Protein AF-V5FE54-F1 (afdb_monomer_lite)

pLDDT: mean 75.06, std 22.22, range [22.7, 98.56]

Radius of gyration: 33.21 Å; chains: 1; bounding box: 85×78×91 Å

InterPro domains:
  IPR001301 Geminivirus AL1 replication-associated protein, CLV type [PR00228] (11-27)
  IPR001301 Geminivirus AL1 replication-associated protein, CLV type [PR00228] (181-203)
  IPR001301 Geminivirus AL1 replication-associated protein, CLV type [PR00228] (258-276)
  IPR027417 P-loop containing nucleoside triphosphate hydrolase [SSF52540] (175-217)

Secondary structure (DSSP, 8-state):
-TGGGT-TT-EEEEEEEEETTTEEEEEEEEE-SS-----HHHHHHHH--TT------------GGGSS--HHHHHHHHHHHHHT-SEEEE-----S-HHHHHHHHHHHH-SSHHHHHHHHHHH-HHHHHHTHHHHHHHHHHHGGGS---------TT--GGGB---HHHHHHHIIIIISPPSS---EEEEE--T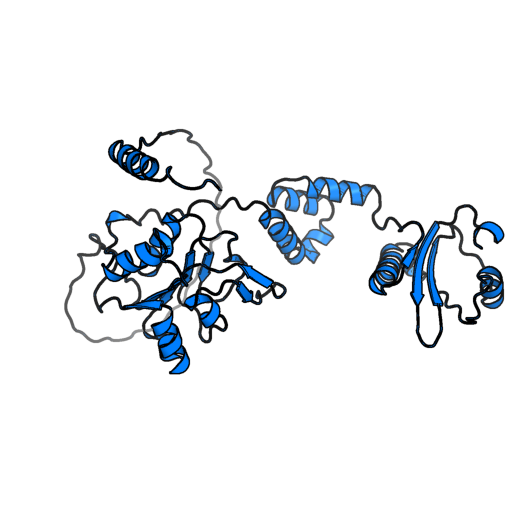TSSHHHHHHHHHHTTS-EEEEESS--TTS--TT-SEEEEESPPSS-TTHHHHHTT-SEEEEEETTEEEEEEE--S-EEEEE-TTT-GGGS-HHHHHHHHTTEEEEEPPTT--SB--GGG-S---------------------------------------PPPHHHHHHHHHHHHTT-S----

Organism: Byssochlamys spectabilis (strain No. 5 / NBRC 109023) (NCBI:txid1356009)

Foldseek 3Di:
DCVVVVLPPKFKKWFWAQDPPQGIDIQMDIDSVDDDPDDPVRVQVVPDDPPDPHSDDDDDDDDPVCVVPVLVVLVVSLVVRVVRPGHMDTDRDDSDDPVRVVLVVVLLPDLDPVVNLVSCCVPPVPCCVVCVVVSSVVSVVSNLVDPPDDQDDQPPVDDVVQFPQDPLNVVLLCCAQVPPDPDAHFAAEEEADPPQCLQVVQSVSQSVRPDEFEEEQEDAPVSDDPPRQEYEYELHDPPDPCVLCQRRLPQWDFDDHPPDDTDIDGGNHHYYYYHYPVSPQLPVDVVSVVSNVVRYDYHYQPPPHHSGDDPVPPDDPDDDDDDDDDDDDDDDDDDDDDDDDDDDDDDDDDDDDDDDDPVVVVVVVVVVVVPPPDDDD

Sequence (377 aa):
MLHRNGFVNATYYGCREHHEVTGIHYHVLANLRHQPNWSFSTARERFHLEGNDCDSLDIVTPRKYQWTNPGPFIANHVRSCESKGGIVFGKRPDLLDEEERRKWGEIRSLPTPAEKYAKLKEYWPDVYYKHFNDIQSAIDYEHQGGDFYEPLELPRFCDPQRFRVPDLIVEWRIDNLSAPRPGRRMSLLIVGDTRTGKSLLAQYIASQYGVFSEFYTEWDMGGYRRGHRCAVFHDMKRPFEYYKGVFGCQRYITAHGRDRQTQRLGWDVPSIWVCNYEDDPRYWSDAARRYIEGNAVVYEVPRSSSLYSDENYRGVTGSEEGAGPAVSSACSEPSGLRDLDDCMSVSSDLGGSMELDPDYDEKVREMNRSREIMVRH

Structure (mmCIF, N/CA/C/O backbone):
data_AF-V5FE54-F1
#
_entry.id   AF-V5FE54-F1
#
loop_
_atom_site.group_PDB
_atom_site.id
_atom_site.type_symbol
_atom_site.label_atom_id
_atom_site.label_alt_id
_atom_site.label_comp_id
_atom_site.label_asym_id
_atom_site.label_entity_id
_atom_site.label_seq_id
_atom_site.pdbx_PDB_ins_code
_atom_site.Cartn_x
_atom_site.Cartn_y
_atom_site.Cartn_z
_atom_site.occupancy
_atom_site.B_iso_or_equiv
_atom_site.auth_seq_id
_atom_site.auth_comp_id
_atom_site.auth_asym_id
_atom_site.auth_atom_id
_atom_site.pdbx_PDB_model_num
ATOM 1 N N . MET A 1 1 ? 31.033 5.818 -44.571 1.00 78.69 1 MET A N 1
ATOM 2 C CA . MET A 1 1 ? 32.153 4.904 -44.248 1.00 78.69 1 MET A CA 1
ATOM 3 C C . MET A 1 1 ? 31.854 3.448 -44.637 1.00 78.69 1 MET A C 1
ATOM 5 O O . MET A 1 1 ? 32.514 2.978 -45.550 1.00 78.69 1 MET A O 1
ATOM 9 N N . LEU A 1 2 ? 30.845 2.762 -44.072 1.00 81.38 2 LEU A N 1
ATOM 10 C CA . LEU A 1 2 ? 30.580 1.330 -44.353 1.00 81.38 2 LEU A CA 1
ATOM 11 C C . LEU A 1 2 ? 30.404 1.002 -45.851 1.00 81.38 2 LEU A C 1
ATOM 13 O O . LEU A 1 2 ? 31.040 0.080 -46.354 1.00 81.38 2 LEU A O 1
ATOM 17 N N . HIS A 1 3 ? 29.644 1.823 -46.585 1.00 82.44 3 HIS A N 1
ATOM 18 C CA . HIS A 1 3 ? 29.499 1.701 -48.043 1.00 82.44 3 HIS A CA 1
ATOM 19 C C . HIS A 1 3 ? 30.832 1.802 -48.803 1.00 82.44 3 HIS A C 1
ATOM 21 O O . HIS A 1 3 ? 31.080 1.003 -49.701 1.00 82.44 3 HIS A O 1
ATOM 27 N N . ARG A 1 4 ? 31.718 2.738 -48.419 1.00 83.06 4 ARG A N 1
ATOM 28 C CA . ARG A 1 4 ? 33.042 2.919 -49.056 1.00 83.06 4 ARG A CA 1
ATOM 29 C C . ARG A 1 4 ? 33.932 1.683 -48.895 1.00 83.06 4 ARG A C 1
ATOM 31 O O . ARG A 1 4 ? 34.816 1.452 -49.707 1.00 83.06 4 ARG A O 1
ATOM 38 N N . ASN A 1 5 ? 33.676 0.887 -47.859 1.00 81.88 5 ASN A N 1
ATOM 39 C CA . ASN A 1 5 ? 34.418 -0.330 -47.547 1.00 81.88 5 ASN A CA 1
ATOM 40 C C . ASN A 1 5 ? 33.750 -1.610 -48.070 1.00 81.88 5 ASN A C 1
ATOM 42 O O . ASN A 1 5 ? 34.146 -2.699 -47.671 1.00 81.88 5 ASN A O 1
ATOM 46 N N . GLY A 1 6 ? 32.749 -1.497 -48.950 1.00 82.19 6 GLY A N 1
ATOM 47 C CA . GLY A 1 6 ? 32.085 -2.650 -49.566 1.00 82.19 6 GLY A CA 1
ATOM 48 C C . GLY A 1 6 ? 31.018 -3.319 -48.693 1.00 82.19 6 GLY A C 1
ATOM 49 O O . GLY A 1 6 ? 30.437 -4.319 -49.103 1.00 82.19 6 GLY A O 1
ATOM 50 N N . PHE A 1 7 ? 30.692 -2.761 -47.523 1.00 84.75 7 PHE A N 1
ATOM 51 C CA . PHE A 1 7 ? 29.651 -3.289 -46.636 1.00 84.75 7 PHE A CA 1
ATOM 52 C C . PHE A 1 7 ? 28.275 -2.688 -46.939 1.00 84.75 7 PHE A C 1
ATOM 54 O O . PHE A 1 7 ? 27.632 -2.088 -46.080 1.00 84.75 7 PHE A O 1
ATOM 61 N N . VAL A 1 8 ? 27.821 -2.845 -48.181 1.00 82.25 8 VAL A N 1
ATOM 62 C CA . VAL A 1 8 ? 26.544 -2.298 -48.682 1.00 82.25 8 VAL A CA 1
ATOM 63 C C . VAL A 1 8 ? 25.308 -2.817 -47.939 1.00 82.25 8 VAL A C 1
ATOM 65 O O . VAL A 1 8 ? 24.319 -2.103 -47.847 1.00 82.25 8 VAL A O 1
ATOM 68 N N . ASN A 1 9 ? 25.377 -4.022 -47.366 1.00 82.50 9 ASN A N 1
ATOM 69 C CA . ASN A 1 9 ? 24.268 -4.657 -46.639 1.00 82.50 9 ASN A CA 1
ATOM 70 C C . ASN A 1 9 ? 24.471 -4.677 -45.115 1.00 82.50 9 ASN A C 1
ATOM 72 O O . ASN A 1 9 ? 23.786 -5.427 -44.409 1.00 82.50 9 ASN A O 1
ATOM 76 N N . ALA A 1 10 ? 25.449 -3.925 -44.601 1.00 85.31 10 ALA A N 1
ATOM 77 C CA . ALA A 1 10 ? 25.682 -3.868 -43.167 1.00 85.31 10 ALA A CA 1
ATOM 78 C C . ALA A 1 10 ? 24.591 -3.063 -42.465 1.00 85.31 10 ALA A C 1
ATOM 80 O O . ALA A 1 10 ? 24.182 -1.996 -42.920 1.00 85.31 10 ALA A O 1
ATOM 81 N N . THR A 1 11 ? 24.165 -3.558 -41.308 1.00 88.44 11 THR A N 1
ATOM 82 C CA . THR A 1 11 ? 23.301 -2.810 -40.394 1.00 88.44 11 THR A CA 1
ATOM 83 C C . THR A 1 11 ? 24.126 -2.316 -39.222 1.00 88.44 11 THR A C 1
ATOM 85 O O . THR A 1 11 ? 25.065 -2.988 -38.792 1.00 88.44 11 THR A O 1
ATOM 88 N N . TYR A 1 12 ? 23.767 -1.161 -38.677 1.00 91.25 12 TYR A N 1
ATOM 89 C CA . TYR A 1 12 ? 24.445 -0.606 -37.517 1.00 91.25 12 TYR A CA 1
ATOM 90 C C . TYR A 1 12 ? 23.460 0.052 -36.560 1.00 91.25 12 TYR A C 1
ATOM 92 O O . TYR A 1 12 ? 22.419 0.563 -36.978 1.00 91.25 12 TYR A O 1
ATOM 100 N N . TYR A 1 13 ? 23.831 0.053 -35.288 1.00 91.12 13 TYR A N 1
ATOM 101 C CA . TYR A 1 13 ? 23.166 0.773 -34.213 1.00 91.12 13 TYR A CA 1
ATOM 102 C C . TYR A 1 13 ? 24.231 1.362 -33.304 1.00 91.12 13 TYR A C 1
ATOM 104 O O . TYR A 1 13 ? 25.225 0.696 -33.025 1.00 91.12 13 TYR A O 1
ATOM 112 N N . GLY A 1 14 ? 24.052 2.591 -32.849 1.00 91.81 14 GLY A N 1
ATOM 113 C CA . GLY A 1 14 ? 25.058 3.233 -32.023 1.00 91.81 14 GLY A CA 1
ATOM 114 C C . GLY A 1 14 ? 24.567 4.480 -31.321 1.00 91.81 14 GLY A C 1
ATOM 115 O O . GLY A 1 14 ? 23.413 4.876 -31.473 1.00 91.81 14 GLY A O 1
ATOM 116 N N . CYS A 1 15 ? 25.460 5.109 -30.565 1.00 90.38 15 CYS A N 1
ATOM 117 C CA . CYS A 1 15 ? 25.225 6.409 -29.959 1.00 90.38 15 CYS A CA 1
ATOM 118 C C . CYS A 1 15 ? 26.432 7.337 -30.105 1.00 90.38 15 CYS A C 1
ATOM 120 O O . CYS A 1 15 ? 27.581 6.903 -30.229 1.00 90.38 15 CYS A O 1
ATOM 122 N N . ARG A 1 16 ? 26.135 8.638 -30.118 1.00 88.81 16 ARG A N 1
ATOM 123 C CA . ARG A 1 16 ? 27.105 9.730 -30.064 1.00 88.81 16 ARG A CA 1
ATOM 124 C C . ARG A 1 16 ? 27.152 10.255 -28.631 1.00 88.81 16 ARG A C 1
ATOM 126 O O . ARG A 1 16 ? 26.196 10.887 -28.185 1.00 88.81 16 ARG A O 1
ATOM 133 N N . GLU A 1 17 ? 28.249 9.991 -27.934 1.00 86.50 17 GLU A N 1
ATOM 134 C CA . GLU A 1 17 ? 28.510 10.415 -26.555 1.00 86.50 17 GLU A CA 1
ATOM 135 C C . GLU A 1 17 ? 29.468 11.615 -26.566 1.00 86.50 17 GLU A C 1
ATOM 137 O O . GLU A 1 17 ? 30.451 11.621 -27.306 1.00 86.50 17 GLU A O 1
ATOM 142 N N . HIS A 1 18 ? 29.172 12.654 -25.787 1.00 82.69 18 HIS A N 1
ATOM 143 C CA . HIS A 1 18 ? 30.027 13.835 -25.680 1.00 82.69 18 HIS A CA 1
ATOM 144 C C . HIS A 1 18 ? 30.795 13.788 -24.361 1.00 82.69 18 HIS A C 1
ATOM 146 O O . HIS A 1 18 ? 30.190 13.901 -23.297 1.00 82.69 18 HIS A O 1
ATOM 152 N N . HIS A 1 19 ? 32.115 13.639 -24.435 1.00 78.12 19 HIS A N 1
ATOM 153 C CA . HIS A 1 19 ? 33.008 13.711 -23.282 1.00 78.12 19 HIS A CA 1
ATOM 154 C C . HIS A 1 19 ? 33.662 15.090 -23.236 1.00 78.12 19 HIS A C 1
ATOM 156 O O . HIS A 1 19 ? 34.239 15.539 -24.223 1.00 78.12 19 HIS A O 1
ATOM 162 N N . GLU A 1 20 ? 33.610 15.755 -22.083 1.00 79.31 20 GLU A N 1
ATOM 163 C CA . GLU A 1 20 ? 34.147 17.117 -21.914 1.00 79.31 20 GLU A CA 1
ATOM 164 C C . GLU A 1 20 ? 35.658 17.206 -22.180 1.00 79.31 20 GLU A C 1
ATOM 166 O O . GLU A 1 20 ? 36.145 18.234 -22.640 1.00 79.31 20 GLU A O 1
ATOM 171 N N . VAL A 1 21 ? 36.393 16.121 -21.908 1.00 79.00 21 VAL A N 1
ATOM 172 C CA . VAL A 1 21 ? 37.862 16.083 -21.985 1.00 79.00 21 VAL A CA 1
ATOM 173 C C . VAL A 1 21 ? 38.363 15.454 -23.285 1.00 79.00 21 VAL A C 1
ATOM 175 O O . VAL A 1 21 ? 39.344 15.918 -23.856 1.00 79.00 21 VAL A O 1
ATOM 178 N N . THR A 1 22 ? 37.713 14.388 -23.756 1.00 75.31 22 THR A N 1
ATOM 179 C CA . THR A 1 22 ? 38.191 13.578 -24.891 1.00 75.31 22 THR A CA 1
ATOM 180 C C . THR A 1 22 ? 37.396 13.801 -26.177 1.00 75.31 22 THR A C 1
ATOM 182 O O . THR A 1 22 ? 37.718 13.218 -27.211 1.00 75.31 22 THR A O 1
ATOM 185 N N . GLY A 1 23 ? 36.379 14.666 -26.134 1.00 80.00 23 GLY A N 1
ATOM 186 C CA . GLY A 1 23 ? 35.563 15.026 -27.284 1.00 80.00 23 GLY A CA 1
ATOM 187 C C . GLY A 1 23 ? 34.440 14.029 -27.571 1.00 80.00 23 GLY A C 1
ATOM 188 O O . GLY A 1 23 ? 33.886 13.382 -26.683 1.00 80.00 23 GLY A O 1
ATOM 189 N N . ILE A 1 24 ? 34.036 13.944 -28.837 1.00 82.44 24 ILE A N 1
ATOM 190 C CA . ILE A 1 24 ? 32.889 13.131 -29.254 1.00 82.44 24 ILE A CA 1
ATOM 191 C C . ILE A 1 24 ? 33.325 11.682 -29.463 1.00 82.44 24 ILE A C 1
ATOM 193 O O . ILE A 1 24 ? 34.173 11.398 -30.305 1.00 82.44 24 ILE A O 1
ATOM 197 N N . HIS A 1 25 ? 32.685 10.755 -28.756 1.00 84.00 25 HIS A N 1
ATOM 198 C CA . HIS A 1 25 ? 32.871 9.320 -28.933 1.00 84.00 25 HIS A CA 1
ATOM 199 C C . HIS A 1 25 ? 31.667 8.707 -29.652 1.00 84.00 25 HIS A C 1
ATOM 201 O O . HIS A 1 25 ? 30.510 9.012 -29.355 1.00 84.00 25 HIS A O 1
ATOM 207 N N . TYR A 1 26 ? 31.943 7.801 -30.588 1.00 85.75 26 TYR A N 1
ATOM 208 C CA . TYR A 1 26 ? 30.921 7.010 -31.264 1.00 85.75 26 TYR A CA 1
ATOM 209 C C . TYR A 1 26 ? 31.005 5.563 -30.792 1.00 85.75 26 TYR A C 1
ATOM 211 O O . TYR A 1 26 ? 31.993 4.876 -31.044 1.00 85.75 26 TYR A O 1
ATOM 219 N N . HIS A 1 27 ? 29.947 5.085 -30.145 1.00 87.31 27 HIS A N 1
ATOM 220 C CA . HIS A 1 27 ? 29.782 3.668 -29.839 1.00 87.31 27 HIS A CA 1
ATOM 221 C C . HIS A 1 27 ? 28.910 3.052 -30.921 1.00 87.31 27 HIS A C 1
ATOM 223 O O . HIS A 1 27 ? 27.776 3.485 -31.099 1.00 87.31 27 HIS A O 1
ATOM 229 N N . VAL A 1 28 ? 29.443 2.094 -31.680 1.00 88.06 28 VAL A N 1
ATOM 230 C CA . VAL A 1 28 ? 28.733 1.511 -32.824 1.00 88.06 28 VAL A CA 1
ATOM 231 C C . VAL A 1 28 ? 28.808 -0.006 -32.774 1.00 88.06 28 VAL A C 1
ATOM 233 O O . VAL A 1 28 ? 29.883 -0.598 -32.832 1.00 88.06 28 VAL A O 1
ATOM 236 N N . LEU A 1 29 ? 27.640 -0.636 -32.760 1.00 88.94 29 LEU A N 1
ATOM 237 C CA . LEU A 1 29 ? 27.458 -2.034 -33.090 1.00 88.94 29 LEU A CA 1
ATOM 238 C C . LEU A 1 29 ? 27.223 -2.152 -34.593 1.00 88.94 29 LEU A C 1
ATOM 240 O O . LEU A 1 29 ? 26.224 -1.649 -35.106 1.00 88.94 29 LEU A O 1
ATOM 244 N N . ALA A 1 30 ? 28.117 -2.843 -35.296 1.00 88.50 30 ALA A N 1
ATOM 245 C CA . ALA A 1 30 ? 27.991 -3.095 -36.726 1.00 88.50 30 ALA A CA 1
ATOM 246 C C . ALA A 1 30 ? 27.841 -4.596 -37.004 1.00 88.50 30 ALA A C 1
ATOM 248 O O . ALA A 1 30 ? 28.666 -5.405 -36.584 1.00 88.50 30 ALA A O 1
ATOM 249 N N . ASN A 1 31 ? 26.810 -4.963 -37.762 1.00 86.69 31 ASN A N 1
ATOM 250 C CA . ASN A 1 31 ? 26.673 -6.289 -38.350 1.00 86.69 31 ASN A CA 1
ATOM 251 C C . ASN A 1 31 ? 27.166 -6.235 -39.797 1.00 86.69 31 ASN A C 1
ATOM 253 O O . ASN A 1 31 ? 26.457 -5.771 -40.690 1.00 86.69 31 ASN A O 1
ATOM 257 N N . LEU A 1 32 ? 28.387 -6.718 -40.017 1.00 84.94 32 LEU A N 1
ATOM 258 C CA . LEU A 1 32 ? 29.049 -6.696 -41.322 1.00 84.94 32 LEU A CA 1
ATOM 259 C C . LEU A 1 32 ? 28.689 -7.895 -42.215 1.00 84.94 32 LEU A C 1
ATOM 261 O O . LEU A 1 32 ? 29.189 -7.972 -43.334 1.00 84.94 32 LEU A O 1
ATOM 265 N N . ARG A 1 33 ? 27.841 -8.829 -41.744 1.00 78.94 33 ARG A N 1
ATOM 266 C CA . ARG A 1 33 ? 27.526 -10.151 -42.342 1.00 78.94 33 ARG A CA 1
ATOM 267 C C . ARG A 1 33 ? 28.703 -11.124 -42.425 1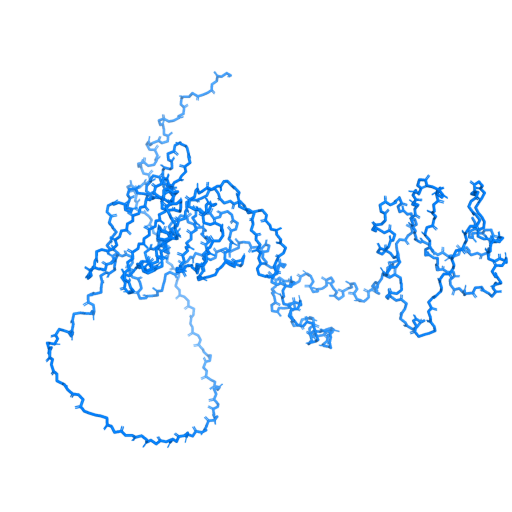.00 78.94 33 ARG A C 1
ATOM 269 O O . ARG A 1 33 ? 28.530 -12.308 -42.159 1.00 78.94 33 ARG A O 1
ATOM 276 N N . HIS A 1 34 ? 29.890 -10.621 -42.729 1.00 77.19 34 HIS A N 1
ATOM 277 C CA . HIS A 1 34 ? 31.142 -11.358 -42.726 1.00 77.19 34 HIS A CA 1
ATOM 278 C C . HIS A 1 34 ? 32.162 -10.586 -41.900 1.00 77.19 34 HIS A C 1
ATOM 280 O O . HIS A 1 34 ? 32.287 -9.369 -42.038 1.00 77.19 34 HIS A O 1
ATOM 286 N N . GLN A 1 35 ? 32.883 -11.288 -41.026 1.00 74.56 35 GLN A N 1
ATOM 287 C CA . GLN A 1 35 ? 33.949 -10.671 -40.252 1.00 74.56 35 GLN A CA 1
ATOM 288 C C . GLN A 1 35 ? 35.152 -10.432 -41.174 1.00 74.56 35 GLN A C 1
ATOM 290 O O . GLN A 1 35 ? 35.711 -11.400 -41.695 1.00 74.56 35 GLN A O 1
ATOM 295 N N . PRO A 1 36 ? 35.560 -9.174 -41.405 1.00 79.12 36 PRO A N 1
ATOM 296 C CA . PRO A 1 36 ? 36.739 -8.909 -42.206 1.00 79.12 36 PRO A CA 1
ATOM 297 C C . PRO A 1 36 ? 37.995 -9.356 -41.452 1.00 79.12 36 PRO A C 1
ATOM 299 O O . PRO A 1 36 ? 38.122 -9.132 -40.248 1.00 79.12 36 PRO A O 1
ATOM 302 N N . ASN A 1 37 ? 38.946 -9.958 -42.166 1.00 81.00 37 ASN A N 1
ATOM 303 C CA . ASN A 1 37 ? 40.261 -10.270 -41.614 1.00 81.00 37 ASN A CA 1
ATOM 304 C C . ASN A 1 37 ? 41.168 -9.037 -41.728 1.00 81.00 37 ASN A C 1
ATOM 306 O O . ASN A 1 37 ? 41.994 -8.934 -42.634 1.00 81.00 37 ASN A O 1
ATOM 310 N N . TRP A 1 38 ? 40.926 -8.048 -40.871 1.00 83.38 38 TRP A N 1
ATOM 311 C CA . TRP A 1 38 ? 41.680 -6.798 -40.844 1.00 83.38 38 TRP A CA 1
ATOM 312 C C . TRP A 1 38 ? 42.635 -6.769 -39.659 1.00 83.38 38 TRP A C 1
ATOM 314 O O . TRP A 1 38 ? 42.268 -7.139 -38.544 1.00 83.38 38 TRP A O 1
ATOM 324 N N . SER A 1 39 ? 43.850 -6.270 -39.888 1.00 84.12 39 SER A N 1
ATOM 325 C CA . SER A 1 39 ? 44.701 -5.825 -38.789 1.00 84.12 39 SER A CA 1
ATOM 326 C C . SER A 1 39 ? 44.072 -4.602 -38.115 1.00 84.12 39 SER A C 1
ATOM 328 O O . SER A 1 39 ? 43.230 -3.910 -38.694 1.00 84.12 39 SER A O 1
ATOM 330 N N . PHE A 1 40 ? 44.521 -4.286 -36.901 1.00 79.81 40 PHE A N 1
ATOM 331 C CA . PHE A 1 40 ? 44.082 -3.078 -36.204 1.00 79.81 40 PHE A CA 1
ATOM 332 C C . PHE A 1 40 ? 44.371 -1.798 -37.010 1.00 79.81 40 PHE A C 1
ATOM 334 O O . PHE A 1 40 ? 43.524 -0.910 -37.080 1.00 79.81 40 PHE A O 1
ATOM 341 N N . SER A 1 41 ? 45.527 -1.723 -37.685 1.00 83.31 41 SER A N 1
ATOM 342 C CA . SER A 1 41 ? 45.884 -0.580 -38.538 1.00 83.31 41 SER A CA 1
ATOM 343 C C . SER A 1 41 ? 44.935 -0.429 -39.727 1.00 83.31 41 SER A C 1
ATOM 345 O O . SER A 1 41 ? 44.444 0.669 -39.981 1.00 83.31 41 SER A O 1
ATOM 347 N N . THR A 1 42 ? 44.604 -1.532 -40.404 1.00 86.25 42 THR A N 1
ATOM 348 C CA . THR A 1 42 ? 43.628 -1.527 -41.497 1.00 86.25 42 THR A CA 1
ATOM 349 C C . THR A 1 42 ? 42.241 -1.158 -40.987 1.00 86.25 42 THR A C 1
ATOM 351 O O . THR A 1 42 ? 41.562 -0.349 -41.607 1.00 86.25 42 THR A O 1
ATOM 354 N N . ALA A 1 43 ? 41.808 -1.691 -39.842 1.00 83.25 43 ALA A N 1
ATOM 355 C CA . ALA A 1 43 ? 40.518 -1.328 -39.269 1.00 83.25 43 ALA A CA 1
ATOM 356 C C . ALA A 1 43 ? 40.445 0.173 -38.942 1.00 83.25 43 ALA A C 1
ATOM 358 O O . ALA A 1 43 ? 39.433 0.802 -39.237 1.00 83.25 43 ALA A O 1
ATOM 359 N N . ARG A 1 44 ? 41.529 0.767 -38.427 1.00 81.44 44 ARG A N 1
ATOM 360 C CA . ARG A 1 44 ? 41.617 2.209 -38.153 1.00 81.44 44 ARG A CA 1
ATOM 361 C C . ARG A 1 44 ? 41.490 3.056 -39.411 1.00 81.44 44 ARG A C 1
ATOM 363 O O . ARG A 1 44 ? 40.686 3.980 -39.428 1.00 81.44 44 ARG A O 1
ATOM 370 N N . GLU A 1 45 ? 42.215 2.713 -40.468 1.00 83.38 45 GLU A N 1
ATOM 371 C CA . GLU A 1 45 ? 42.107 3.398 -41.762 1.00 83.38 45 GLU A CA 1
ATOM 372 C C . GLU A 1 45 ? 40.681 3.300 -42.330 1.00 83.38 45 GLU A C 1
ATOM 374 O O . GLU A 1 45 ? 40.104 4.276 -42.808 1.00 83.38 45 GLU A O 1
ATOM 379 N N . ARG A 1 46 ? 40.072 2.116 -42.222 1.00 83.50 46 ARG A N 1
ATOM 380 C CA . ARG A 1 46 ? 38.749 1.825 -42.783 1.00 83.50 46 ARG A CA 1
ATOM 381 C C . ARG A 1 46 ? 37.615 2.476 -41.994 1.00 83.50 46 ARG A C 1
ATOM 383 O O . ARG A 1 46 ? 36.636 2.901 -42.608 1.00 83.50 46 ARG A O 1
ATOM 390 N N . PHE A 1 47 ? 37.728 2.548 -40.669 1.00 81.19 47 PHE A N 1
ATOM 391 C CA . PHE A 1 47 ? 36.721 3.123 -39.771 1.00 81.19 47 PHE A CA 1
ATOM 392 C C . PHE A 1 47 ? 36.941 4.607 -39.457 1.00 81.19 47 PHE A C 1
ATOM 394 O O . PHE A 1 47 ? 36.124 5.192 -38.746 1.00 81.19 47 PHE A O 1
ATOM 401 N N . HIS A 1 48 ? 37.977 5.234 -40.021 1.00 78.62 48 HIS A N 1
ATOM 402 C CA . HIS A 1 48 ? 38.225 6.659 -39.845 1.00 78.62 48 HIS A CA 1
ATOM 403 C C . HIS A 1 48 ? 37.028 7.505 -40.320 1.00 78.62 48 HIS A C 1
ATOM 405 O O . HIS A 1 48 ? 36.462 7.296 -41.404 1.00 78.62 48 HIS A O 1
ATOM 411 N N . LEU A 1 49 ? 36.632 8.459 -39.477 1.00 71.56 49 LEU A N 1
ATOM 412 C CA . LEU A 1 49 ? 35.587 9.439 -39.752 1.00 71.56 49 LEU A CA 1
ATOM 413 C C . LEU A 1 49 ? 36.261 10.783 -40.028 1.00 71.56 49 LEU A C 1
ATOM 415 O O . LEU A 1 49 ? 37.035 11.262 -39.206 1.00 71.56 49 LEU A O 1
ATOM 419 N N . GLU A 1 50 ? 35.958 11.381 -41.180 1.00 69.75 50 GLU A N 1
ATOM 420 C CA . GLU A 1 50 ? 36.456 12.713 -41.533 1.00 69.75 50 GLU A CA 1
ATOM 421 C C . GLU A 1 50 ? 36.015 13.738 -40.477 1.00 69.75 50 GLU A C 1
ATOM 423 O O . GLU A 1 50 ? 34.836 13.795 -40.121 1.00 69.75 50 GLU A O 1
ATOM 428 N N . GLY A 1 51 ? 36.969 14.523 -39.968 1.00 69.06 51 GLY A N 1
ATOM 429 C CA . GLY A 1 51 ? 36.732 15.519 -38.917 1.00 69.06 51 GLY A CA 1
ATOM 430 C C . GLY A 1 51 ? 36.674 14.961 -37.489 1.00 69.06 51 GLY A C 1
ATOM 431 O O . GLY A 1 51 ? 36.240 15.676 -36.590 1.00 69.06 51 GLY A O 1
ATOM 432 N N . ASN A 1 52 ? 37.067 13.701 -37.267 1.00 66.62 52 ASN A N 1
ATOM 433 C CA . ASN A 1 52 ? 37.255 13.153 -35.925 1.00 66.62 52 ASN A CA 1
ATOM 434 C C . ASN A 1 52 ? 38.745 13.154 -35.550 1.00 66.62 52 ASN A C 1
ATOM 436 O O . ASN A 1 52 ? 39.506 12.333 -36.059 1.00 66.62 52 ASN A O 1
ATOM 440 N N . ASP A 1 53 ? 39.129 14.037 -34.627 1.00 61.34 53 ASP A N 1
ATOM 441 C CA . ASP A 1 53 ? 40.504 14.159 -34.117 1.00 61.34 53 ASP A CA 1
ATOM 442 C C . ASP A 1 53 ? 40.847 13.093 -33.056 1.00 61.34 53 ASP A C 1
ATOM 444 O O . ASP A 1 53 ? 41.966 13.039 -32.545 1.00 61.34 53 ASP A O 1
ATOM 448 N N . CYS A 1 54 ? 39.885 12.237 -32.690 1.00 63.44 54 CYS A N 1
ATOM 449 C CA . CYS A 1 54 ? 40.103 11.174 -31.719 1.00 63.44 54 CYS A CA 1
ATOM 450 C C . CYS A 1 54 ? 40.812 9.972 -32.363 1.00 63.44 54 CYS A C 1
ATOM 452 O O . CYS A 1 54 ? 40.251 9.259 -33.198 1.00 63.44 54 CYS A O 1
ATOM 454 N N . ASP A 1 55 ? 42.033 9.704 -31.903 1.00 64.50 55 ASP A N 1
ATOM 455 C CA . ASP A 1 55 ? 42.888 8.605 -32.367 1.00 64.50 55 ASP A CA 1
ATOM 456 C C . ASP A 1 55 ? 42.532 7.225 -31.786 1.00 64.50 55 ASP A C 1
ATOM 458 O O . ASP A 1 55 ? 43.154 6.214 -32.137 1.00 64.50 55 ASP A O 1
ATOM 462 N N . SER A 1 56 ? 41.544 7.165 -30.888 1.00 68.69 56 SER A N 1
ATOM 463 C CA . SER A 1 56 ? 41.159 5.934 -30.202 1.00 68.69 56 SER A CA 1
ATOM 464 C C . SER A 1 56 ? 40.115 5.142 -30.999 1.00 68.69 56 SER A C 1
ATOM 466 O O . SER A 1 56 ? 39.043 5.639 -31.338 1.00 68.69 56 SER A O 1
ATOM 468 N N . LEU A 1 57 ? 40.438 3.883 -31.301 1.00 77.44 57 LEU A N 1
ATOM 469 C CA . LEU A 1 57 ? 39.517 2.906 -31.875 1.00 77.44 57 LEU A CA 1
ATOM 470 C C . LEU A 1 57 ? 39.572 1.648 -31.014 1.00 77.44 57 LEU A C 1
ATOM 472 O O . LEU A 1 57 ? 40.615 1.006 -30.937 1.00 77.44 57 LEU A O 1
ATOM 476 N N . ASP A 1 58 ? 38.455 1.296 -30.387 1.00 77.12 58 ASP A N 1
ATOM 477 C CA . ASP A 1 58 ? 38.305 0.036 -29.663 1.00 77.12 58 ASP A CA 1
ATOM 478 C C . ASP A 1 58 ? 37.335 -0.875 -30.421 1.00 77.12 58 ASP A C 1
ATOM 480 O O . ASP A 1 58 ? 36.216 -0.477 -30.756 1.00 77.12 58 ASP A O 1
ATOM 484 N N . ILE A 1 59 ? 37.782 -2.092 -30.734 1.00 80.81 59 ILE A N 1
ATOM 485 C CA . ILE A 1 59 ? 37.003 -3.079 -31.483 1.00 80.81 59 ILE A CA 1
ATOM 486 C C . ILE A 1 59 ? 36.806 -4.296 -30.597 1.00 80.81 59 ILE A C 1
ATOM 488 O O . ILE A 1 59 ? 37.701 -5.124 -30.425 1.00 80.81 59 ILE A O 1
ATOM 492 N N . VAL A 1 60 ? 35.579 -4.451 -30.114 1.00 79.19 60 VAL A N 1
ATOM 493 C CA . VAL A 1 60 ? 35.158 -5.646 -29.390 1.00 79.19 60 VAL A CA 1
ATOM 494 C C . VAL A 1 60 ? 34.363 -6.535 -30.337 1.00 79.19 60 VAL A C 1
ATOM 496 O O . VAL A 1 60 ? 33.348 -6.120 -30.895 1.00 79.19 60 VAL A O 1
ATOM 499 N N . THR A 1 61 ? 34.812 -7.776 -30.508 1.00 78.88 61 THR A N 1
ATOM 500 C CA . THR A 1 61 ? 34.081 -8.801 -31.265 1.00 78.88 61 THR A CA 1
ATOM 501 C C . THR A 1 61 ? 33.522 -9.862 -30.315 1.00 78.88 61 THR A C 1
ATOM 503 O O . THR A 1 61 ? 34.116 -10.106 -29.258 1.00 78.88 61 THR A O 1
ATOM 506 N N . PRO A 1 62 ? 32.381 -10.499 -30.646 1.00 74.44 62 PRO A N 1
ATOM 507 C CA . PRO A 1 62 ? 31.863 -11.599 -29.845 1.00 74.44 62 PRO A CA 1
ATOM 508 C C . PRO A 1 62 ? 32.909 -12.711 -29.735 1.00 74.44 62 PRO A C 1
ATOM 510 O O . PRO A 1 62 ? 33.564 -13.067 -30.720 1.00 74.44 62 PRO A O 1
ATOM 513 N N . ARG A 1 63 ? 33.055 -13.297 -28.545 1.00 76.31 63 ARG A N 1
ATOM 514 C CA . ARG A 1 63 ? 33.939 -14.454 -28.349 1.00 76.31 63 ARG A CA 1
ATOM 515 C C . ARG A 1 63 ? 33.391 -15.665 -29.107 1.00 76.31 63 ARG A C 1
ATOM 517 O O . ARG A 1 63 ? 32.190 -15.762 -29.330 1.00 76.31 63 ARG A O 1
ATOM 524 N N . LYS A 1 64 ? 34.250 -16.636 -29.432 1.00 73.12 64 LYS A N 1
ATOM 525 C CA . LYS A 1 64 ? 33.886 -17.816 -30.246 1.00 73.12 64 LYS A CA 1
ATOM 526 C C . LYS A 1 64 ? 32.648 -18.579 -29.735 1.00 73.12 64 LYS A C 1
ATOM 528 O O . LYS A 1 64 ? 31.840 -19.026 -30.536 1.00 73.12 64 LYS A O 1
ATOM 533 N N . TYR A 1 65 ? 32.458 -18.685 -28.417 1.00 70.56 65 TYR A N 1
ATOM 534 C CA . TYR A 1 65 ? 31.277 -19.334 -27.819 1.00 70.56 65 TYR A CA 1
ATOM 535 C C . TYR A 1 65 ? 29.993 -18.485 -27.880 1.00 70.56 65 TYR A C 1
ATOM 537 O O . TYR A 1 65 ? 28.906 -19.001 -27.665 1.00 70.56 65 TYR A O 1
ATOM 545 N N . GLN A 1 66 ? 30.108 -17.185 -28.158 1.00 69.00 66 GLN A N 1
ATOM 546 C CA . GLN A 1 66 ? 28.986 -16.260 -28.345 1.00 69.00 66 GLN A CA 1
ATOM 547 C C . GLN A 1 66 ? 28.558 -16.178 -29.815 1.00 69.00 66 GLN A C 1
ATOM 549 O O . GLN A 1 66 ? 27.592 -15.495 -30.126 1.00 69.00 66 GLN A O 1
ATOM 554 N N . TRP A 1 67 ? 29.257 -16.847 -30.737 1.00 70.81 67 TRP A N 1
ATOM 555 C CA . TRP A 1 67 ? 28.890 -16.840 -32.158 1.00 70.81 67 TRP A CA 1
ATOM 556 C C . TRP A 1 67 ? 27.593 -17.606 -32.423 1.00 70.81 67 TRP A C 1
ATOM 558 O O . TRP A 1 67 ? 26.846 -17.241 -33.323 1.00 70.81 67 TRP A O 1
ATOM 568 N N . THR A 1 68 ? 27.305 -18.632 -31.620 1.00 65.44 68 THR A N 1
ATOM 569 C CA . THR A 1 68 ? 26.063 -19.418 -31.692 1.00 65.44 68 THR A CA 1
ATOM 570 C C . THR A 1 68 ? 24.885 -18.734 -31.003 1.00 65.44 68 THR A C 1
ATOM 572 O O . THR A 1 68 ? 23.741 -19.031 -31.325 1.00 65.44 68 THR A O 1
ATOM 575 N N . ASN A 1 69 ? 25.149 -17.805 -30.080 1.00 74.19 69 ASN A N 1
ATOM 576 C CA . ASN A 1 69 ? 24.135 -16.968 -29.446 1.00 74.19 69 ASN A CA 1
ATOM 577 C C . ASN A 1 69 ? 24.702 -15.560 -29.180 1.00 74.19 69 ASN A C 1
ATOM 579 O O . ASN A 1 69 ? 25.179 -15.277 -28.074 1.00 74.19 69 ASN A O 1
ATOM 583 N N . PRO A 1 70 ? 24.679 -14.664 -30.184 1.00 76.06 70 PRO A N 1
ATOM 584 C CA . PRO A 1 70 ? 25.190 -13.304 -30.037 1.00 76.06 70 PRO A CA 1
ATOM 585 C C . PRO A 1 70 ? 24.220 -12.388 -29.276 1.00 76.06 70 PRO A C 1
ATOM 587 O O . PRO A 1 70 ? 24.589 -11.256 -28.958 1.00 76.06 70 PRO A O 1
ATOM 590 N N . GLY A 1 71 ? 23.006 -12.855 -28.955 1.00 79.75 71 GLY A N 1
ATOM 591 C CA . GLY A 1 71 ? 21.950 -12.077 -28.303 1.00 79.75 71 GLY A CA 1
ATOM 592 C C . GLY A 1 71 ? 22.425 -11.316 -27.060 1.00 79.75 71 GLY A C 1
ATOM 593 O O . GLY A 1 71 ? 22.269 -10.096 -27.017 1.00 79.75 71 GLY A O 1
ATOM 594 N N . PRO A 1 72 ? 23.100 -11.960 -26.087 1.00 79.25 72 PRO A N 1
ATOM 595 C CA . PRO A 1 72 ? 23.635 -11.274 -24.911 1.00 79.25 72 PRO A CA 1
ATOM 596 C C . PRO A 1 72 ? 24.654 -10.171 -25.236 1.00 79.25 72 PRO A C 1
ATOM 598 O O . PRO A 1 72 ? 24.650 -9.124 -24.588 1.00 79.25 72 PRO A O 1
ATOM 601 N N . PHE A 1 73 ? 25.510 -10.376 -26.243 1.00 82.25 73 PHE A N 1
ATOM 602 C CA . PHE A 1 73 ? 26.499 -9.383 -26.677 1.00 82.25 73 PHE A CA 1
ATOM 603 C C . PHE A 1 73 ? 25.814 -8.154 -27.289 1.00 82.25 73 PHE A C 1
ATOM 605 O O . PHE A 1 73 ? 26.095 -7.021 -26.895 1.00 82.25 73 PHE A O 1
ATOM 612 N N . ILE A 1 74 ? 24.861 -8.388 -28.196 1.00 85.56 74 ILE A N 1
ATOM 613 C CA . ILE A 1 74 ? 24.066 -7.341 -28.848 1.00 85.56 74 ILE A CA 1
ATOM 614 C C . ILE A 1 74 ? 23.248 -6.580 -27.794 1.00 85.56 74 ILE A C 1
ATOM 616 O O . ILE A 1 74 ? 23.291 -5.352 -27.751 1.00 85.56 74 ILE A O 1
ATOM 620 N N . ALA A 1 75 ? 22.565 -7.292 -26.892 1.00 82.38 75 ALA A N 1
ATOM 621 C CA . ALA A 1 75 ? 21.714 -6.702 -25.860 1.00 82.38 75 ALA A CA 1
ATOM 622 C C . ALA A 1 75 ? 22.499 -5.845 -24.862 1.00 82.38 75 ALA A C 1
ATOM 624 O O . ALA A 1 75 ? 21.986 -4.835 -24.380 1.00 82.38 75 ALA A O 1
ATOM 625 N N . ASN A 1 76 ? 23.732 -6.238 -24.532 1.00 83.19 76 ASN A N 1
ATOM 626 C CA . ASN A 1 76 ? 24.600 -5.445 -23.669 1.00 83.19 76 ASN A CA 1
ATOM 627 C C . ASN A 1 76 ? 25.048 -4.149 -24.363 1.00 83.19 76 ASN A C 1
ATOM 629 O O . ASN A 1 76 ? 25.008 -3.077 -23.764 1.00 83.19 76 ASN A O 1
ATOM 633 N N . HIS A 1 77 ? 25.413 -4.224 -25.648 1.00 85.25 77 HIS A N 1
ATOM 634 C CA . HIS A 1 77 ? 25.821 -3.037 -26.400 1.00 85.25 77 HIS A CA 1
ATOM 635 C C . HIS A 1 77 ? 24.661 -2.056 -26.616 1.00 85.25 77 HIS A C 1
ATOM 637 O O . HIS A 1 77 ? 24.838 -0.854 -26.432 1.00 85.25 77 HIS A O 1
ATOM 643 N N . VAL A 1 78 ? 23.468 -2.563 -26.950 1.00 85.50 78 VAL A N 1
ATOM 644 C CA . VAL A 1 78 ? 22.247 -1.750 -27.086 1.00 85.50 78 VAL A CA 1
ATOM 645 C C . VAL A 1 78 ? 21.943 -1.017 -25.780 1.00 85.50 78 VAL A C 1
ATOM 647 O O . VAL A 1 78 ? 21.776 0.199 -25.802 1.00 85.50 78 VAL A O 1
ATOM 650 N N . ARG A 1 79 ? 21.969 -1.725 -24.638 1.00 85.81 79 ARG A N 1
ATOM 651 C CA . ARG A 1 79 ? 21.778 -1.112 -23.313 1.00 85.81 79 ARG A CA 1
ATOM 652 C C . ARG A 1 79 ? 22.810 -0.027 -23.020 1.00 85.81 79 ARG A C 1
ATOM 654 O O . ARG A 1 79 ? 22.424 1.043 -22.575 1.00 85.81 79 ARG A O 1
ATOM 661 N N . SER A 1 80 ? 24.087 -0.278 -23.308 1.00 84.19 80 SER A N 1
ATOM 662 C CA . SER A 1 80 ? 25.159 0.711 -23.127 1.00 84.19 80 SER A CA 1
ATOM 663 C C . SER A 1 80 ? 24.924 1.974 -23.964 1.00 84.19 80 SER A C 1
ATOM 665 O O . SER A 1 80 ? 25.049 3.087 -23.457 1.00 84.19 80 SER A O 1
ATOM 667 N N . CYS A 1 81 ? 24.510 1.819 -25.228 1.00 85.62 81 CYS A N 1
ATOM 668 C CA . CYS A 1 81 ? 24.190 2.956 -26.093 1.00 85.62 81 CYS A CA 1
ATOM 669 C C . CYS A 1 81 ? 23.016 3.785 -25.553 1.00 85.62 81 CYS A C 1
ATOM 671 O O . CYS A 1 81 ? 23.062 5.011 -25.610 1.00 85.62 81 CYS A O 1
ATOM 673 N N . GLU A 1 82 ? 21.990 3.116 -25.021 1.00 84.31 82 GLU A N 1
ATOM 674 C CA . GLU A 1 82 ? 20.772 3.739 -24.490 1.00 84.31 82 GLU A CA 1
ATOM 675 C C . GLU A 1 82 ? 20.989 4.373 -23.101 1.00 84.31 82 GLU A C 1
ATOM 677 O O . GLU A 1 82 ? 20.385 5.399 -22.796 1.00 84.31 82 GLU A O 1
ATOM 682 N N . SER A 1 83 ? 21.877 3.822 -22.265 1.00 81.56 83 SER A N 1
ATOM 683 C CA . SER A 1 83 ? 22.132 4.329 -20.907 1.00 81.56 83 SER A CA 1
ATOM 684 C C . SER A 1 83 ? 23.063 5.541 -20.852 1.00 81.56 83 SER A C 1
ATOM 686 O O . SER A 1 83 ? 23.048 6.278 -19.872 1.00 81.56 83 SER A O 1
ATOM 688 N N . LYS A 1 84 ? 23.897 5.747 -21.876 1.00 77.12 84 LYS A N 1
ATOM 689 C CA . LYS A 1 84 ? 24.949 6.781 -21.893 1.00 77.12 84 LYS A CA 1
ATOM 690 C C . LYS A 1 84 ? 24.454 8.202 -22.207 1.00 77.12 84 LYS A C 1
ATOM 692 O O . LYS A 1 84 ? 25.264 9.105 -22.373 1.00 77.12 84 LYS A O 1
ATOM 697 N N . GLY A 1 85 ? 23.140 8.418 -22.325 1.00 62.47 85 GLY A N 1
ATOM 698 C CA . GLY A 1 85 ? 22.547 9.751 -22.532 1.00 62.47 85 GLY A CA 1
ATOM 699 C C . GLY A 1 85 ? 22.911 10.436 -23.860 1.00 62.47 85 GLY A C 1
ATOM 700 O O . GLY A 1 85 ? 22.586 11.605 -24.057 1.00 62.47 85 GLY A O 1
ATOM 701 N N . GLY A 1 86 ? 23.585 9.726 -24.768 1.00 73.31 86 GLY A N 1
ATOM 702 C CA . GLY A 1 86 ? 23.966 10.213 -26.089 1.00 73.31 86 GLY A CA 1
ATOM 703 C C . GLY A 1 86 ? 22.830 10.133 -27.111 1.00 73.31 86 GLY A C 1
ATOM 704 O O . GLY A 1 86 ? 21.835 9.433 -26.923 1.00 73.31 86 GLY A O 1
ATOM 705 N N . ILE A 1 87 ? 22.999 10.817 -28.244 1.00 82.88 87 ILE A N 1
ATOM 706 C CA . ILE A 1 87 ? 22.054 10.721 -29.366 1.00 82.88 87 ILE A CA 1
ATOM 707 C C . ILE A 1 87 ? 22.251 9.359 -30.038 1.00 82.88 87 ILE A C 1
ATOM 709 O O . ILE A 1 87 ? 23.318 9.097 -30.601 1.00 82.88 87 ILE A O 1
ATOM 713 N N . VAL A 1 88 ? 21.238 8.494 -29.972 1.00 89.44 88 VAL A N 1
ATOM 714 C CA . VAL A 1 88 ? 21.237 7.184 -30.644 1.00 89.44 88 VAL A CA 1
ATOM 715 C C . VAL A 1 88 ? 20.984 7.322 -32.148 1.00 89.44 88 VAL A C 1
ATOM 717 O O . VAL A 1 88 ? 20.266 8.219 -32.591 1.00 89.44 88 VAL A O 1
ATOM 720 N N . PHE A 1 89 ? 21.571 6.434 -32.951 1.00 89.88 89 PHE A N 1
ATOM 721 C CA . PHE A 1 89 ? 21.421 6.418 -34.406 1.00 89.88 89 PHE A CA 1
ATOM 722 C C . PHE A 1 89 ? 21.512 5.000 -34.993 1.00 89.88 89 PHE A C 1
ATOM 724 O O . PHE A 1 89 ? 22.060 4.078 -34.388 1.00 89.88 89 PHE A O 1
ATOM 731 N N . GLY A 1 90 ? 21.013 4.838 -36.222 1.00 89.06 90 GLY A N 1
ATOM 732 C CA . GLY A 1 90 ? 20.983 3.553 -36.927 1.00 89.06 90 GLY A CA 1
ATOM 733 C C . GLY A 1 90 ? 19.736 2.716 -36.619 1.00 89.06 90 GLY A C 1
ATOM 734 O O . GLY A 1 90 ? 18.801 3.180 -35.970 1.00 89.06 90 GLY A O 1
ATOM 735 N N . LYS A 1 91 ? 19.705 1.474 -37.117 1.00 87.06 91 LYS A N 1
ATOM 736 C CA . LYS A 1 91 ? 18.588 0.542 -36.910 1.00 87.06 91 LYS A CA 1
ATOM 737 C C . LYS A 1 91 ? 18.890 -0.341 -35.705 1.00 87.06 91 LYS A C 1
ATOM 739 O O . LYS A 1 91 ? 19.815 -1.151 -35.760 1.00 87.06 91 LYS A O 1
ATOM 744 N N . ARG A 1 92 ? 18.091 -0.204 -34.644 1.00 85.31 92 ARG A N 1
ATOM 745 C CA . ARG A 1 92 ? 18.177 -1.056 -33.451 1.00 85.31 92 ARG A CA 1
ATOM 746 C C . ARG A 1 92 ? 18.099 -2.535 -33.866 1.00 85.31 92 ARG A C 1
ATOM 748 O O . ARG A 1 92 ? 17.209 -2.873 -34.645 1.00 85.31 92 ARG A O 1
ATOM 755 N N . PRO A 1 93 ? 19.018 -3.403 -33.407 1.00 81.38 93 PRO A N 1
ATOM 756 C CA . PRO A 1 93 ? 18.980 -4.818 -33.745 1.00 81.38 93 PRO A CA 1
ATOM 757 C C . PRO A 1 93 ? 17.750 -5.464 -33.111 1.00 81.38 93 PRO A C 1
ATOM 759 O O . PRO A 1 93 ? 17.489 -5.256 -31.923 1.00 81.38 93 PRO A O 1
ATOM 762 N N . ASP A 1 94 ? 17.030 -6.268 -33.885 1.00 68.62 94 ASP A N 1
ATOM 763 C CA . ASP A 1 94 ? 15.964 -7.108 -33.354 1.00 68.62 94 ASP A CA 1
ATOM 764 C C . ASP A 1 94 ? 16.618 -8.234 -32.539 1.00 68.62 94 ASP A C 1
ATOM 766 O O . ASP A 1 94 ? 17.331 -9.083 -33.068 1.00 68.62 94 ASP A O 1
ATOM 770 N N . LEU A 1 95 ? 16.475 -8.147 -31.215 1.00 64.94 95 LEU A N 1
ATOM 771 C CA . LEU A 1 95 ? 17.090 -9.064 -30.246 1.00 64.94 95 LEU A CA 1
ATOM 772 C C . LEU A 1 95 ? 16.287 -10.345 -30.025 1.00 64.94 95 LEU A C 1
ATOM 774 O O . LEU A 1 95 ? 16.808 -11.279 -29.427 1.00 64.94 95 LEU A O 1
ATOM 778 N N . LEU A 1 96 ? 15.033 -10.341 -30.467 1.00 58.75 96 LEU A N 1
ATOM 779 C CA . LEU A 1 96 ? 14.130 -11.478 -30.437 1.00 58.75 96 LEU A CA 1
ATOM 780 C C . LEU A 1 96 ? 13.959 -11.937 -31.876 1.00 58.75 96 LEU A C 1
ATOM 782 O O . LEU A 1 96 ? 13.741 -11.098 -32.759 1.00 58.75 96 LEU A O 1
ATOM 786 N N . ASP A 1 97 ? 14.047 -13.239 -32.114 1.00 66.12 97 ASP A N 1
ATOM 787 C CA . ASP A 1 97 ? 13.622 -13.756 -33.407 1.00 66.12 97 ASP A CA 1
ATOM 788 C C . ASP A 1 97 ? 12.101 -13.527 -33.598 1.00 66.12 97 ASP A C 1
ATOM 790 O O . ASP A 1 97 ? 11.352 -13.209 -32.662 1.00 66.12 97 ASP A O 1
ATOM 794 N N . GLU A 1 98 ? 11.625 -13.594 -34.845 1.00 69.69 98 GLU A N 1
ATOM 795 C CA . GLU A 1 98 ? 10.209 -13.345 -35.151 1.00 69.69 98 GLU A CA 1
ATOM 796 C C . GLU A 1 98 ? 9.274 -14.317 -34.417 1.00 69.69 98 GLU A C 1
ATOM 798 O O . GLU A 1 98 ? 8.139 -13.950 -34.094 1.00 69.69 98 GLU A O 1
ATOM 803 N N . GLU A 1 99 ? 9.756 -15.523 -34.112 1.00 72.56 99 GLU A N 1
ATOM 804 C CA . GLU A 1 99 ? 9.014 -16.566 -33.418 1.00 72.56 99 GLU A CA 1
ATOM 805 C C . GLU A 1 99 ? 8.865 -16.245 -31.924 1.00 72.56 99 GLU A C 1
ATOM 807 O O . GLU A 1 99 ? 7.759 -16.312 -31.392 1.00 72.56 99 GLU A O 1
ATOM 812 N N . GLU A 1 100 ? 9.932 -15.814 -31.255 1.00 69.88 100 GLU A N 1
ATOM 813 C CA . GLU A 1 100 ? 9.937 -15.333 -29.876 1.00 69.88 100 GLU A CA 1
ATOM 814 C C . GLU A 1 100 ? 9.045 -14.105 -29.724 1.00 69.88 100 GLU A C 1
ATOM 816 O O . GLU A 1 100 ? 8.248 -14.026 -28.787 1.00 69.88 100 GLU A O 1
ATOM 821 N N . ARG A 1 101 ? 9.111 -13.162 -30.671 1.00 70.69 101 ARG A N 1
ATOM 822 C CA . ARG A 1 101 ? 8.226 -11.990 -30.674 1.00 70.69 101 ARG A CA 1
ATOM 823 C C . ARG A 1 101 ? 6.759 -12.399 -30.808 1.00 70.69 101 ARG A C 1
ATOM 825 O O . ARG A 1 101 ? 5.912 -11.839 -30.112 1.00 70.69 101 ARG A O 1
ATOM 832 N N . ARG A 1 102 ? 6.456 -13.375 -31.672 1.00 84.94 102 ARG A N 1
ATOM 833 C CA . ARG A 1 102 ? 5.104 -13.930 -31.827 1.00 84.94 102 ARG A CA 1
ATOM 834 C C . ARG A 1 102 ? 4.635 -14.602 -30.535 1.00 84.94 102 ARG A C 1
ATOM 836 O O . ARG A 1 102 ? 3.539 -14.300 -30.077 1.00 84.94 102 ARG A O 1
ATOM 843 N N . LYS A 1 103 ? 5.472 -15.449 -29.925 1.00 86.69 103 LYS A N 1
ATOM 844 C CA . LYS A 1 103 ? 5.187 -16.148 -28.659 1.00 86.69 103 LYS A CA 1
ATOM 845 C C . LYS A 1 103 ? 4.899 -15.167 -27.520 1.00 86.69 103 LYS A C 1
ATOM 847 O O . LYS A 1 103 ? 3.898 -15.309 -26.823 1.00 86.69 103 LYS A O 1
ATOM 852 N N . TRP A 1 104 ? 5.719 -14.124 -27.371 1.00 80.81 104 TRP A N 1
ATOM 853 C CA . TRP A 1 104 ? 5.480 -13.066 -26.384 1.00 80.81 104 TRP A CA 1
ATOM 854 C C . TRP A 1 104 ? 4.226 -12.241 -26.680 1.00 80.81 104 TRP A C 1
ATOM 856 O O . TRP A 1 104 ? 3.523 -11.857 -25.748 1.00 80.81 104 TRP A O 1
ATOM 866 N N . GLY A 1 105 ? 3.936 -11.970 -27.955 1.00 81.62 105 GLY A N 1
ATOM 867 C CA . GLY A 1 105 ? 2.696 -11.313 -28.370 1.00 81.62 105 GLY A CA 1
ATOM 868 C C . GLY A 1 105 ? 1.456 -12.121 -27.986 1.00 81.62 105 GLY A C 1
ATOM 869 O O . GLY A 1 105 ? 0.520 -11.558 -27.425 1.00 81.62 105 GLY A O 1
ATOM 870 N N . GLU A 1 106 ? 1.489 -13.438 -28.214 1.00 89.38 106 GLU A N 1
ATOM 871 C CA . GLU A 1 106 ? 0.418 -14.365 -27.835 1.00 89.38 106 GLU A CA 1
ATOM 872 C C . GLU A 1 106 ? 0.206 -14.360 -26.317 1.00 89.38 106 GLU A C 1
ATOM 874 O O . GLU A 1 106 ? -0.904 -14.094 -25.869 1.00 89.38 106 GLU A O 1
ATOM 879 N N . ILE A 1 107 ? 1.270 -14.513 -25.520 1.00 87.06 107 ILE A N 1
ATOM 880 C CA . ILE A 1 107 ? 1.177 -14.475 -24.049 1.00 87.06 107 ILE A CA 1
ATOM 881 C C . ILE A 1 107 ? 0.594 -13.149 -23.551 1.00 87.06 107 ILE A C 1
ATOM 883 O O . ILE A 1 107 ? -0.306 -13.154 -22.717 1.00 87.06 107 ILE A O 1
ATOM 887 N N . ARG A 1 108 ? 1.060 -12.004 -24.065 1.00 81.69 108 ARG A N 1
ATOM 888 C CA . ARG A 1 108 ? 0.552 -10.684 -23.642 1.00 81.69 108 ARG A CA 1
ATOM 889 C C . ARG A 1 108 ? -0.924 -10.479 -23.964 1.00 81.69 108 ARG A C 1
ATOM 891 O O . ARG A 1 108 ? -1.597 -9.758 -23.238 1.00 81.69 108 ARG A O 1
ATOM 898 N N . SER A 1 109 ? -1.413 -11.089 -25.043 1.00 82.56 109 SER A N 1
ATOM 899 C CA . SER A 1 109 ? -2.813 -10.971 -25.460 1.00 82.56 109 SER A CA 1
ATOM 900 C C . SER A 1 109 ? -3.792 -11.777 -24.602 1.00 82.56 109 SER A C 1
ATOM 902 O O . SER A 1 109 ? -4.997 -11.556 -24.702 1.00 82.56 109 SER A O 1
ATOM 904 N N . LEU A 1 110 ? -3.298 -12.694 -23.762 1.00 85.62 110 LEU A N 1
ATOM 905 C CA . LEU A 1 110 ? -4.150 -13.510 -22.901 1.00 85.62 110 LEU A CA 1
ATOM 906 C C . LEU A 1 110 ? -4.707 -12.673 -21.739 1.00 85.62 110 LEU A C 1
ATOM 908 O O . LEU A 1 110 ? -3.972 -11.865 -21.169 1.00 85.62 110 LEU A O 1
ATOM 912 N N . PRO A 1 111 ? -5.983 -12.857 -21.368 1.00 76.25 111 PRO A N 1
ATOM 913 C CA . PRO A 1 111 ? -6.630 -12.035 -20.351 1.00 76.25 111 PRO A CA 1
ATOM 914 C C . PRO A 1 111 ? -6.327 -12.469 -18.914 1.00 76.25 111 PRO A C 1
ATOM 916 O O . PRO A 1 111 ? -6.377 -11.627 -18.020 1.00 76.25 111 PRO A O 1
ATOM 919 N N . THR A 1 112 ? -6.038 -13.752 -18.666 1.00 80.25 112 THR A N 1
ATOM 920 C CA . THR A 1 112 ? -5.889 -14.260 -17.293 1.00 80.25 112 THR A CA 1
ATOM 921 C C . THR A 1 112 ? -4.455 -14.673 -16.943 1.00 80.25 112 THR A C 1
ATOM 923 O O . THR A 1 112 ? -3.723 -15.188 -17.797 1.00 80.25 112 THR A O 1
ATOM 926 N N . PRO A 1 113 ? -4.052 -14.545 -15.660 1.00 79.69 113 PRO A N 1
ATOM 927 C CA . PRO A 1 113 ? -2.783 -15.081 -15.172 1.00 79.69 113 PRO A CA 1
ATOM 928 C C . PRO A 1 113 ? -2.612 -16.576 -15.470 1.00 79.69 113 PRO A C 1
ATOM 930 O O . PRO A 1 113 ? -1.554 -16.997 -15.929 1.00 79.69 113 PRO A O 1
ATOM 933 N N . ALA A 1 114 ? -3.666 -17.375 -15.266 1.00 81.62 114 ALA A N 1
ATOM 934 C CA . ALA A 1 114 ? -3.639 -18.823 -15.469 1.00 81.62 114 ALA A CA 1
ATOM 935 C C . ALA A 1 114 ? -3.304 -19.207 -16.921 1.00 81.62 114 ALA A C 1
ATOM 937 O O . ALA A 1 114 ? -2.453 -20.068 -17.153 1.00 81.62 114 ALA A O 1
ATOM 938 N N . GLU A 1 115 ? -3.915 -18.533 -17.899 1.00 85.31 115 GLU A N 1
ATOM 939 C CA . GLU A 1 115 ? -3.637 -18.760 -19.322 1.00 85.31 115 GLU A CA 1
ATOM 940 C C . GLU A 1 115 ? -2.209 -18.348 -19.693 1.00 85.31 115 GLU A C 1
ATOM 942 O O . GLU A 1 115 ? -1.531 -19.061 -20.438 1.00 85.31 115 GLU A O 1
ATOM 947 N N . LYS A 1 116 ? -1.707 -17.243 -19.124 1.00 89.50 116 LYS A N 1
ATOM 948 C CA . LYS A 1 116 ? -0.317 -16.810 -19.328 1.00 89.50 116 LYS A CA 1
ATOM 949 C C . LYS A 1 116 ? 0.687 -17.795 -18.752 1.00 89.50 116 LYS A C 1
ATOM 951 O O . LYS A 1 116 ? 1.664 -18.113 -19.430 1.00 89.50 116 LYS A O 1
ATOM 956 N N . TYR A 1 117 ? 0.443 -18.323 -17.552 1.00 88.50 117 TYR A N 1
ATOM 957 C CA . TYR A 1 117 ? 1.291 -19.360 -16.963 1.00 88.50 117 TYR A CA 1
ATOM 958 C C . TYR A 1 117 ? 1.301 -20.630 -17.820 1.00 88.50 117 TYR A C 1
ATOM 960 O O . TYR A 1 117 ? 2.373 -21.171 -18.096 1.00 88.50 117 TYR A O 1
ATOM 968 N N . ALA A 1 118 ? 0.135 -21.075 -18.301 1.00 89.31 118 ALA A N 1
ATOM 969 C CA . ALA A 1 118 ? 0.032 -22.245 -19.169 1.00 89.31 118 ALA A CA 1
ATOM 970 C C . ALA A 1 118 ? 0.837 -22.066 -20.468 1.00 89.31 118 ALA A C 1
ATOM 972 O O . ALA A 1 118 ? 1.614 -22.946 -20.839 1.00 89.31 118 ALA A O 1
ATOM 973 N N . LYS A 1 119 ? 0.724 -20.899 -21.114 1.00 92.81 119 LYS A N 1
ATOM 974 C CA . LYS A 1 119 ? 1.434 -20.592 -22.364 1.00 92.81 119 LYS A CA 1
ATOM 975 C C . LYS A 1 119 ? 2.934 -20.369 -22.184 1.00 92.81 119 LYS A C 1
ATOM 977 O O . LYS A 1 119 ? 3.719 -20.807 -23.021 1.00 92.81 119 LYS A O 1
ATOM 982 N N . LEU A 1 120 ? 3.365 -19.765 -21.076 1.00 91.19 120 LEU A N 1
ATOM 983 C CA . LEU A 1 120 ? 4.790 -19.670 -20.738 1.00 91.19 120 LEU A CA 1
ATOM 984 C C . LEU A 1 120 ? 5.406 -21.049 -20.492 1.00 91.19 120 LEU A C 1
ATOM 986 O O . LEU A 1 120 ? 6.513 -21.314 -20.958 1.00 91.19 120 LEU A O 1
ATOM 990 N N . LYS A 1 121 ? 4.677 -21.935 -19.807 1.00 91.56 121 LYS A N 1
ATOM 991 C CA . LYS A 1 121 ? 5.093 -23.322 -19.585 1.00 91.56 121 LYS A CA 1
ATOM 992 C C . LYS A 1 121 ? 5.134 -24.132 -20.887 1.00 91.56 121 LYS A C 1
ATOM 994 O O . LYS A 1 121 ? 6.008 -24.980 -21.029 1.00 91.56 121 LYS A O 1
ATOM 999 N N . GLU A 1 122 ? 4.229 -23.861 -21.829 1.00 91.56 122 GLU A N 1
ATOM 1000 C CA . GLU A 1 122 ? 4.220 -24.464 -23.171 1.00 91.56 122 GLU A CA 1
ATOM 1001 C C . GLU A 1 122 ? 5.443 -24.034 -23.998 1.00 91.56 122 GLU A C 1
ATOM 1003 O O . GLU A 1 122 ? 6.117 -24.875 -24.589 1.00 91.56 122 GLU A O 1
ATOM 1008 N N . TYR A 1 123 ? 5.755 -22.735 -24.037 1.00 90.94 123 TYR A N 1
ATOM 1009 C CA . TYR A 1 123 ? 6.816 -22.206 -24.901 1.00 90.94 123 TYR A CA 1
ATOM 1010 C C . TYR A 1 123 ? 8.220 -22.321 -24.335 1.00 90.94 123 TYR A C 1
ATOM 1012 O O . TYR A 1 123 ? 9.159 -22.556 -25.097 1.00 90.94 123 TYR A O 1
ATOM 1020 N N . TRP A 1 124 ? 8.371 -22.143 -23.026 1.00 89.19 124 TRP A N 1
ATOM 1021 C CA . TRP A 1 124 ? 9.674 -22.113 -22.378 1.00 89.19 124 TRP A CA 1
ATOM 1022 C C . TRP A 1 124 ? 9.624 -22.804 -21.010 1.00 89.19 124 TRP A C 1
ATOM 1024 O O . TRP A 1 124 ? 9.807 -22.139 -19.987 1.00 89.19 124 TRP A O 1
ATOM 1034 N N . PRO A 1 125 ? 9.423 -24.135 -20.957 1.00 88.69 125 PRO A N 1
ATOM 1035 C CA . PRO A 1 125 ? 9.313 -24.868 -19.696 1.00 88.69 125 PRO A CA 1
ATOM 1036 C C . PRO A 1 125 ? 10.548 -24.676 -18.802 1.00 88.69 125 PRO A C 1
ATOM 1038 O O . PRO A 1 125 ? 10.411 -24.397 -17.613 1.00 88.69 125 PRO A O 1
ATOM 1041 N N . ASP A 1 126 ? 11.755 -24.721 -19.371 1.00 77.88 126 ASP A N 1
ATOM 1042 C CA . ASP A 1 126 ? 12.997 -24.559 -18.605 1.00 77.88 126 ASP A CA 1
ATOM 1043 C C . ASP A 1 126 ? 13.137 -23.156 -17.995 1.00 77.88 126 ASP A C 1
ATOM 1045 O O . ASP A 1 126 ? 13.579 -23.006 -16.855 1.00 77.88 126 ASP A O 1
ATOM 1049 N N . VAL A 1 127 ? 12.734 -22.114 -18.733 1.00 79.69 127 VAL A N 1
ATOM 1050 C CA . VAL A 1 127 ? 12.746 -20.724 -18.244 1.00 79.69 127 VAL A CA 1
ATOM 1051 C C . VAL A 1 127 ? 11.667 -20.536 -17.185 1.00 79.69 127 VAL A C 1
ATOM 1053 O O . VAL A 1 127 ? 11.936 -19.932 -16.149 1.00 79.69 127 VAL A O 1
ATOM 1056 N N . TYR A 1 128 ? 10.478 -21.094 -17.426 1.00 84.00 128 TYR A N 1
ATOM 1057 C CA . TYR A 1 128 ? 9.337 -21.031 -16.523 1.00 84.00 128 TYR A CA 1
ATOM 1058 C C . TYR A 1 128 ? 9.690 -21.564 -15.138 1.00 84.00 128 TYR A C 1
ATOM 1060 O O . TYR A 1 128 ? 9.508 -20.864 -14.148 1.00 84.00 128 TYR A O 1
ATOM 1068 N N . TYR A 1 129 ? 10.254 -22.771 -15.058 1.00 83.88 129 TYR A N 1
ATOM 1069 C CA . TYR A 1 129 ? 10.604 -23.368 -13.771 1.00 83.88 129 TYR A CA 1
ATOM 1070 C C . TYR A 1 129 ? 11.811 -22.697 -13.113 1.00 83.88 129 TYR A C 1
ATOM 1072 O O . TYR A 1 129 ? 11.842 -22.552 -11.893 1.00 83.88 129 TYR A O 1
ATOM 1080 N N . LYS A 1 130 ? 12.793 -22.247 -13.901 1.00 74.38 130 LYS A N 1
ATOM 1081 C CA . LYS A 1 130 ? 13.994 -21.587 -13.374 1.00 74.38 130 LYS A CA 1
ATOM 1082 C C . LYS A 1 130 ? 13.720 -20.183 -12.823 1.00 74.38 130 LYS A C 1
ATOM 1084 O O . LYS A 1 130 ? 14.389 -19.771 -11.881 1.00 74.38 130 LYS A O 1
ATOM 1089 N N . HIS A 1 131 ? 12.763 -19.464 -13.404 1.00 76.50 131 HIS A N 1
ATOM 1090 C CA . HIS A 1 131 ? 12.441 -18.070 -13.078 1.00 76.50 131 HIS A CA 1
ATOM 1091 C C . HIS A 1 131 ? 10.991 -17.894 -12.606 1.00 76.50 131 HIS A C 1
ATOM 1093 O O . HIS A 1 131 ? 10.409 -16.825 -12.779 1.00 76.50 131 HIS A O 1
ATOM 1099 N N . PHE A 1 132 ? 10.395 -18.934 -12.013 1.00 77.19 132 PHE A N 1
ATOM 1100 C CA . PHE A 1 132 ? 8.970 -18.952 -11.671 1.00 77.19 132 PHE A CA 1
ATOM 1101 C C . PHE A 1 132 ? 8.544 -17.752 -10.813 1.00 77.19 132 PHE A C 1
ATOM 1103 O O . PHE A 1 132 ? 7.577 -17.083 -11.153 1.00 77.19 132 PHE A O 1
ATOM 1110 N N . ASN A 1 133 ? 9.299 -17.423 -9.761 1.00 61.72 133 ASN A N 1
ATOM 1111 C CA . ASN A 1 133 ? 8.959 -16.319 -8.854 1.00 61.72 133 ASN A CA 1
ATOM 1112 C C . ASN A 1 133 ? 9.008 -14.941 -9.545 1.00 61.72 133 ASN A C 1
ATOM 1114 O O . ASN A 1 133 ? 8.170 -14.077 -9.275 1.00 61.72 133 ASN A O 1
ATOM 1118 N N . ASP A 1 134 ? 9.963 -14.741 -10.459 1.00 62.53 134 ASP A N 1
ATOM 1119 C CA . ASP A 1 134 ? 10.094 -13.501 -11.235 1.00 62.53 134 ASP A CA 1
ATOM 1120 C C . ASP A 1 134 ? 8.933 -13.369 -12.233 1.00 62.53 134 ASP A C 1
ATOM 1122 O O . ASP A 1 134 ? 8.339 -12.300 -12.385 1.00 62.53 134 ASP A O 1
ATOM 1126 N N . ILE A 1 135 ? 8.582 -14.481 -12.889 1.00 81.12 135 ILE A N 1
ATOM 1127 C CA . ILE A 1 135 ? 7.457 -14.583 -13.824 1.00 81.12 135 ILE A CA 1
ATOM 1128 C C . ILE A 1 135 ? 6.132 -14.341 -13.101 1.00 81.12 135 ILE A C 1
ATOM 1130 O O . ILE A 1 135 ? 5.300 -13.585 -13.601 1.00 81.12 135 ILE A O 1
ATOM 1134 N N . GLN A 1 136 ? 5.957 -14.942 -11.923 1.00 77.81 136 GLN A N 1
ATOM 1135 C CA . GLN A 1 136 ? 4.778 -14.767 -11.086 1.00 77.81 136 GLN A CA 1
ATOM 1136 C C . GLN A 1 136 ? 4.601 -13.299 -10.710 1.00 77.81 136 GLN A C 1
ATOM 1138 O O . GLN A 1 136 ? 3.574 -12.700 -11.010 1.00 77.81 136 GLN A O 1
ATOM 1143 N N . SER A 1 137 ? 5.656 -12.680 -10.182 1.00 64.44 137 SER A N 1
ATOM 1144 C CA . SER A 1 137 ? 5.642 -11.264 -9.810 1.00 64.44 137 SER A CA 1
ATOM 1145 C C . SER A 1 137 ? 5.311 -10.346 -10.995 1.00 64.44 137 SER A C 1
ATOM 1147 O O . SER A 1 137 ? 4.581 -9.366 -10.839 1.00 64.44 137 SER A O 1
ATOM 1149 N N . ALA A 1 138 ? 5.830 -10.648 -12.189 1.00 73.38 138 ALA A N 1
ATOM 1150 C CA . ALA A 1 138 ? 5.579 -9.864 -13.396 1.00 73.38 138 ALA A CA 1
ATOM 1151 C C . ALA A 1 138 ? 4.139 -10.010 -13.913 1.00 73.38 138 ALA A C 1
ATOM 1153 O O . ALA A 1 138 ? 3.526 -9.011 -14.294 1.00 73.38 138 ALA A O 1
ATOM 1154 N N . ILE A 1 139 ? 3.590 -11.228 -13.907 1.00 78.94 139 ILE A N 1
ATOM 1155 C CA . ILE A 1 139 ? 2.194 -11.483 -14.284 1.00 78.94 139 ILE A CA 1
ATOM 1156 C C . ILE A 1 139 ? 1.258 -10.834 -13.268 1.00 78.94 139 ILE A C 1
ATOM 1158 O O . ILE A 1 139 ? 0.348 -10.109 -13.666 1.00 78.94 139 ILE A O 1
ATOM 1162 N N . ASP A 1 140 ? 1.511 -11.004 -11.975 1.00 70.69 140 ASP A N 1
ATOM 1163 C CA . ASP A 1 140 ? 0.709 -10.386 -10.922 1.00 70.69 140 ASP A CA 1
ATOM 1164 C C . ASP A 1 140 ? 0.739 -8.855 -11.032 1.00 70.69 140 ASP A C 1
ATOM 1166 O O . ASP A 1 140 ? -0.272 -8.197 -10.805 1.00 70.69 140 ASP A O 1
ATOM 1170 N N . TYR A 1 141 ? 1.870 -8.267 -11.435 1.00 64.75 141 TYR A N 1
ATOM 1171 C CA . TYR A 1 141 ? 1.977 -6.835 -11.724 1.00 64.75 141 TYR A CA 1
ATOM 1172 C C . TYR A 1 141 ? 1.188 -6.407 -12.970 1.00 64.75 141 TYR A C 1
ATOM 1174 O O . TYR A 1 141 ? 0.524 -5.374 -12.955 1.00 64.75 141 TYR A O 1
ATOM 1182 N N . GLU A 1 142 ? 1.230 -7.185 -14.052 1.00 67.88 142 GLU A N 1
ATOM 1183 C CA . GLU A 1 142 ? 0.495 -6.883 -15.286 1.00 67.88 142 GLU A CA 1
ATOM 1184 C C . GLU A 1 142 ? -1.029 -6.915 -15.070 1.00 67.88 142 GLU A C 1
ATOM 1186 O O . GLU A 1 142 ? -1.746 -6.058 -15.584 1.00 67.88 142 GLU A O 1
ATOM 1191 N N . HIS A 1 143 ? -1.523 -7.852 -14.253 1.00 64.56 143 HIS A N 1
ATOM 1192 C CA . HIS A 1 143 ? -2.960 -8.013 -13.976 1.00 64.56 143 HIS A CA 1
ATOM 1193 C C . HIS A 1 143 ? -3.440 -7.178 -12.786 1.00 64.56 143 HIS A C 1
ATOM 1195 O O . HIS A 1 143 ? -4.636 -7.133 -12.523 1.00 64.56 143 HIS A O 1
ATOM 1201 N N . GLN A 1 144 ? -2.551 -6.427 -12.125 1.00 61.69 144 GLN A N 1
ATOM 1202 C CA . GLN A 1 144 ? -2.960 -5.329 -11.240 1.00 61.69 144 GLN A CA 1
ATOM 1203 C C . GLN A 1 144 ? -3.610 -4.169 -12.018 1.00 61.69 144 GLN A C 1
ATOM 1205 O O . GLN A 1 144 ? -4.219 -3.299 -11.409 1.00 61.69 144 GLN A O 1
ATOM 1210 N N . GLY A 1 145 ? -3.484 -4.129 -13.354 1.00 46.38 145 GLY A N 1
ATOM 1211 C CA . GLY A 1 145 ? -3.996 -3.051 -14.211 1.00 46.38 145 GLY A CA 1
ATOM 1212 C C . GLY A 1 145 ? -5.510 -3.037 -14.458 1.00 46.38 145 GLY A C 1
ATOM 1213 O O . GLY A 1 145 ? -5.993 -2.139 -15.147 1.00 46.38 145 GLY A O 1
ATOM 1214 N N . GLY A 1 146 ? -6.259 -3.993 -13.913 1.00 46.44 146 GLY A N 1
ATOM 1215 C CA . GLY A 1 146 ? -7.718 -3.990 -13.908 1.00 46.44 146 GLY A CA 1
ATOM 1216 C C . GLY A 1 146 ? -8.208 -3.992 -12.471 1.00 46.44 146 GLY A C 1
ATOM 1217 O O . GLY A 1 146 ? -8.384 -5.057 -11.896 1.00 46.44 146 GLY A O 1
ATOM 1218 N N . ASP A 1 147 ? -8.407 -2.809 -11.894 1.00 53.00 147 ASP A N 1
ATOM 1219 C CA . ASP A 1 147 ? -8.947 -2.600 -10.545 1.00 53.00 147 ASP A CA 1
ATOM 1220 C C . ASP A 1 147 ? -10.440 -3.025 -10.469 1.00 53.00 147 ASP A C 1
ATOM 1222 O O . ASP A 1 147 ? -11.329 -2.220 -10.194 1.00 53.00 147 ASP A O 1
ATOM 1226 N N . PHE A 1 148 ? -10.743 -4.298 -10.744 1.00 46.84 148 PHE A N 1
ATOM 1227 C CA . PHE A 1 148 ? -11.969 -4.953 -10.295 1.00 46.84 148 PHE A CA 1
ATOM 1228 C C . PHE A 1 148 ? -11.768 -5.294 -8.822 1.00 46.84 148 PHE A C 1
ATOM 1230 O O . PHE A 1 148 ? -11.262 -6.352 -8.458 1.00 46.84 148 PHE A O 1
ATOM 1237 N N . TYR A 1 149 ? -12.109 -4.344 -7.960 1.00 56.84 149 TYR A N 1
ATOM 1238 C CA . TYR A 1 149 ? -12.216 -4.617 -6.539 1.00 56.84 149 TYR A CA 1
ATOM 1239 C C . TYR A 1 149 ? -13.564 -5.280 -6.301 1.00 56.84 149 TYR A C 1
ATOM 1241 O O . TYR A 1 149 ? -14.602 -4.621 -6.382 1.00 56.84 149 TYR A O 1
ATOM 1249 N N . GLU A 1 150 ? -13.549 -6.587 -6.048 1.00 56.72 150 GLU A N 1
ATOM 1250 C CA . GLU A 1 150 ? -14.730 -7.260 -5.521 1.00 56.72 150 GLU A CA 1
ATOM 1251 C C . GLU A 1 150 ? -15.142 -6.552 -4.219 1.00 56.72 150 GLU A C 1
ATOM 1253 O O . GLU A 1 150 ? -14.276 -6.249 -3.385 1.00 56.72 150 GLU A O 1
ATOM 1258 N N . PRO A 1 151 ? -16.433 -6.208 -4.050 1.00 63.19 151 PRO A N 1
ATOM 1259 C CA . PRO A 1 151 ? -16.932 -5.711 -2.778 1.00 63.19 151 PRO A CA 1
ATOM 1260 C C . PRO A 1 151 ? -16.518 -6.675 -1.670 1.00 63.19 151 PRO A C 1
ATOM 1262 O O . PRO A 1 151 ? -16.625 -7.887 -1.844 1.00 63.19 151 PRO A O 1
ATOM 1265 N N . LEU A 1 152 ? -16.042 -6.152 -0.538 1.00 68.25 152 LEU A N 1
ATOM 1266 C CA . LEU A 1 152 ? -15.728 -7.002 0.605 1.00 68.25 152 LEU A CA 1
ATOM 1267 C C . LEU A 1 152 ? -16.981 -7.792 0.992 1.00 68.25 152 LEU A C 1
ATOM 1269 O O . LEU A 1 152 ? -17.944 -7.223 1.511 1.00 68.25 152 LEU A O 1
ATOM 1273 N N . GLU A 1 153 ? -16.937 -9.104 0.796 1.00 67.31 153 GLU A N 1
ATOM 1274 C CA . GLU A 1 153 ? -17.889 -10.006 1.419 1.00 67.31 153 GLU A CA 1
ATOM 1275 C C . GLU A 1 153 ? -17.474 -10.188 2.876 1.00 67.31 153 GLU A C 1
ATOM 1277 O O . GLU A 1 153 ? -16.434 -10.778 3.186 1.00 67.31 153 GLU A O 1
ATOM 1282 N N . LEU A 1 154 ? -18.281 -9.656 3.796 1.00 72.06 154 LEU A N 1
ATOM 1283 C CA . LEU A 1 154 ? -18.117 -9.995 5.203 1.00 72.06 154 LEU A CA 1
ATOM 1284 C C . LEU A 1 154 ? -18.243 -11.518 5.372 1.00 72.06 154 LEU A C 1
ATOM 1286 O O . LEU A 1 154 ? -19.041 -12.149 4.670 1.00 72.06 154 LEU A O 1
ATOM 1290 N N . PRO A 1 155 ? -17.499 -12.132 6.313 1.00 75.88 155 PRO A N 1
ATOM 1291 C CA . PRO A 1 155 ? -17.632 -13.559 6.572 1.00 75.88 155 PRO A CA 1
ATOM 1292 C C . PRO A 1 155 ? -19.098 -13.931 6.808 1.00 75.88 155 PRO A C 1
ATOM 1294 O O . PRO A 1 155 ? -19.797 -13.211 7.510 1.00 75.88 155 PRO A O 1
ATOM 1297 N N . ARG A 1 156 ? -19.564 -15.072 6.286 1.00 74.25 156 ARG A N 1
ATOM 1298 C CA . ARG A 1 156 ? -20.992 -15.471 6.336 1.00 74.25 156 ARG A CA 1
ATOM 1299 C C . ARG A 1 156 ? -21.613 -15.498 7.740 1.00 74.25 156 ARG A C 1
ATOM 1301 O O . ARG A 1 156 ? -22.827 -15.435 7.873 1.00 74.25 156 ARG A O 1
ATOM 1308 N N . PHE A 1 157 ? -20.795 -15.633 8.782 1.00 75.19 157 PHE A N 1
ATOM 1309 C CA . PHE A 1 157 ? -21.232 -15.602 10.183 1.00 75.19 157 PHE A CA 1
ATOM 1310 C C . PHE A 1 157 ? -21.399 -14.177 10.745 1.00 75.19 157 PHE A C 1
ATOM 1312 O O . PHE A 1 157 ? -21.848 -14.009 11.881 1.00 75.19 157 PHE A O 1
ATOM 1319 N N . CYS A 1 158 ? -20.989 -13.159 9.989 1.00 79.31 158 CYS A N 1
ATOM 1320 C CA . CYS A 1 158 ? -21.067 -11.760 10.358 1.00 79.31 158 CYS A CA 1
ATOM 1321 C C . CYS A 1 158 ? -22.408 -11.181 9.900 1.00 79.31 158 CYS A C 1
ATOM 1323 O O . CYS A 1 158 ? -22.672 -11.042 8.710 1.00 79.31 158 CYS A O 1
ATOM 1325 N N . ASP A 1 159 ? -23.244 -10.838 10.869 1.00 85.44 159 ASP A N 1
ATOM 1326 C CA . ASP A 1 159 ? -24.501 -10.131 10.694 1.00 85.44 159 ASP A CA 1
ATOM 1327 C C . ASP A 1 159 ? -24.275 -8.657 11.069 1.00 85.44 159 ASP A C 1
ATOM 1329 O O . ASP A 1 159 ? -24.054 -8.352 12.249 1.00 85.44 159 ASP A O 1
ATOM 1333 N N . PRO A 1 160 ? -24.320 -7.725 10.098 1.00 85.50 160 PRO A N 1
ATOM 1334 C CA . PRO A 1 160 ? -24.108 -6.305 10.351 1.00 85.50 160 PRO A CA 1
ATOM 1335 C C . PRO A 1 160 ? -25.030 -5.698 11.414 1.00 85.50 160 PRO A C 1
ATOM 1337 O O . PRO A 1 160 ? -24.653 -4.718 12.059 1.00 85.50 160 PRO A O 1
ATOM 1340 N N . GLN A 1 161 ? -26.218 -6.273 11.636 1.00 87.31 161 GLN A N 1
ATOM 1341 C CA . GLN A 1 161 ? -27.168 -5.785 12.641 1.00 87.31 161 GLN A CA 1
ATOM 1342 C C . GLN A 1 161 ? -26.704 -6.063 14.079 1.00 87.31 161 GLN A C 1
ATOM 1344 O O . GLN A 1 161 ? -27.193 -5.441 15.020 1.00 87.31 161 GLN A O 1
ATOM 1349 N N . ARG A 1 162 ? -25.729 -6.961 14.263 1.00 90.06 162 ARG A N 1
ATOM 1350 C CA . ARG A 1 162 ? -25.161 -7.319 15.573 1.00 90.06 162 ARG A CA 1
ATOM 1351 C C . ARG A 1 162 ? -24.022 -6.408 16.015 1.00 90.06 162 ARG A C 1
ATOM 1353 O O . ARG A 1 162 ? -23.527 -6.551 17.139 1.00 90.06 162 ARG A O 1
ATOM 1360 N N . PHE A 1 163 ? -23.582 -5.481 15.163 1.00 92.88 163 PHE A N 1
ATOM 1361 C CA . PHE A 1 163 ? -22.580 -4.504 15.562 1.00 92.88 163 PHE A CA 1
ATOM 1362 C C . PHE A 1 163 ? -23.164 -3.495 16.548 1.00 92.88 163 PHE A C 1
ATOM 1364 O O . PHE A 1 163 ? -24.122 -2.778 16.265 1.00 92.88 163 PHE A O 1
ATOM 1371 N N . ARG A 1 164 ? -22.514 -3.383 17.703 1.00 92.81 164 ARG A N 1
ATOM 1372 C CA . ARG A 1 164 ? -22.743 -2.314 18.673 1.00 92.81 164 ARG A CA 1
ATOM 1373 C C . ARG A 1 164 ? -21.775 -1.191 18.355 1.00 92.81 164 ARG A C 1
ATOM 1375 O O . ARG A 1 164 ? -20.649 -1.190 18.845 1.00 92.81 164 ARG A O 1
ATOM 1382 N N . VAL A 1 165 ? -22.200 -0.275 17.489 1.00 93.31 165 VAL A N 1
ATOM 1383 C CA . VAL A 1 165 ? -21.370 0.853 17.054 1.00 93.31 165 VAL A CA 1
ATOM 1384 C C . VAL A 1 165 ? -21.510 1.998 18.065 1.00 93.31 165 VAL A C 1
ATOM 1386 O O . VAL A 1 165 ? -22.601 2.549 18.182 1.00 93.31 165 VAL A O 1
ATOM 1389 N N . PRO A 1 166 ? -20.449 2.366 18.803 1.00 95.88 166 PRO A N 1
ATOM 1390 C CA . PRO A 1 166 ? -20.481 3.479 19.748 1.00 95.88 166 PRO A CA 1
ATOM 1391 C C . PRO A 1 166 ? -20.719 4.815 19.039 1.00 95.88 166 PRO A C 1
ATOM 1393 O O . PRO A 1 166 ? -20.180 5.028 17.950 1.00 95.88 166 PRO A O 1
ATOM 1396 N N . ASP A 1 167 ? -21.419 5.742 19.697 1.00 96.19 167 ASP A N 1
ATOM 1397 C CA . ASP A 1 167 ? -21.742 7.070 19.147 1.00 96.19 167 ASP A CA 1
ATOM 1398 C C . ASP A 1 167 ? -20.499 7.811 18.641 1.00 96.19 167 ASP A C 1
ATOM 1400 O O . ASP A 1 167 ? -20.505 8.349 17.539 1.00 96.19 167 ASP A O 1
ATOM 1404 N N . LEU A 1 168 ? -19.381 7.725 19.370 1.00 96.69 168 LEU A N 1
ATOM 1405 C CA . LEU A 1 168 ? -18.110 8.333 18.964 1.00 96.69 168 LEU A CA 1
ATOM 1406 C C . LEU A 1 168 ? -17.608 7.823 17.596 1.00 96.69 168 LEU A C 1
ATOM 1408 O O . LEU A 1 168 ? -17.059 8.585 16.801 1.00 96.69 168 LEU A O 1
ATOM 1412 N N . ILE A 1 169 ? -17.803 6.533 17.301 1.00 97.12 169 ILE A N 1
ATOM 1413 C CA . ILE A 1 169 ? -17.443 5.940 16.004 1.00 97.12 169 ILE A CA 1
ATOM 1414 C C . ILE A 1 169 ? -18.444 6.376 14.925 1.00 97.12 169 ILE A C 1
ATOM 1416 O O . ILE A 1 169 ? -18.044 6.627 13.786 1.00 97.12 169 ILE A O 1
ATOM 1420 N N . VAL A 1 170 ? -19.731 6.503 15.269 1.00 94.31 170 VAL A N 1
ATOM 1421 C CA . VAL A 1 170 ? -20.769 7.017 14.360 1.00 94.31 170 VAL A CA 1
ATOM 1422 C C . VAL A 1 170 ? -20.472 8.462 13.956 1.00 94.31 170 VAL A C 1
ATOM 1424 O O . VAL A 1 170 ? -20.491 8.772 12.763 1.00 94.31 170 VAL A O 1
ATOM 1427 N N . GLU A 1 171 ? -20.149 9.323 14.919 1.00 94.81 171 GLU A N 1
ATOM 1428 C CA . GLU A 1 171 ? -19.771 10.721 14.696 1.00 94.81 171 GLU A CA 1
ATOM 1429 C C . GLU A 1 171 ? -18.526 10.822 13.816 1.00 94.81 171 GLU A C 1
ATOM 1431 O O . GLU A 1 171 ? -18.551 11.487 12.778 1.00 94.81 171 GLU A O 1
ATOM 1436 N N . TRP A 1 172 ? -17.463 10.083 14.161 1.00 96.44 172 TRP A N 1
ATOM 1437 C CA . TRP A 1 172 ? -16.246 10.044 13.352 1.00 96.44 172 TRP A CA 1
ATOM 1438 C C . TRP A 1 172 ? -16.533 9.627 11.904 1.00 96.44 172 TRP A C 1
ATOM 1440 O O . TRP A 1 172 ? -16.026 10.252 10.967 1.00 96.44 172 TRP A O 1
ATOM 1450 N N . ARG A 1 173 ? -17.362 8.594 11.712 1.00 94.94 173 ARG A N 1
ATOM 1451 C CA . ARG A 1 173 ? -17.746 8.090 10.388 1.00 94.94 173 ARG A CA 1
ATOM 1452 C C . ARG A 1 173 ? -18.446 9.176 9.572 1.00 94.94 173 ARG A C 1
ATOM 1454 O O . ARG A 1 173 ? -18.121 9.366 8.399 1.00 94.94 173 ARG A O 1
ATOM 1461 N N . ILE A 1 174 ? -19.383 9.901 10.178 1.00 90.12 174 ILE A N 1
ATOM 1462 C CA . ILE A 1 174 ? -20.090 11.001 9.513 1.00 90.12 174 ILE A CA 1
ATOM 1463 C C . ILE A 1 174 ? -19.098 12.098 9.113 1.00 90.12 174 ILE A C 1
ATOM 1465 O O . ILE A 1 174 ? -19.054 12.476 7.942 1.00 90.12 174 ILE A O 1
ATOM 1469 N N . ASP A 1 175 ? -18.260 12.540 10.049 1.00 92.12 175 ASP A N 1
ATOM 1470 C CA . ASP A 1 175 ? -17.353 13.677 9.872 1.00 92.12 175 ASP A CA 1
ATOM 1471 C C . ASP A 1 175 ? -16.170 13.419 8.926 1.00 92.12 175 ASP A C 1
ATOM 1473 O O . ASP A 1 175 ? -15.534 14.380 8.487 1.00 92.12 175 ASP A O 1
ATOM 1477 N N . ASN A 1 176 ? -15.837 12.157 8.622 1.00 93.94 176 ASN A N 1
ATOM 1478 C CA . ASN A 1 176 ? -14.633 11.806 7.852 1.00 93.94 176 ASN A CA 1
ATOM 1479 C C . ASN A 1 176 ? -14.895 10.973 6.589 1.00 93.94 176 ASN A C 1
ATOM 1481 O O . ASN A 1 176 ? -14.087 11.033 5.654 1.00 93.94 176 ASN A O 1
ATOM 1485 N N . LEU A 1 177 ? -15.997 10.217 6.539 1.00 90.00 177 LEU A N 1
ATOM 1486 C CA . LEU A 1 177 ? -16.335 9.341 5.412 1.00 90.00 177 LEU A CA 1
ATOM 1487 C C . LEU A 1 177 ? -17.585 9.818 4.661 1.00 90.00 177 LEU A C 1
ATOM 1489 O O . LEU A 1 177 ? -17.513 9.993 3.446 1.00 90.00 177 LEU A O 1
ATOM 1493 N N . SER A 1 178 ? -18.701 10.078 5.356 1.00 85.75 178 SER A N 1
ATOM 1494 C CA . SER A 1 178 ? -19.970 10.459 4.703 1.00 85.75 178 SER A CA 1
ATOM 1495 C C . SER A 1 178 ? -20.028 11.927 4.278 1.00 85.75 178 SER A C 1
ATOM 1497 O O . SER A 1 178 ? -20.395 12.238 3.148 1.00 85.75 178 SER A O 1
ATOM 1499 N N . ALA A 1 179 ? -19.704 12.837 5.195 1.00 83.00 179 ALA A N 1
ATOM 1500 C CA . ALA A 1 179 ? -19.846 14.278 5.024 1.00 83.00 179 ALA A CA 1
ATOM 1501 C C . ALA A 1 179 ? -18.580 14.982 5.539 1.00 83.00 179 ALA A C 1
ATOM 1503 O O . ALA A 1 179 ? -18.629 15.690 6.548 1.00 83.00 179 ALA A O 1
ATOM 1504 N N . PRO A 1 180 ? -17.426 14.765 4.878 1.00 83.75 180 PRO A N 1
ATOM 1505 C CA . PRO A 1 180 ? -16.149 15.250 5.369 1.00 83.75 180 PRO A CA 1
ATOM 1506 C C . PRO A 1 180 ? -16.156 16.769 5.532 1.00 83.75 180 PRO A C 1
ATOM 1508 O O . PRO A 1 180 ? -16.437 17.506 4.581 1.00 83.75 180 PRO A O 1
ATOM 1511 N N . ARG A 1 181 ? -15.825 17.236 6.740 1.00 77.06 181 ARG A N 1
ATOM 1512 C CA . ARG A 1 181 ? -15.716 18.673 7.019 1.00 77.06 181 ARG A CA 1
ATOM 1513 C C . ARG A 1 181 ? -14.597 19.304 6.176 1.00 77.06 181 ARG A C 1
ATOM 1515 O O . ARG A 1 181 ? -13.612 18.629 5.864 1.00 77.06 181 ARG A O 1
ATOM 1522 N N . PRO A 1 182 ? -14.695 20.603 5.835 1.00 76.19 182 PRO A N 1
ATOM 1523 C CA . PRO A 1 182 ? -13.592 21.323 5.212 1.00 76.19 182 PRO A CA 1
ATOM 1524 C C . PRO A 1 182 ? -12.342 21.256 6.097 1.00 76.19 182 PRO A C 1
ATOM 1526 O O . PRO A 1 182 ? -12.399 21.585 7.281 1.00 76.19 182 PRO A O 1
ATOM 1529 N N . GLY A 1 183 ? -11.213 20.850 5.520 1.00 81.50 183 GLY A N 1
ATOM 1530 C CA . GLY A 1 183 ? -9.953 20.691 6.239 1.00 81.50 183 GLY A CA 1
ATOM 1531 C C . GLY A 1 183 ? -9.410 19.270 6.166 1.00 81.50 183 GLY A C 1
ATOM 1532 O O . GLY A 1 183 ? -9.799 18.467 5.318 1.00 81.50 183 GLY A O 1
ATOM 1533 N N . ARG A 1 184 ? -8.441 18.985 7.036 1.00 85.12 184 ARG A N 1
ATOM 1534 C CA . ARG A 1 184 ? -7.772 17.687 7.086 1.00 85.12 184 ARG A CA 1
ATOM 1535 C C . ARG A 1 184 ? -8.606 16.713 7.913 1.00 85.12 184 ARG A C 1
ATOM 1537 O O . ARG A 1 184 ? -9.001 17.042 9.028 1.00 85.12 184 ARG A O 1
ATOM 1544 N N . ARG A 1 185 ? -8.860 15.531 7.355 1.00 93.12 185 ARG A N 1
ATOM 1545 C CA . ARG A 1 185 ? -9.618 14.460 8.015 1.00 93.12 185 ARG A CA 1
ATOM 1546 C C . ARG A 1 185 ? -8.825 13.861 9.174 1.00 93.12 185 ARG A C 1
ATOM 1548 O O . ARG A 1 185 ? -7.596 13.939 9.198 1.00 93.12 185 ARG A O 1
ATOM 1555 N N . MET A 1 186 ? -9.538 13.232 10.096 1.00 95.88 186 MET A N 1
ATOM 1556 C CA . MET A 1 186 ? -8.975 12.490 11.217 1.00 95.88 186 MET A CA 1
ATOM 1557 C C . MET A 1 186 ? -9.109 10.988 10.992 1.00 95.88 186 MET A C 1
ATOM 1559 O O . MET A 1 186 ? -10.114 10.504 10.471 1.00 95.88 186 MET A O 1
ATOM 1563 N N . SER A 1 187 ? -8.107 10.239 11.434 1.00 97.88 187 SER A N 1
ATOM 1564 C CA . SER A 1 187 ? -8.174 8.777 11.495 1.00 97.88 187 SER A CA 1
ATOM 1565 C C . SER A 1 187 ? -8.943 8.303 12.739 1.00 97.88 187 SER A C 1
ATOM 1567 O O . SER A 1 187 ? -9.309 9.104 13.596 1.00 97.88 187 SER A O 1
ATOM 1569 N N . LEU A 1 188 ? -9.211 7.006 12.839 1.00 98.56 188 LEU A N 1
ATOM 1570 C CA . LEU A 1 188 ? -9.824 6.357 13.995 1.00 98.56 188 LEU A CA 1
ATOM 1571 C C . LEU A 1 188 ? -8.851 5.321 14.550 1.00 98.56 188 LEU A C 1
ATOM 1573 O O . LEU A 1 188 ? -8.320 4.511 13.798 1.00 98.56 188 LEU A O 1
ATOM 1577 N N . LEU A 1 189 ? -8.628 5.335 15.859 1.00 98.38 189 LEU A N 1
ATOM 1578 C CA . LEU A 1 189 ? -7.898 4.301 16.584 1.00 98.38 189 LEU A CA 1
ATOM 1579 C C . LEU A 1 189 ? -8.878 3.571 17.506 1.00 98.38 189 LEU A C 1
ATOM 1581 O O . LEU A 1 189 ? -9.455 4.190 18.396 1.00 98.38 189 LEU A O 1
ATOM 1585 N N . ILE A 1 190 ? -9.058 2.268 17.301 1.00 98.25 190 ILE A N 1
ATOM 1586 C CA . ILE A 1 190 ? -9.881 1.399 18.147 1.00 98.25 190 ILE A CA 1
ATOM 1587 C C . ILE A 1 190 ? -8.951 0.477 18.932 1.00 98.25 190 ILE A C 1
ATOM 1589 O O . ILE A 1 190 ? -8.297 -0.394 18.355 1.00 98.25 190 ILE A O 1
ATOM 1593 N N . VAL A 1 191 ? -8.920 0.646 20.250 1.00 97.38 191 VAL A N 1
ATOM 1594 C CA . VAL A 1 191 ? -8.082 -0.150 21.154 1.00 97.38 191 VAL A CA 1
ATOM 1595 C C . VAL A 1 191 ? -8.968 -1.047 22.004 1.00 97.38 191 VAL A C 1
ATOM 1597 O O . VAL A 1 191 ? -9.943 -0.578 22.584 1.00 97.38 191 VAL A O 1
ATOM 1600 N N . GLY A 1 192 ? -8.652 -2.332 22.104 1.00 95.88 192 GLY A N 1
ATOM 1601 C CA . GLY A 1 192 ? -9.393 -3.232 22.986 1.00 95.88 192 GLY A CA 1
ATOM 1602 C C . GLY A 1 192 ? -8.883 -4.661 22.949 1.00 95.88 192 GLY A C 1
ATOM 1603 O O . GLY A 1 192 ? -8.136 -5.033 22.045 1.00 95.88 192 GLY A O 1
ATOM 1604 N N . ASP A 1 193 ? -9.335 -5.478 23.896 1.00 94.00 193 ASP A N 1
ATOM 1605 C CA . ASP A 1 193 ? -8.922 -6.878 24.010 1.00 94.00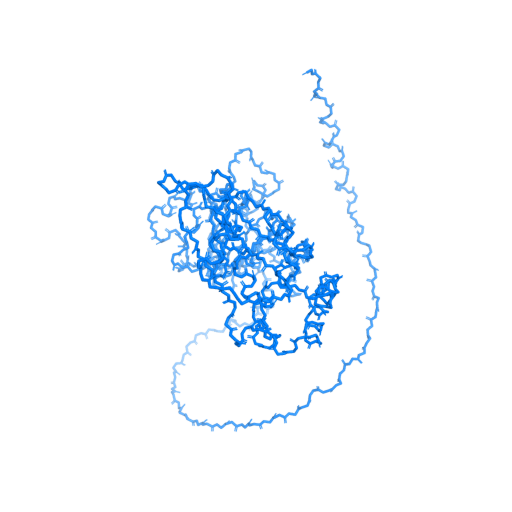 193 ASP A CA 1
ATOM 1606 C C . ASP A 1 193 ? -9.208 -7.690 22.730 1.00 94.00 193 ASP A C 1
ATOM 1608 O O . ASP A 1 193 ? -9.955 -7.291 21.820 1.00 94.00 193 ASP A O 1
ATOM 1612 N N . THR A 1 194 ? -8.603 -8.873 22.646 1.00 91.19 194 THR A N 1
ATOM 1613 C CA . THR A 1 194 ? -8.910 -9.835 21.584 1.00 91.19 194 THR A CA 1
ATOM 1614 C C . THR A 1 194 ? -10.386 -10.251 21.615 1.00 91.19 194 THR A C 1
ATOM 1616 O O . THR A 1 194 ? -11.034 -10.225 22.659 1.00 91.19 194 THR A O 1
ATOM 1619 N N . ARG A 1 195 ? -10.931 -10.649 20.457 1.00 88.56 195 ARG A N 1
ATOM 1620 C CA . ARG A 1 195 ? -12.322 -11.129 20.293 1.00 88.56 195 ARG A CA 1
ATOM 1621 C C . ARG A 1 195 ? -13.426 -10.144 20.706 1.00 88.56 195 ARG A C 1
ATOM 1623 O O . ARG A 1 195 ? -14.548 -10.546 20.972 1.00 88.56 195 ARG A O 1
ATOM 1630 N N . THR A 1 196 ? -13.143 -8.847 20.679 1.00 92.81 196 THR A N 1
ATOM 1631 C CA . THR A 1 196 ? -14.134 -7.789 20.941 1.00 92.81 196 THR A CA 1
ATOM 1632 C C . THR A 1 196 ? -14.859 -7.299 19.681 1.00 92.81 196 THR A C 1
ATOM 1634 O O . THR A 1 196 ? -15.638 -6.357 19.752 1.00 92.81 196 THR A O 1
ATOM 1637 N N . GLY A 1 197 ? -14.597 -7.885 18.505 1.00 91.69 197 GLY A N 1
ATOM 1638 C CA . GLY A 1 197 ? -15.230 -7.493 17.236 1.00 91.69 197 GLY A CA 1
ATOM 1639 C C . GLY A 1 197 ? -14.602 -6.285 16.520 1.00 91.69 197 GLY A C 1
ATOM 1640 O O . GLY A 1 197 ? -15.094 -5.905 15.461 1.00 91.69 197 GLY A O 1
ATOM 1641 N N . LYS A 1 198 ? -13.504 -5.706 17.039 1.00 94.88 198 LYS A N 1
ATOM 1642 C CA . LYS A 1 198 ? -12.834 -4.504 16.479 1.00 94.88 198 LYS A CA 1
ATOM 1643 C C . LYS A 1 198 ? -12.531 -4.615 14.985 1.00 94.88 198 LYS A C 1
ATOM 1645 O O . LYS A 1 198 ? -12.869 -3.719 14.220 1.00 94.88 198 LYS A O 1
ATOM 1650 N N . SER A 1 199 ? -11.881 -5.711 14.587 1.00 94.00 199 SER A N 1
ATOM 1651 C CA . SER A 1 199 ? -11.410 -5.916 13.214 1.00 94.00 199 SER A CA 1
ATOM 1652 C C . SER A 1 199 ? -12.573 -6.007 12.233 1.00 94.00 199 SER A C 1
ATOM 1654 O O . SER A 1 199 ? -12.576 -5.298 11.232 1.00 94.00 199 SER A O 1
ATOM 1656 N N . LEU A 1 200 ? -13.596 -6.796 12.578 1.00 92.31 200 LEU A N 1
ATOM 1657 C CA . LEU A 1 200 ? -14.808 -6.934 11.770 1.00 92.31 200 LEU A CA 1
ATOM 1658 C C . LEU A 1 200 ? -15.575 -5.614 11.674 1.00 92.31 200 LEU A C 1
ATOM 1660 O O . LEU A 1 200 ? -16.053 -5.268 10.599 1.00 92.31 200 LEU A O 1
ATOM 1664 N N . LEU A 1 201 ? -15.660 -4.846 12.767 1.00 94.62 201 LEU A N 1
ATOM 1665 C CA . LEU A 1 201 ? -16.311 -3.538 12.736 1.00 94.62 201 LEU A CA 1
ATOM 1666 C C . LEU A 1 201 ? -15.567 -2.566 11.810 1.00 94.62 201 LEU A C 1
ATOM 1668 O O . LEU A 1 201 ? -16.203 -1.865 11.027 1.00 94.62 201 LEU A O 1
ATOM 1672 N N . ALA A 1 202 ? -14.234 -2.521 11.878 1.00 95.88 202 ALA A N 1
ATOM 1673 C CA . ALA A 1 202 ? -13.425 -1.653 11.025 1.00 95.88 202 ALA A CA 1
ATOM 1674 C C . ALA A 1 202 ? -13.592 -1.992 9.536 1.00 95.88 202 ALA A C 1
ATOM 1676 O O . ALA A 1 202 ? -13.835 -1.096 8.726 1.00 95.88 202 ALA A O 1
ATOM 1677 N N . GLN A 1 203 ? -13.534 -3.282 9.199 1.00 92.69 203 GLN A N 1
ATOM 1678 C CA . GLN A 1 203 ? -13.786 -3.798 7.852 1.00 92.69 203 GLN A CA 1
ATOM 1679 C C . GLN A 1 203 ? -15.194 -3.456 7.363 1.00 92.69 203 GLN A C 1
ATOM 1681 O O . GLN A 1 203 ? -15.358 -2.906 6.272 1.00 92.69 203 GLN A O 1
ATOM 1686 N N . TYR A 1 204 ? -16.209 -3.715 8.193 1.00 91.62 204 TYR A N 1
ATOM 1687 C CA . TYR A 1 204 ? -17.592 -3.380 7.880 1.00 91.62 204 TYR A CA 1
ATOM 1688 C C . TYR A 1 204 ? -17.736 -1.889 7.581 1.00 91.62 204 TYR A C 1
ATOM 1690 O O . TYR A 1 204 ? -18.202 -1.544 6.501 1.00 91.62 204 TYR A O 1
ATOM 1698 N N . ILE A 1 205 ? -17.264 -1.005 8.467 1.00 92.19 205 ILE A N 1
ATOM 1699 C CA . ILE A 1 205 ? -17.340 0.448 8.260 1.00 92.19 205 ILE A CA 1
ATOM 1700 C C . ILE A 1 205 ? -16.660 0.852 6.950 1.00 92.19 205 ILE A C 1
ATOM 1702 O O . ILE A 1 205 ? -17.263 1.589 6.173 1.00 92.19 205 ILE A O 1
ATOM 1706 N N . ALA A 1 206 ? -15.437 0.383 6.690 1.00 92.31 206 ALA A N 1
ATOM 1707 C CA . ALA A 1 206 ? -14.687 0.756 5.494 1.00 92.31 206 ALA A CA 1
ATOM 1708 C C . ALA A 1 206 ? -15.380 0.291 4.200 1.00 92.31 206 ALA A C 1
ATOM 1710 O O . ALA A 1 206 ? -15.474 1.068 3.247 1.00 92.31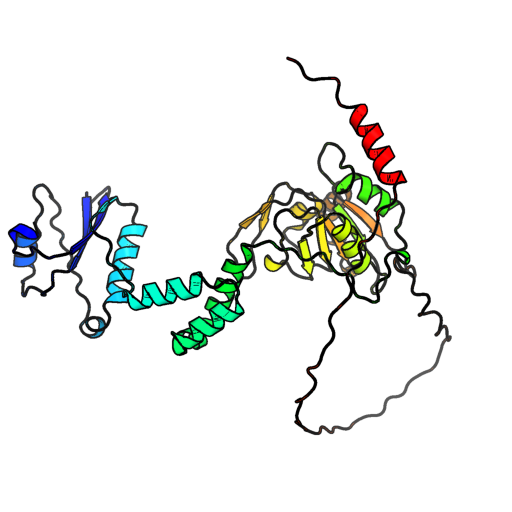 206 ALA A O 1
ATOM 1711 N N . SER A 1 207 ? -15.935 -0.927 4.195 1.00 87.12 207 SER A N 1
ATOM 1712 C CA . SER A 1 207 ? -16.623 -1.514 3.035 1.00 87.12 207 SER A CA 1
ATOM 1713 C C . SER A 1 207 ? -17.844 -0.713 2.563 1.00 87.12 207 SER A C 1
ATOM 1715 O O . SER A 1 207 ? -18.150 -0.706 1.373 1.00 87.12 207 SER A O 1
ATOM 1717 N N . GLN A 1 208 ? -18.513 0.023 3.461 1.00 85.69 208 GLN A N 1
ATOM 1718 C CA . GLN A 1 208 ? -19.705 0.815 3.120 1.00 85.69 208 GLN A CA 1
ATOM 1719 C C . GLN A 1 208 ? -19.400 2.022 2.219 1.00 85.69 208 GLN A C 1
ATOM 1721 O O . GLN A 1 208 ? -20.316 2.617 1.656 1.00 85.69 208 GLN A O 1
ATOM 1726 N N . TYR A 1 209 ? -18.127 2.403 2.081 1.00 84.62 209 TYR A N 1
ATOM 1727 C CA . TYR A 1 209 ? -17.700 3.579 1.316 1.00 84.62 209 TYR A CA 1
ATOM 1728 C C . TYR A 1 209 ? -16.929 3.207 0.043 1.00 84.62 209 TYR A C 1
ATOM 1730 O O . TYR A 1 209 ? -16.267 4.057 -0.555 1.00 84.62 209 TYR A O 1
ATOM 1738 N N . GLY A 1 210 ? -17.041 1.951 -0.393 1.00 80.56 210 GLY A N 1
ATOM 1739 C CA . GLY A 1 210 ? -16.421 1.432 -1.607 1.00 80.56 210 GLY A CA 1
ATOM 1740 C C . GLY A 1 210 ? -15.061 0.796 -1.341 1.00 80.56 210 GLY A C 1
ATOM 1741 O O . GLY A 1 210 ? -14.868 0.084 -0.359 1.00 80.56 210 GLY A O 1
ATOM 1742 N N . VAL A 1 211 ? -14.113 1.035 -2.246 1.00 85.44 211 VAL A N 1
ATOM 1743 C CA . VAL A 1 211 ? -12.774 0.441 -2.173 1.00 85.44 211 VAL A CA 1
ATOM 1744 C C . VAL A 1 211 ? -12.048 0.943 -0.925 1.00 85.44 211 VAL A C 1
ATOM 1746 O O . VAL A 1 211 ? -11.981 2.151 -0.678 1.00 85.44 211 VAL A O 1
ATOM 1749 N N . PHE A 1 212 ? -11.449 0.032 -0.165 1.00 90.88 212 PHE A N 1
ATOM 1750 C CA . PHE A 1 212 ? -10.558 0.369 0.940 1.00 90.88 212 PHE A CA 1
ATOM 1751 C C . PHE A 1 212 ? -9.239 -0.402 0.831 1.00 90.88 212 PHE A C 1
ATOM 1753 O O . PHE A 1 212 ? -9.176 -1.463 0.214 1.00 90.88 212 PHE A O 1
ATOM 1760 N N . SER A 1 213 ? -8.168 0.173 1.380 1.00 93.00 213 SER A N 1
ATOM 1761 C CA . SER A 1 213 ? -6.886 -0.534 1.519 1.00 93.00 213 SER A CA 1
ATOM 1762 C C . SER A 1 213 ? -6.838 -1.259 2.853 1.00 93.00 213 SER A C 1
ATOM 1764 O O . SER A 1 213 ? -7.336 -0.726 3.842 1.00 93.00 213 SER A O 1
ATOM 1766 N N . GLU A 1 214 ? -6.208 -2.423 2.912 1.00 93.06 214 GLU A N 1
ATOM 1767 C CA . GLU A 1 214 ? -6.164 -3.229 4.130 1.00 93.06 214 GLU A CA 1
ATOM 1768 C C . GLU A 1 214 ? -4.763 -3.773 4.385 1.00 93.06 214 GLU A C 1
ATOM 1770 O O . GLU A 1 214 ? -4.108 -4.278 3.475 1.00 93.06 214 GLU A O 1
ATOM 1775 N N . PHE A 1 215 ? -4.303 -3.647 5.628 1.00 93.25 215 PHE A N 1
ATOM 1776 C CA . PHE A 1 215 ? -2.955 -4.017 6.040 1.00 93.25 215 PHE A CA 1
ATOM 1777 C C . PHE A 1 215 ? -3.007 -4.845 7.320 1.00 93.25 215 PHE A C 1
ATOM 1779 O O . PHE A 1 215 ? -3.691 -4.487 8.283 1.00 93.25 215 PHE A O 1
ATOM 1786 N N . TYR A 1 216 ? -2.241 -5.932 7.335 1.00 90.69 216 TYR A N 1
ATOM 1787 C CA . TYR A 1 216 ? -2.203 -6.894 8.430 1.00 90.69 216 TYR A CA 1
ATOM 1788 C C . TYR A 1 216 ? -0.794 -7.010 8.975 1.00 90.69 216 TYR A C 1
ATOM 1790 O O . TYR A 1 216 ? 0.075 -7.501 8.261 1.00 90.69 216 TYR A O 1
ATOM 1798 N N . THR A 1 217 ? -0.591 -6.636 10.240 1.00 86.69 217 THR A N 1
ATOM 1799 C CA . THR A 1 217 ? 0.625 -6.866 11.044 1.00 86.69 217 THR A CA 1
ATOM 1800 C C . THR A 1 217 ? 1.922 -6.221 10.520 1.00 86.69 217 THR A C 1
ATOM 1802 O O . THR A 1 217 ? 2.756 -5.787 11.312 1.00 86.69 217 THR A O 1
ATOM 1805 N N . GLU A 1 218 ? 2.114 -6.108 9.212 1.00 86.88 218 GLU A N 1
ATOM 1806 C CA . GLU A 1 218 ? 3.258 -5.553 8.506 1.00 86.88 218 GLU A CA 1
ATOM 1807 C C . GLU A 1 218 ? 2.769 -4.690 7.335 1.00 86.88 218 GLU A C 1
ATOM 1809 O O . GLU A 1 218 ? 1.647 -4.818 6.844 1.00 86.88 218 GLU A O 1
ATOM 1814 N N . TRP A 1 219 ? 3.626 -3.769 6.897 1.00 87.69 219 TRP A N 1
ATOM 1815 C CA . TRP A 1 219 ? 3.358 -2.969 5.711 1.00 87.69 219 TRP A CA 1
ATOM 1816 C C . TRP A 1 219 ? 3.571 -3.809 4.453 1.00 87.69 219 TRP A C 1
ATOM 1818 O O . TRP A 1 219 ? 4.699 -4.207 4.155 1.00 87.69 219 TRP A O 1
ATOM 1828 N N . ASP A 1 220 ? 2.501 -4.022 3.695 1.00 85.38 220 ASP A N 1
ATOM 1829 C CA . ASP A 1 220 ? 2.556 -4.657 2.384 1.00 85.38 220 ASP A CA 1
ATOM 1830 C C . ASP A 1 220 ? 1.856 -3.789 1.335 1.00 85.38 220 ASP A C 1
ATOM 1832 O O . ASP A 1 220 ? 0.682 -3.439 1.447 1.00 85.38 220 ASP A O 1
ATOM 1836 N N . MET A 1 221 ? 2.588 -3.473 0.269 1.00 84.12 221 MET A N 1
ATOM 1837 C CA . MET A 1 221 ? 2.083 -2.717 -0.875 1.00 84.12 221 MET A CA 1
ATOM 1838 C C . MET A 1 221 ? 1.025 -3.487 -1.675 1.00 84.12 221 MET A C 1
ATOM 1840 O O . MET A 1 221 ? 0.325 -2.868 -2.475 1.00 84.12 221 MET A O 1
ATOM 1844 N N . GLY A 1 222 ? 0.903 -4.805 -1.486 1.00 81.94 222 GLY A N 1
ATOM 1845 C CA . GLY A 1 222 ? -0.217 -5.600 -1.992 1.00 81.94 222 GLY A CA 1
ATOM 1846 C C . GLY A 1 222 ? -1.566 -5.209 -1.376 1.00 81.94 222 GLY A C 1
ATOM 1847 O O . GLY A 1 222 ? -2.589 -5.295 -2.052 1.00 81.94 222 GLY A O 1
ATOM 1848 N N . GLY A 1 223 ? -1.566 -4.701 -0.137 1.00 86.12 223 GLY A N 1
ATOM 1849 C CA . GLY A 1 223 ? -2.765 -4.219 0.558 1.00 86.12 223 GLY A CA 1
ATOM 1850 C C . GLY A 1 223 ? -3.259 -2.845 0.094 1.00 86.12 223 GLY A C 1
ATOM 1851 O O . GLY A 1 223 ? -4.411 -2.476 0.334 1.00 86.12 223 GLY A O 1
ATOM 1852 N N . TYR A 1 224 ? -2.409 -2.079 -0.603 1.00 89.62 224 TYR A N 1
ATOM 1853 C CA . TYR A 1 224 ? -2.763 -0.760 -1.123 1.00 89.62 224 TYR A CA 1
ATOM 1854 C C . TYR A 1 224 ? -3.652 -0.862 -2.365 1.00 89.62 224 TYR A C 1
ATOM 1856 O O . TYR A 1 224 ? -3.286 -1.476 -3.368 1.00 89.62 224 TYR A O 1
ATOM 1864 N N . ARG A 1 225 ? -4.801 -0.187 -2.319 1.00 86.81 225 ARG A N 1
ATOM 1865 C CA . ARG A 1 225 ? -5.766 -0.081 -3.415 1.00 86.81 225 ARG A CA 1
ATOM 1866 C C . ARG A 1 225 ? -5.860 1.359 -3.907 1.00 86.81 225 ARG A C 1
ATOM 1868 O O . ARG A 1 225 ? -6.038 2.293 -3.119 1.00 86.81 225 ARG A O 1
ATOM 1875 N N . ARG A 1 226 ? -5.759 1.557 -5.223 1.00 84.56 226 ARG A N 1
ATOM 1876 C CA . ARG A 1 226 ? -5.893 2.892 -5.821 1.00 84.56 226 ARG A CA 1
ATOM 1877 C C . ARG A 1 226 ? -7.338 3.367 -5.717 1.00 84.56 226 ARG A C 1
ATOM 1879 O O . ARG A 1 226 ? -8.274 2.597 -5.880 1.00 84.56 226 ARG A O 1
ATOM 1886 N N . GLY A 1 227 ? -7.516 4.657 -5.437 1.00 84.06 227 GLY A N 1
ATOM 1887 C CA . GLY A 1 227 ? -8.850 5.245 -5.291 1.00 84.06 227 GLY A CA 1
ATOM 1888 C C . GLY A 1 227 ? -9.595 4.820 -4.023 1.00 84.06 227 GLY A C 1
ATOM 1889 O O . GLY A 1 227 ? -10.789 5.103 -3.921 1.00 84.06 227 GLY A O 1
ATOM 1890 N N . HIS A 1 228 ? -8.912 4.182 -3.062 1.00 90.75 228 HIS A N 1
ATOM 1891 C CA . HIS A 1 228 ? -9.513 3.850 -1.776 1.00 90.75 228 HIS A CA 1
ATOM 1892 C C . HIS A 1 228 ? -10.145 5.076 -1.103 1.00 90.75 228 HIS A C 1
ATOM 1894 O O . HIS A 1 228 ? -9.675 6.201 -1.272 1.00 90.75 228 HIS A O 1
ATOM 1900 N N . ARG A 1 229 ? -11.227 4.869 -0.349 1.00 90.31 229 ARG A N 1
ATOM 1901 C CA . ARG A 1 229 ? -11.893 5.914 0.451 1.00 90.31 229 ARG A CA 1
ATOM 1902 C C . ARG A 1 229 ? -11.530 5.852 1.929 1.00 90.31 229 ARG A C 1
ATOM 1904 O O . ARG A 1 229 ? -11.704 6.840 2.641 1.00 90.31 229 ARG A O 1
ATOM 1911 N N . CYS A 1 230 ? -11.021 4.706 2.364 1.00 94.31 230 CYS A N 1
ATOM 1912 C CA . CYS A 1 230 ? -10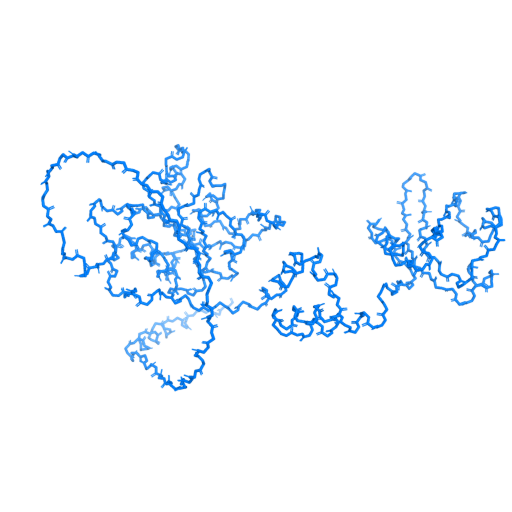.563 4.435 3.715 1.00 94.31 230 CYS A CA 1
ATOM 1913 C C . CYS A 1 230 ? -9.406 3.423 3.671 1.00 94.31 230 CYS A C 1
ATOM 1915 O O . CYS A 1 230 ? -9.188 2.743 2.661 1.00 94.31 230 CYS A O 1
ATOM 1917 N N . ALA A 1 231 ? -8.654 3.321 4.759 1.00 96.38 231 ALA A N 1
ATOM 1918 C CA . ALA A 1 231 ? -7.671 2.265 4.956 1.00 96.38 231 ALA A CA 1
ATOM 1919 C C . ALA A 1 231 ? -7.860 1.612 6.327 1.00 96.38 231 ALA A C 1
ATOM 1921 O O . ALA A 1 231 ? -8.130 2.315 7.296 1.00 96.38 231 ALA A O 1
ATOM 1922 N N . VAL A 1 232 ? -7.698 0.295 6.418 1.00 96.94 232 VAL A N 1
ATOM 1923 C CA . VAL A 1 232 ? -7.811 -0.468 7.665 1.00 96.94 232 VAL A CA 1
ATOM 1924 C C . VAL A 1 232 ? -6.460 -1.086 8.013 1.00 96.94 232 VAL A C 1
ATOM 1926 O O . VAL A 1 232 ? -5.795 -1.665 7.156 1.00 96.94 232 VAL A O 1
ATOM 1929 N N . PHE A 1 233 ? -6.046 -0.941 9.270 1.00 97.12 233 PHE A N 1
ATOM 1930 C CA . PHE A 1 233 ? -4.788 -1.468 9.795 1.00 97.12 233 PHE A CA 1
ATOM 1931 C C . PHE A 1 233 ? -5.064 -2.378 10.984 1.00 97.12 233 PHE A C 1
ATOM 1933 O O . PHE A 1 233 ? -5.624 -1.924 11.983 1.00 97.12 233 PHE A O 1
ATOM 1940 N N . HIS A 1 234 ? -4.633 -3.633 10.890 1.00 94.69 234 HIS A N 1
ATOM 1941 C CA . HIS A 1 234 ? -4.796 -4.634 11.939 1.00 94.69 234 HIS A CA 1
ATOM 1942 C C . HIS A 1 234 ? -3.469 -4.915 12.637 1.00 94.69 234 HIS A C 1
ATOM 1944 O O . HIS A 1 234 ? -2.541 -5.420 12.003 1.00 94.69 234 HIS A O 1
ATOM 1950 N N . ASP A 1 235 ? -3.399 -4.616 13.939 1.00 89.19 235 ASP A N 1
ATOM 1951 C CA . ASP A 1 235 ? -2.328 -5.063 14.843 1.00 89.19 235 ASP A CA 1
ATOM 1952 C C . ASP A 1 235 ? -0.914 -4.851 14.263 1.00 89.19 235 ASP A C 1
ATOM 1954 O O . ASP A 1 235 ? -0.068 -5.747 14.253 1.00 89.19 235 ASP A O 1
ATOM 1958 N N . MET A 1 236 ? -0.663 -3.663 13.700 1.00 91.38 236 MET A N 1
ATOM 1959 C CA . MET A 1 236 ? 0.605 -3.368 13.026 1.00 91.38 236 MET A CA 1
ATOM 1960 C C . MET A 1 236 ? 1.781 -3.412 14.004 1.00 91.38 236 MET A C 1
ATOM 1962 O O . MET A 1 236 ? 1.764 -2.766 15.057 1.00 91.38 236 MET A O 1
ATOM 1966 N N . LYS A 1 237 ? 2.846 -4.110 13.606 1.00 83.56 237 LYS A N 1
ATOM 1967 C CA . LYS A 1 237 ? 4.072 -4.248 14.392 1.00 83.56 237 LYS A CA 1
ATOM 1968 C C . LYS A 1 237 ? 4.753 -2.908 14.650 1.00 83.56 237 LYS A C 1
ATOM 1970 O O . LYS A 1 237 ? 4.768 -1.993 13.825 1.00 83.56 237 LYS A O 1
ATOM 1975 N N . ARG A 1 238 ? 5.392 -2.839 15.817 1.00 82.50 238 ARG A N 1
ATOM 1976 C CA . ARG A 1 238 ? 6.172 -1.689 16.276 1.00 82.50 238 ARG A CA 1
ATOM 1977 C C . ARG A 1 238 ? 7.643 -1.816 15.853 1.00 82.50 238 ARG A C 1
ATOM 1979 O O . ARG A 1 238 ? 8.191 -2.912 15.967 1.00 82.50 238 ARG A O 1
ATOM 1986 N N . PRO A 1 239 ? 8.321 -0.708 15.502 1.00 79.25 239 PRO A N 1
ATOM 1987 C CA . PRO A 1 239 ? 7.755 0.597 15.161 1.00 79.25 239 PRO A CA 1
ATOM 1988 C C . PRO A 1 239 ? 7.197 0.599 13.727 1.00 79.25 239 PRO A C 1
ATOM 1990 O O . PRO A 1 239 ? 7.849 0.112 12.808 1.00 79.25 239 PRO A O 1
ATOM 1993 N N . PHE A 1 240 ? 6.030 1.209 13.516 1.00 90.31 240 PHE A N 1
ATOM 1994 C CA . PHE A 1 240 ? 5.510 1.441 12.166 1.00 90.31 240 PHE A CA 1
ATOM 1995 C C . PHE A 1 240 ? 5.925 2.828 11.677 1.00 90.31 240 PHE A C 1
ATOM 1997 O O . PHE A 1 240 ? 5.450 3.846 12.178 1.00 90.31 240 PHE A O 1
ATOM 2004 N N . GLU A 1 241 ? 6.812 2.880 10.690 1.00 90.31 241 GLU A N 1
ATOM 2005 C CA . GLU A 1 241 ? 7.454 4.118 10.234 1.00 90.31 241 GLU A CA 1
ATOM 2006 C C . GLU A 1 241 ? 6.488 5.131 9.588 1.00 90.31 241 GLU A C 1
ATOM 2008 O O . GLU A 1 241 ? 6.662 6.343 9.742 1.00 90.31 241 GLU A O 1
ATOM 2013 N N . TYR A 1 242 ? 5.415 4.662 8.943 1.00 93.31 242 TYR A N 1
ATOM 2014 C CA . TYR A 1 242 ? 4.484 5.524 8.203 1.00 93.31 242 TYR A CA 1
ATOM 2015 C C . TYR A 1 242 ? 3.324 6.068 9.048 1.00 93.31 242 TYR A C 1
ATOM 2017 O O . TYR A 1 242 ? 2.441 6.743 8.512 1.00 93.31 242 TYR A O 1
ATOM 2025 N N . TYR A 1 243 ? 3.316 5.836 10.367 1.00 94.12 243 TYR A N 1
ATOM 2026 C CA . TYR A 1 243 ? 2.176 6.166 11.235 1.00 94.12 243 TYR A CA 1
ATOM 2027 C C . TYR A 1 243 ? 1.755 7.641 11.160 1.00 94.12 243 TYR A C 1
ATOM 2029 O O . TYR A 1 243 ? 0.566 7.944 11.194 1.00 94.12 243 TYR A O 1
ATOM 2037 N N . LYS A 1 244 ? 2.702 8.575 10.988 1.00 94.94 244 LYS A N 1
ATOM 2038 C CA . LYS A 1 244 ? 2.380 10.004 10.833 1.00 94.94 244 LYS A CA 1
ATOM 2039 C C . LYS A 1 244 ? 1.636 10.301 9.531 1.00 94.94 244 LYS A C 1
ATOM 2041 O O . LYS A 1 244 ? 0.746 11.147 9.505 1.00 94.94 244 LYS A O 1
ATOM 2046 N N . GLY A 1 245 ? 2.011 9.619 8.451 1.00 94.88 245 GLY A N 1
ATOM 2047 C CA . GLY A 1 245 ? 1.323 9.718 7.166 1.00 94.88 245 GLY A CA 1
ATOM 2048 C C . GLY A 1 245 ? -0.111 9.211 7.267 1.00 94.88 245 GLY A C 1
ATOM 2049 O O . GLY A 1 245 ? -1.037 9.910 6.854 1.00 94.88 245 GLY A O 1
ATOM 2050 N N . VAL A 1 246 ? -0.258 8.037 7.888 1.00 94.94 246 VAL A N 1
ATOM 2051 C CA . VAL A 1 246 ? -1.522 7.318 8.078 1.00 94.94 246 VAL A CA 1
ATOM 2052 C C . VAL A 1 246 ? -2.470 8.086 8.993 1.00 94.94 246 VAL A C 1
ATOM 2054 O O . VAL A 1 246 ? -3.495 8.567 8.521 1.00 94.94 246 VAL A O 1
ATOM 2057 N N . PHE A 1 247 ? -2.108 8.291 10.266 1.00 96.12 247 PHE A N 1
ATOM 2058 C CA . PHE A 1 247 ? -2.978 8.980 11.226 1.00 96.12 247 PHE A CA 1
ATOM 2059 C C . PHE A 1 247 ? -3.269 10.411 10.805 1.00 96.12 247 PHE A C 1
ATOM 2061 O O . PHE A 1 247 ? -4.390 10.884 10.953 1.00 96.12 247 PHE A O 1
ATOM 2068 N N . GLY A 1 248 ? -2.276 11.087 10.230 1.00 95.38 248 GLY A N 1
ATOM 2069 C CA . GLY A 1 248 ? -2.459 12.439 9.749 1.00 95.38 248 GLY A CA 1
ATOM 2070 C C . GLY A 1 248 ? -3.369 12.545 8.527 1.00 95.38 248 GLY A C 1
ATOM 2071 O O . GLY A 1 248 ? -3.735 13.657 8.190 1.00 95.38 248 GLY A O 1
ATOM 2072 N N . CYS A 1 249 ? -3.687 11.481 7.789 1.00 94.81 249 CYS A N 1
ATOM 2073 C CA . CYS A 1 249 ? -4.316 11.613 6.467 1.00 94.81 249 CYS A CA 1
ATOM 2074 C C . CYS A 1 249 ? -3.480 12.545 5.560 1.00 94.81 249 CYS A C 1
ATOM 2076 O O . CYS A 1 249 ? -3.951 13.573 5.074 1.00 94.81 249 CYS A O 1
ATOM 2078 N N . GLN A 1 250 ? -2.165 12.304 5.450 1.00 93.88 250 GLN A N 1
ATOM 2079 C CA . GLN A 1 250 ? -1.333 13.085 4.523 1.00 93.88 250 GLN A CA 1
ATOM 2080 C C . GLN A 1 250 ? -1.805 12.856 3.089 1.00 93.88 250 GLN A C 1
ATOM 2082 O O . GLN A 1 250 ? -2.143 11.735 2.730 1.00 93.88 250 GLN A O 1
ATOM 2087 N N . ARG A 1 251 ? -1.766 13.888 2.239 1.00 91.50 251 ARG A N 1
ATOM 2088 C CA . ARG A 1 251 ? -2.173 13.742 0.832 1.00 91.50 251 ARG A CA 1
ATOM 2089 C C . ARG A 1 251 ? -1.368 12.662 0.099 1.00 91.50 251 ARG A C 1
ATOM 2091 O O . ARG A 1 251 ? -1.889 11.970 -0.772 1.00 91.50 251 ARG A O 1
ATOM 2098 N N . TYR A 1 252 ? -0.094 12.526 0.463 1.00 93.44 252 TYR A N 1
ATOM 2099 C CA . TYR A 1 252 ? 0.796 11.511 -0.079 1.00 93.44 252 TYR A CA 1
ATOM 2100 C C . TYR A 1 252 ? 1.654 10.893 1.016 1.00 93.44 252 TYR A C 1
ATOM 2102 O O . TYR A 1 252 ? 2.085 11.601 1.924 1.00 93.44 252 TYR A O 1
ATOM 2110 N N . ILE A 1 253 ? 1.959 9.606 0.869 1.00 93.00 253 ILE A N 1
ATOM 2111 C CA . ILE A 1 253 ? 2.934 8.888 1.694 1.00 93.00 253 ILE A CA 1
ATOM 2112 C C . ILE A 1 253 ? 3.963 8.269 0.749 1.00 93.00 253 ILE A C 1
ATOM 2114 O O . ILE A 1 253 ? 3.596 7.607 -0.219 1.00 93.00 253 ILE A O 1
ATOM 2118 N N . THR A 1 254 ? 5.248 8.503 1.001 1.00 91.44 254 THR A N 1
ATOM 2119 C CA . THR A 1 254 ? 6.321 7.781 0.308 1.00 91.44 254 THR A CA 1
ATOM 2120 C C . THR A 1 254 ? 6.623 6.530 1.114 1.00 91.44 254 THR A C 1
ATOM 2122 O O . THR A 1 254 ? 7.084 6.650 2.246 1.00 91.44 254 THR A O 1
ATOM 2125 N N . ALA A 1 255 ? 6.332 5.362 0.548 1.00 88.00 255 ALA A N 1
ATOM 2126 C CA . ALA A 1 255 ? 6.485 4.086 1.226 1.00 88.00 255 ALA A CA 1
ATOM 2127 C C . ALA A 1 255 ? 7.330 3.109 0.409 1.00 88.00 255 ALA A C 1
ATOM 2129 O O . ALA A 1 255 ? 7.347 3.137 -0.827 1.00 88.00 255 ALA A O 1
ATOM 2130 N N . HIS A 1 256 ? 8.036 2.244 1.124 1.00 84.50 256 HIS A N 1
ATOM 2131 C CA . HIS A 1 256 ? 8.844 1.170 0.571 1.00 84.50 256 HIS A CA 1
ATOM 2132 C C . HIS A 1 256 ? 8.040 -0.130 0.645 1.00 84.50 256 HIS A C 1
ATOM 2134 O O . HIS A 1 256 ? 7.470 -0.449 1.686 1.00 84.50 256 HIS A O 1
ATOM 2140 N N . GLY A 1 257 ? 7.952 -0.873 -0.458 1.00 72.19 257 GLY A N 1
ATOM 2141 C CA . GLY A 1 257 ? 7.415 -2.231 -0.409 1.00 72.19 257 GLY A CA 1
ATOM 2142 C C . GLY A 1 257 ? 8.518 -3.217 -0.066 1.00 72.19 257 GLY A C 1
ATOM 2143 O O . GLY A 1 257 ? 9.661 -3.002 -0.460 1.00 72.19 257 GLY A O 1
ATOM 2144 N N . ARG A 1 258 ? 8.170 -4.315 0.612 1.00 62.97 258 ARG A N 1
ATOM 2145 C CA . ARG A 1 258 ? 9.107 -5.405 0.932 1.00 62.97 258 ARG A CA 1
ATOM 2146 C C . ARG A 1 258 ? 9.900 -5.867 -0.297 1.00 62.97 258 ARG A C 1
ATOM 2148 O O . ARG A 1 258 ? 11.116 -5.987 -0.222 1.00 62.97 258 ARG A O 1
ATOM 2155 N N . ASP A 1 259 ? 9.206 -5.988 -1.430 1.00 58.72 259 ASP A N 1
ATOM 2156 C CA . ASP A 1 259 ? 9.759 -6.427 -2.718 1.00 58.72 259 ASP A CA 1
ATOM 2157 C C . ASP A 1 259 ? 9.545 -5.393 -3.842 1.00 58.72 259 ASP A C 1
ATOM 2159 O O . ASP A 1 259 ? 9.659 -5.700 -5.029 1.00 58.72 259 ASP A O 1
ATOM 2163 N N . ARG A 1 260 ? 9.191 -4.144 -3.497 1.00 59.84 260 ARG A N 1
ATOM 2164 C CA . ARG A 1 260 ? 8.887 -3.087 -4.478 1.00 59.84 260 ARG A CA 1
ATOM 2165 C C . ARG A 1 260 ? 9.765 -1.864 -4.275 1.00 59.84 260 ARG A C 1
ATOM 2167 O O . ARG A 1 260 ? 10.074 -1.476 -3.152 1.00 59.84 260 ARG A O 1
ATOM 2174 N N . GLN A 1 261 ? 10.101 -1.207 -5.386 1.00 73.62 261 GLN A N 1
ATOM 2175 C CA . GLN A 1 261 ? 10.742 0.107 -5.352 1.00 73.62 261 GLN A CA 1
ATOM 2176 C C . GLN A 1 261 ? 9.903 1.102 -4.541 1.00 73.62 261 GLN A C 1
ATOM 2178 O O . GLN A 1 261 ? 8.677 1.004 -4.490 1.00 73.62 261 GLN A O 1
ATOM 2183 N N . THR A 1 262 ? 10.579 2.078 -3.938 1.00 83.56 262 THR A N 1
ATOM 2184 C CA . THR A 1 262 ? 9.962 3.211 -3.245 1.00 83.56 262 THR A CA 1
ATOM 2185 C C . THR A 1 262 ? 8.904 3.872 -4.121 1.00 83.56 262 THR A C 1
ATOM 2187 O O . THR A 1 262 ? 9.203 4.311 -5.233 1.00 83.56 262 THR A O 1
ATOM 2190 N N . GLN A 1 263 ? 7.680 3.986 -3.613 1.00 84.62 263 GLN A N 1
ATOM 2191 C CA . GLN A 1 263 ? 6.568 4.593 -4.336 1.00 84.62 263 GLN A CA 1
ATOM 2192 C C . GLN A 1 263 ? 5.920 5.701 -3.519 1.00 84.62 263 GLN A C 1
ATOM 2194 O O . GLN A 1 263 ? 5.808 5.636 -2.296 1.00 84.62 263 GLN A O 1
ATOM 2199 N N . ARG A 1 264 ? 5.464 6.733 -4.227 1.00 90.31 264 ARG A N 1
ATOM 2200 C CA . ARG A 1 264 ? 4.626 7.784 -3.662 1.00 90.31 264 ARG A CA 1
ATOM 2201 C C . ARG A 1 264 ? 3.165 7.391 -3.846 1.00 90.31 264 ARG A C 1
ATOM 2203 O O . ARG A 1 264 ? 2.670 7.363 -4.969 1.00 90.31 264 ARG A O 1
ATOM 2210 N N . LEU A 1 265 ? 2.492 7.113 -2.741 1.00 91.00 265 LEU A N 1
ATOM 2211 C CA . LEU A 1 265 ? 1.097 6.701 -2.697 1.00 91.00 265 LEU A CA 1
ATOM 2212 C C . LEU A 1 265 ? 0.190 7.908 -2.513 1.00 91.00 265 LEU A C 1
ATOM 2214 O O . LEU A 1 265 ? 0.471 8.771 -1.682 1.00 91.00 265 LEU A O 1
ATOM 2218 N N . GLY A 1 266 ? -0.898 7.963 -3.282 1.00 90.50 266 GLY A N 1
ATOM 2219 C CA . GLY A 1 266 ? -2.022 8.837 -2.960 1.00 90.50 266 GLY A CA 1
ATOM 2220 C C . GLY A 1 266 ? -2.723 8.256 -1.743 1.00 90.50 266 GLY A C 1
ATOM 2221 O O . GLY A 1 266 ? -3.163 7.111 -1.810 1.00 90.50 266 GLY A O 1
ATOM 2222 N N . TRP A 1 267 ? -2.748 9.014 -0.649 1.00 92.56 267 TRP A N 1
ATOM 2223 C CA . TRP A 1 267 ? -3.373 8.585 0.595 1.00 92.56 267 TRP A CA 1
ATOM 2224 C C . TRP A 1 267 ? -4.598 9.458 0.844 1.00 92.56 267 TRP A C 1
ATOM 2226 O O . TRP A 1 267 ? -5.667 9.080 0.406 1.00 92.56 267 TRP A O 1
ATOM 2236 N N . ASP A 1 268 ? -4.459 10.657 1.421 1.00 91.44 268 ASP A N 1
ATOM 2237 C CA . ASP A 1 268 ? -5.537 11.661 1.590 1.00 91.44 268 ASP A CA 1
ATOM 2238 C C . ASP A 1 268 ? -6.886 11.115 2.110 1.00 91.44 268 ASP A C 1
ATOM 2240 O O . ASP A 1 268 ? -7.952 11.690 1.876 1.00 91.44 268 ASP A O 1
ATOM 2244 N N . VAL A 1 269 ? -6.847 9.984 2.815 1.00 93.88 269 VAL A N 1
ATOM 2245 C CA . VAL A 1 269 ? -8.017 9.277 3.330 1.00 93.88 269 VAL A CA 1
ATOM 2246 C C . VAL A 1 269 ? -7.865 9.001 4.817 1.00 93.88 269 VAL A C 1
ATOM 2248 O O . VAL A 1 269 ? -6.743 8.807 5.301 1.00 93.88 269 VAL A O 1
ATOM 2251 N N . PRO A 1 270 ? -8.985 8.960 5.553 1.00 96.50 270 PRO A N 1
ATOM 2252 C CA . PRO A 1 270 ? -8.977 8.533 6.939 1.00 96.50 270 PRO A CA 1
ATOM 2253 C C . PRO A 1 270 ? -8.652 7.042 7.040 1.00 96.50 270 PRO A C 1
ATOM 2255 O O . PRO A 1 270 ? -9.057 6.235 6.198 1.00 96.50 270 PRO A O 1
ATOM 2258 N N . SER A 1 271 ? -7.925 6.679 8.092 1.00 97.38 271 SER A N 1
ATOM 2259 C CA . SER A 1 271 ? -7.559 5.292 8.379 1.00 97.38 271 SER A CA 1
ATOM 2260 C C . SER A 1 271 ? -8.242 4.810 9.656 1.00 97.38 271 SER A C 1
ATOM 2262 O O . SER A 1 271 ? -8.353 5.580 10.605 1.00 97.38 271 SER A O 1
ATOM 2264 N N . ILE A 1 272 ? -8.685 3.554 9.698 1.00 98.44 272 ILE A N 1
ATOM 2265 C CA . ILE A 1 272 ? -9.146 2.873 10.910 1.00 98.44 272 ILE A CA 1
ATOM 2266 C C . ILE A 1 272 ? -8.035 1.929 11.349 1.00 98.44 272 ILE A C 1
ATOM 2268 O O . ILE A 1 272 ? -7.722 0.952 10.673 1.00 98.44 272 ILE A O 1
ATOM 2272 N N . TRP A 1 273 ? -7.426 2.226 12.484 1.00 98.19 273 TRP A N 1
ATOM 2273 C CA . TRP A 1 273 ? -6.406 1.395 13.093 1.00 98.19 273 TRP A CA 1
ATOM 2274 C C . TRP A 1 273 ? -7.024 0.625 14.247 1.00 98.19 273 TRP A C 1
ATOM 2276 O O . TRP A 1 273 ? -7.558 1.230 15.174 1.00 98.19 273 TRP A O 1
ATOM 2286 N N . VAL A 1 274 ? -6.936 -0.699 14.212 1.00 97.62 274 VAL A N 1
ATOM 2287 C CA . VAL A 1 274 ? -7.373 -1.555 15.313 1.00 97.62 274 VAL A CA 1
ATOM 2288 C C . VAL A 1 274 ? -6.165 -2.209 15.962 1.00 97.62 274 VAL A C 1
ATOM 2290 O O . VAL A 1 274 ? -5.271 -2.700 15.270 1.00 97.62 274 VAL A O 1
ATOM 2293 N N . CYS A 1 275 ? -6.121 -2.201 17.291 1.00 95.81 275 CYS A N 1
ATOM 2294 C CA . CYS A 1 275 ? -5.077 -2.901 18.028 1.00 95.81 275 CYS A CA 1
ATOM 2295 C C . CYS A 1 275 ? -5.540 -3.375 19.406 1.00 95.81 275 CYS A C 1
ATOM 2297 O O . CYS A 1 275 ? -6.574 -2.938 19.924 1.00 95.81 275 CYS A O 1
ATOM 2299 N N . ASN A 1 276 ? -4.764 -4.268 20.013 1.00 94.69 276 ASN A N 1
ATOM 2300 C CA . ASN A 1 276 ? -4.873 -4.542 21.442 1.00 94.69 276 ASN A CA 1
ATOM 2301 C C . ASN A 1 276 ? -4.223 -3.427 22.283 1.00 94.69 276 ASN A C 1
ATOM 2303 O O . ASN A 1 276 ? -3.530 -2.553 21.756 1.00 94.69 276 ASN A O 1
ATOM 2307 N N . TYR A 1 277 ? -4.451 -3.445 23.599 1.00 92.94 277 TYR A N 1
ATOM 2308 C CA . TYR A 1 277 ? -3.921 -2.432 24.520 1.00 92.94 277 TYR A CA 1
ATOM 2309 C C . TYR A 1 277 ? -2.390 -2.412 24.570 1.00 92.94 277 TYR A C 1
ATOM 2311 O O . TYR A 1 277 ? -1.784 -1.343 24.593 1.00 92.94 277 TYR A O 1
ATOM 2319 N N . GLU A 1 278 ? -1.757 -3.584 24.543 1.00 90.75 278 GLU A N 1
ATOM 2320 C CA . GLU A 1 278 ? -0.304 -3.753 24.473 1.00 90.75 278 GLU A CA 1
ATOM 2321 C C . GLU A 1 278 ? 0.295 -3.165 23.186 1.00 90.75 278 GLU A C 1
ATOM 2323 O O . GLU A 1 278 ? 1.431 -2.678 23.183 1.00 90.75 278 GLU A O 1
ATOM 2328 N N . ASP A 1 279 ? -0.509 -3.131 22.121 1.00 91.75 279 ASP A N 1
ATOM 2329 C CA . ASP A 1 279 ? -0.128 -2.674 20.791 1.00 91.75 279 ASP A CA 1
ATOM 2330 C C . ASP A 1 279 ? -0.587 -1.249 20.468 1.00 91.75 279 ASP A C 1
ATOM 2332 O O . ASP A 1 279 ? -0.191 -0.703 19.438 1.00 91.75 279 ASP A O 1
ATOM 2336 N N . ASP A 1 280 ? -1.180 -0.534 21.426 1.00 94.12 280 ASP A N 1
ATOM 2337 C CA . ASP A 1 280 ? -1.593 0.867 21.289 1.00 94.12 280 ASP A CA 1
ATOM 2338 C C . ASP A 1 280 ? -0.447 1.866 20.969 1.00 94.12 280 ASP A C 1
ATOM 2340 O O . ASP A 1 280 ? 0.406 2.155 21.829 1.00 94.12 280 ASP A O 1
ATOM 2344 N N . PRO A 1 281 ? -0.426 2.455 19.755 1.00 94.19 281 PRO A N 1
ATOM 2345 C CA . PRO A 1 281 ? 0.664 3.302 19.274 1.00 94.19 281 PRO A CA 1
ATOM 2346 C C . PRO A 1 281 ? 0.873 4.593 20.079 1.00 94.19 281 PRO A C 1
ATOM 2348 O O . PRO A 1 281 ? 1.942 5.209 19.997 1.00 94.19 281 PRO A O 1
ATOM 2351 N N . ARG A 1 282 ? -0.087 4.989 20.924 1.00 95.00 282 ARG A N 1
ATOM 2352 C CA . ARG A 1 282 ? 0.070 6.110 21.864 1.00 95.00 282 ARG A CA 1
ATOM 2353 C C . ARG A 1 282 ? 1.167 5.858 22.903 1.00 95.00 282 ARG A C 1
ATOM 2355 O O . ARG A 1 282 ? 1.733 6.812 23.438 1.00 95.00 282 ARG A O 1
ATOM 2362 N N . TYR A 1 283 ? 1.514 4.599 23.166 1.00 93.88 283 TYR A N 1
ATOM 2363 C CA . TYR A 1 283 ? 2.579 4.235 24.104 1.00 93.88 283 TYR A CA 1
ATOM 2364 C C . TYR A 1 283 ? 3.970 4.112 23.463 1.00 93.88 283 TYR A C 1
ATOM 2366 O O . TYR A 1 283 ? 4.919 3.767 24.159 1.00 93.88 283 TYR A O 1
ATOM 2374 N N . TRP A 1 284 ? 4.144 4.415 22.168 1.00 92.75 284 TRP A N 1
ATOM 2375 C CA . TRP A 1 284 ? 5.476 4.387 21.533 1.00 92.75 284 TRP A CA 1
ATOM 2376 C C . TRP A 1 284 ? 6.398 5.500 22.028 1.00 92.75 284 TRP A C 1
ATOM 2378 O O . TRP A 1 284 ? 7.599 5.300 22.174 1.00 92.75 284 TRP A O 1
ATOM 2388 N N . SER A 1 285 ? 5.849 6.696 22.235 1.00 94.06 285 SER A N 1
ATOM 2389 C CA . SER A 1 285 ? 6.547 7.859 22.790 1.00 94.06 285 SER A CA 1
ATOM 2390 C C . SER A 1 285 ? 5.544 8.970 23.105 1.00 94.06 285 SER A C 1
ATOM 2392 O O . SER A 1 285 ? 4.444 8.993 22.552 1.00 94.06 285 SER A O 1
ATOM 2394 N N . ASP A 1 286 ? 5.942 9.957 23.911 1.00 95.56 286 ASP A N 1
ATOM 2395 C CA . ASP A 1 286 ? 5.127 11.160 24.144 1.00 95.56 286 ASP A CA 1
ATOM 2396 C C . ASP A 1 286 ? 4.826 11.928 22.850 1.00 95.56 286 ASP A C 1
ATOM 2398 O O . ASP A 1 286 ? 3.743 12.490 22.684 1.00 95.56 286 ASP A O 1
ATOM 2402 N N . ALA A 1 287 ? 5.776 11.937 21.912 1.00 94.56 287 ALA A N 1
ATOM 2403 C CA . ALA A 1 287 ? 5.595 12.564 20.610 1.00 94.56 287 ALA A CA 1
ATOM 2404 C C . ALA A 1 287 ? 4.558 11.816 19.759 1.00 94.56 287 ALA A C 1
ATOM 2406 O O . ALA A 1 287 ? 3.746 12.455 19.093 1.00 94.56 287 ALA A O 1
ATOM 2407 N N . ALA A 1 288 ? 4.565 10.478 19.788 1.00 94.38 288 ALA A N 1
ATOM 2408 C CA . ALA A 1 288 ? 3.556 9.667 19.110 1.00 94.38 288 ALA A CA 1
ATOM 2409 C C . ALA A 1 288 ? 2.167 9.894 19.714 1.00 94.38 288 ALA A C 1
ATOM 2411 O O . ALA A 1 288 ? 1.234 10.156 18.961 1.00 94.38 288 ALA A O 1
ATOM 2412 N N . ARG A 1 289 ? 2.054 9.904 21.049 1.00 95.88 289 ARG A N 1
ATOM 2413 C CA . ARG A 1 289 ? 0.799 10.183 21.761 1.00 95.88 289 ARG A CA 1
ATOM 2414 C C . ARG A 1 289 ? 0.164 11.497 21.322 1.00 95.88 289 ARG A C 1
ATOM 2416 O O . ARG A 1 289 ? -0.932 11.483 20.777 1.00 95.88 289 ARG A O 1
ATOM 2423 N N . ARG A 1 290 ? 0.896 12.610 21.459 1.00 97.12 290 ARG A N 1
ATOM 2424 C CA . ARG A 1 290 ? 0.405 13.946 21.071 1.00 97.12 290 ARG A CA 1
ATOM 2425 C C . ARG A 1 290 ? 0.034 14.015 19.592 1.00 97.12 290 ARG A C 1
ATOM 2427 O O . ARG A 1 290 ? -0.920 14.691 19.225 1.00 97.12 290 ARG A O 1
ATOM 2434 N N . TYR A 1 291 ? 0.804 13.342 18.734 1.00 96.69 291 TYR A N 1
ATOM 2435 C CA . TYR A 1 291 ? 0.512 13.315 17.305 1.00 96.69 291 TYR A CA 1
ATOM 2436 C C . TYR A 1 291 ? -0.796 12.577 17.014 1.00 96.69 291 TYR A C 1
ATOM 2438 O O . TYR A 1 291 ? -1.619 13.083 16.258 1.00 96.69 291 TYR A O 1
ATOM 2446 N N . ILE A 1 292 ? -0.992 11.402 17.613 1.00 96.69 292 ILE A N 1
ATOM 2447 C CA . ILE A 1 292 ? -2.183 10.574 17.406 1.00 96.69 292 ILE A CA 1
ATOM 2448 C C . ILE A 1 292 ? -3.414 11.271 17.982 1.00 96.69 292 ILE A C 1
ATOM 2450 O O . ILE A 1 292 ? -4.385 11.433 17.260 1.00 96.69 292 ILE A O 1
ATOM 2454 N N . GLU A 1 293 ? -3.352 11.783 19.211 1.00 96.19 293 GLU A N 1
ATOM 2455 C CA . GLU A 1 293 ? -4.465 12.515 19.840 1.00 96.19 293 GLU A CA 1
ATOM 2456 C C . GLU A 1 293 ? -4.877 13.771 19.053 1.00 96.19 293 GLU A C 1
ATOM 2458 O O . GLU A 1 293 ? -6.036 14.167 19.080 1.00 96.19 293 GLU A O 1
ATOM 2463 N N . GLY A 1 294 ? -3.945 14.389 18.320 1.00 96.38 294 GLY A N 1
ATOM 2464 C CA . GLY A 1 294 ? -4.238 15.534 17.457 1.00 96.38 294 GLY A CA 1
ATOM 2465 C C . GLY A 1 294 ? -4.723 15.186 16.045 1.00 96.38 294 GLY A C 1
ATOM 2466 O O . GLY A 1 294 ? -5.119 16.091 15.317 1.00 96.38 294 GLY A O 1
ATOM 2467 N N . ASN A 1 295 ? -4.644 13.921 15.615 1.00 97.25 295 ASN A N 1
ATOM 2468 C CA . ASN A 1 295 ? -4.974 13.509 14.240 1.00 97.25 295 ASN A CA 1
ATOM 2469 C C . ASN A 1 295 ? -5.934 12.309 14.168 1.00 97.25 295 ASN A C 1
ATOM 2471 O O . ASN A 1 295 ? -6.315 11.894 13.073 1.00 97.25 295 ASN A O 1
ATOM 2475 N N . ALA A 1 296 ? -6.329 11.740 15.305 1.00 97.56 296 ALA A N 1
ATOM 2476 C CA . ALA A 1 296 ? -7.210 10.591 15.361 1.00 97.56 296 ALA A CA 1
ATOM 2477 C C . ALA A 1 296 ? -8.223 10.696 16.500 1.00 97.56 296 ALA A C 1
ATOM 2479 O O . ALA A 1 296 ? -7.900 11.127 17.606 1.00 97.56 296 ALA A O 1
ATOM 2480 N N . VAL A 1 297 ? -9.439 10.227 16.231 1.00 98.00 297 VAL A N 1
ATOM 2481 C CA . VAL A 1 297 ? -10.412 9.903 17.274 1.00 98.00 297 VAL A CA 1
ATOM 2482 C C . VAL A 1 297 ? -10.009 8.564 17.872 1.00 98.00 297 VAL A C 1
ATOM 2484 O O . VAL A 1 297 ? -9.734 7.618 17.136 1.00 98.00 297 VAL A O 1
ATOM 2487 N N . VAL A 1 298 ? -9.949 8.479 19.197 1.00 98.12 298 VAL A N 1
ATOM 2488 C CA . VAL A 1 298 ? -9.559 7.251 19.893 1.00 98.12 298 VAL A CA 1
ATOM 2489 C C . VAL A 1 298 ? -10.762 6.686 20.626 1.00 98.12 298 VAL A C 1
ATOM 2491 O O . VAL A 1 298 ? -11.371 7.373 21.443 1.00 98.12 298 VAL A O 1
ATOM 2494 N N . TYR A 1 299 ? -11.091 5.431 20.340 1.00 98.06 299 TYR A N 1
ATOM 2495 C CA . TYR A 1 299 ? -12.112 4.680 21.048 1.00 98.06 299 TYR A CA 1
ATOM 2496 C C . TYR A 1 299 ? -11.483 3.470 21.735 1.00 98.06 299 TYR A C 1
ATOM 2498 O O . TYR A 1 299 ? -10.906 2.595 21.090 1.00 98.06 299 TYR A O 1
ATOM 2506 N N . GLU A 1 300 ? -11.621 3.413 23.054 1.00 97.75 300 GLU A N 1
ATOM 2507 C CA . GLU A 1 300 ? -11.201 2.269 23.854 1.00 97.75 300 GLU A CA 1
ATOM 2508 C C . GLU A 1 300 ? -12.425 1.399 24.141 1.00 97.75 300 GLU A C 1
ATOM 2510 O O . GLU A 1 300 ? -13.370 1.841 24.796 1.00 97.75 300 GLU A O 1
ATOM 2515 N N . VAL A 1 301 ? -12.421 0.161 23.644 1.00 96.00 301 VAL A N 1
ATOM 2516 C CA . VAL A 1 301 ? -13.474 -0.814 23.933 1.00 96.00 301 VAL A CA 1
ATOM 2517 C C . VAL A 1 301 ? -13.429 -1.112 25.428 1.00 96.00 301 VAL A C 1
ATOM 2519 O O . VAL A 1 301 ? -12.396 -1.580 25.896 1.00 96.00 301 VAL A O 1
ATOM 2522 N N . PRO A 1 302 ? -14.500 -0.886 26.204 1.00 93.69 302 PRO A N 1
ATOM 2523 C CA . PRO A 1 302 ? -14.458 -1.169 27.630 1.00 93.69 302 PRO A CA 1
ATOM 2524 C C . PRO A 1 302 ? -14.118 -2.640 27.889 1.00 93.69 302 PRO A C 1
ATOM 2526 O O . PRO A 1 302 ? -14.618 -3.533 27.200 1.00 93.69 302 PRO A O 1
ATOM 2529 N N . ARG A 1 303 ? -13.297 -2.907 28.911 1.00 86.69 303 ARG A N 1
ATOM 2530 C CA . ARG A 1 303 ? -12.982 -4.282 29.330 1.00 86.69 303 ARG A CA 1
ATOM 2531 C C . ARG A 1 303 ? -14.281 -5.055 29.547 1.00 86.69 303 ARG A C 1
ATOM 2533 O O . ARG A 1 303 ? -15.221 -4.506 30.118 1.00 86.69 303 ARG A O 1
ATOM 2540 N N . SER A 1 304 ? -14.339 -6.310 29.097 1.00 83.44 304 SER A N 1
ATOM 2541 C CA . SER A 1 304 ? -15.538 -7.179 29.093 1.00 83.44 304 SER A CA 1
ATOM 2542 C C . SER A 1 304 ? -16.695 -6.766 28.168 1.00 83.44 304 SER A C 1
ATOM 2544 O O . SER A 1 304 ? -17.719 -7.446 28.133 1.00 83.44 304 SER A O 1
ATOM 2546 N N . SER A 1 305 ? -16.543 -5.697 27.383 1.00 88.88 305 SER A N 1
ATOM 2547 C CA . SER A 1 305 ? -17.498 -5.346 26.329 1.00 88.88 305 SER A CA 1
ATOM 2548 C C . SER A 1 305 ? -17.076 -5.923 24.982 1.00 88.88 305 SER A C 1
ATOM 2550 O O . SER A 1 305 ? -15.897 -6.132 24.709 1.00 88.88 305 SER A O 1
ATOM 2552 N N . SER A 1 306 ? -18.061 -6.151 24.118 1.00 91.44 306 SER A N 1
ATOM 2553 C CA . SER A 1 306 ? -17.851 -6.526 22.723 1.00 91.44 306 SER A CA 1
ATOM 2554 C C . SER A 1 306 ? -18.608 -5.557 21.824 1.00 91.44 306 SER A C 1
ATOM 2556 O O . SER A 1 306 ? -19.753 -5.193 22.109 1.00 91.44 306 SER A O 1
ATOM 2558 N N . LEU A 1 307 ? -17.967 -5.169 20.725 1.00 92.69 307 LEU A N 1
ATOM 2559 C CA . LEU A 1 307 ? -18.555 -4.408 19.624 1.00 92.69 307 LEU A CA 1
ATOM 2560 C C . LEU A 1 307 ? -19.423 -5.286 18.717 1.00 92.69 307 LEU A C 1
ATOM 2562 O O . LEU A 1 307 ? -20.057 -4.779 17.798 1.00 92.69 307 LEU A O 1
ATOM 2566 N N . TYR A 1 308 ? -19.464 -6.593 18.971 1.00 90.50 308 TYR A N 1
ATOM 2567 C CA . TYR A 1 308 ? -20.279 -7.550 18.241 1.00 90.50 308 TYR A CA 1
ATOM 2568 C C . TYR A 1 308 ? -21.048 -8.435 19.225 1.00 90.50 308 TYR A C 1
ATOM 2570 O O . TYR A 1 308 ? -20.450 -9.060 20.108 1.00 90.50 308 TYR A O 1
ATOM 2578 N N . SER A 1 309 ? -22.377 -8.459 19.129 1.00 84.69 309 SER A N 1
ATOM 2579 C CA . SER A 1 309 ? -23.206 -9.267 20.024 1.00 84.69 309 SER A CA 1
ATOM 2580 C C . SER A 1 309 ? -23.284 -10.719 19.556 1.00 84.69 309 SER A C 1
ATOM 2582 O O . SER A 1 309 ? -23.994 -11.027 18.600 1.00 84.69 309 SER A O 1
ATOM 2584 N N . ASP A 1 310 ? -22.625 -11.623 20.275 1.00 68.38 310 ASP A N 1
ATOM 2585 C CA . ASP A 1 310 ? -22.856 -13.060 20.134 1.00 68.38 310 ASP A CA 1
ATOM 2586 C C . ASP A 1 310 ? -23.982 -13.511 21.070 1.00 68.38 310 ASP A C 1
ATOM 2588 O O . ASP A 1 310 ? -23.768 -13.772 22.254 1.00 68.38 310 ASP A O 1
ATOM 2592 N N . GLU A 1 311 ? -25.199 -13.656 20.544 1.00 56.06 311 GLU A N 1
ATOM 2593 C CA . GLU A 1 311 ? -26.273 -14.343 21.281 1.00 56.06 311 GLU A CA 1
ATOM 2594 C C . GLU A 1 311 ? -26.009 -15.855 21.427 1.00 56.06 311 GLU A C 1
ATOM 2596 O O . GLU A 1 311 ? -26.565 -16.493 22.316 1.00 56.06 311 GLU A O 1
ATOM 2601 N N . ASN A 1 312 ? -25.071 -16.414 20.651 1.00 47.25 312 ASN A N 1
ATOM 2602 C CA . ASN A 1 312 ? -24.700 -17.833 20.702 1.00 47.25 312 ASN A CA 1
ATOM 2603 C C . ASN A 1 312 ? -23.603 -18.171 21.733 1.00 47.25 312 ASN A C 1
ATOM 2605 O O . ASN A 1 312 ? -23.268 -19.341 21.889 1.00 47.25 312 ASN A O 1
ATOM 2609 N N . TYR A 1 313 ? -23.062 -17.186 22.465 1.00 43.09 313 TYR A N 1
ATOM 2610 C CA . TYR A 1 313 ? -22.061 -17.397 23.528 1.00 43.09 313 TYR A CA 1
ATOM 2611 C C . TYR A 1 313 ? -22.632 -17.208 24.947 1.00 43.09 313 TYR A C 1
ATOM 2613 O O . TYR A 1 313 ? -21.901 -16.963 25.906 1.00 43.09 313 TYR A O 1
ATOM 2621 N N . ARG A 1 314 ? -23.952 -17.343 25.125 1.00 36.94 314 ARG A N 1
ATOM 2622 C CA . ARG A 1 314 ? -24.569 -17.519 26.450 1.00 36.94 314 ARG A CA 1
ATOM 2623 C C . ARG A 1 314 ? -24.653 -19.005 26.773 1.00 36.94 314 ARG A C 1
ATOM 2625 O O . ARG A 1 314 ? -25.667 -19.642 26.517 1.00 36.94 314 ARG A O 1
ATOM 2632 N N . GLY A 1 315 ? -23.573 -19.558 27.321 1.00 37.50 315 GLY A N 1
ATOM 2633 C CA . GLY A 1 315 ? -23.572 -20.979 27.654 1.00 37.50 315 GLY A CA 1
ATOM 2634 C C . GLY A 1 315 ? -22.392 -21.549 28.424 1.00 37.50 315 GLY A C 1
ATOM 2635 O O . GLY A 1 315 ? -22.358 -22.759 28.531 1.00 37.50 315 GLY A O 1
ATOM 2636 N N . VAL A 1 316 ? -21.454 -20.767 28.971 1.00 34.47 316 VAL A N 1
ATOM 2637 C CA . VAL A 1 316 ? -20.546 -21.269 30.026 1.00 34.47 316 VAL A CA 1
ATOM 2638 C C . VAL A 1 316 ? -20.161 -20.120 30.963 1.00 34.47 316 VAL A C 1
ATOM 2640 O O . VAL A 1 316 ? -19.066 -19.573 30.907 1.00 34.47 316 VAL A O 1
ATOM 2643 N N . THR A 1 317 ? -21.081 -19.731 31.840 1.00 37.25 317 THR A N 1
ATOM 2644 C CA . THR A 1 317 ? -20.698 -19.192 33.150 1.00 37.25 317 THR A CA 1
ATOM 2645 C C . THR A 1 317 ? -20.692 -20.369 34.115 1.00 37.25 317 THR A C 1
ATOM 2647 O O . THR A 1 317 ? -21.751 -20.812 34.554 1.00 37.25 317 THR A O 1
ATOM 2650 N N . GLY A 1 318 ? -19.504 -20.905 34.384 1.00 31.77 318 GLY A N 1
ATOM 2651 C CA . GLY A 1 318 ? -19.251 -21.913 35.407 1.00 31.77 318 GLY A CA 1
ATOM 2652 C C . GLY A 1 318 ? -18.050 -21.465 36.230 1.00 31.77 318 GLY A C 1
ATOM 2653 O O . GLY A 1 318 ? -16.945 -21.355 35.713 1.00 31.77 318 GLY A O 1
ATOM 2654 N N . SER A 1 319 ? -18.329 -21.129 37.478 1.00 32.06 319 SER A N 1
ATOM 2655 C CA . SER A 1 319 ? -17.440 -20.702 38.554 1.00 32.06 319 SER A CA 1
ATOM 2656 C C . SER A 1 319 ? -16.299 -21.683 38.870 1.00 32.06 319 SER A C 1
ATOM 2658 O O . SER A 1 319 ? -16.537 -22.881 38.954 1.00 32.06 319 SER A O 1
ATOM 2660 N N . GLU A 1 320 ? -15.115 -21.103 39.083 1.00 35.81 320 GLU A N 1
ATOM 2661 C CA . GLU A 1 320 ? -14.103 -21.353 40.131 1.00 35.81 320 GLU A CA 1
ATOM 2662 C C . GLU A 1 320 ? -13.631 -22.772 40.549 1.00 35.81 320 GLU A C 1
ATOM 2664 O O . GLU A 1 320 ? -14.403 -23.669 40.860 1.00 35.81 320 GLU A O 1
ATOM 2669 N N . GLU A 1 321 ? -12.295 -22.822 40.712 1.00 33.25 321 GLU A N 1
ATOM 2670 C CA . GLU A 1 321 ? -11.455 -23.644 41.609 1.00 33.25 321 GLU A CA 1
ATOM 2671 C C . GLU A 1 321 ? -11.101 -25.109 41.272 1.00 33.25 321 GLU A C 1
ATOM 2673 O O . GLU A 1 321 ? -11.947 -25.982 41.121 1.00 33.25 321 GLU A O 1
ATOM 2678 N N . GLY A 1 322 ? -9.785 -25.399 41.310 1.00 28.08 322 GLY A N 1
ATOM 2679 C CA . GLY A 1 322 ? -9.272 -26.727 41.675 1.00 28.08 322 GLY A CA 1
ATOM 2680 C C . GLY A 1 322 ? -8.074 -27.259 40.879 1.00 28.08 322 GLY A C 1
ATOM 2681 O O . GLY A 1 322 ? -8.253 -27.888 39.849 1.00 28.08 322 GLY A O 1
ATOM 2682 N N . ALA A 1 323 ? -6.868 -27.025 41.411 1.00 30.12 323 ALA A N 1
ATOM 2683 C CA . ALA A 1 323 ? -5.652 -27.861 41.403 1.00 30.12 323 ALA A CA 1
ATOM 2684 C C . ALA A 1 323 ? -5.407 -28.925 40.295 1.00 30.12 323 ALA A C 1
ATOM 2686 O O . ALA A 1 323 ? -6.191 -29.845 40.083 1.00 30.12 323 ALA A O 1
ATOM 2687 N N . GLY A 1 324 ? -4.200 -28.887 39.705 1.00 26.67 324 GLY A N 1
ATOM 2688 C CA . GLY A 1 324 ? -3.635 -29.983 38.895 1.00 26.67 324 GLY A CA 1
ATOM 2689 C C . GLY A 1 324 ? -3.449 -31.302 39.671 1.00 26.67 324 GLY A C 1
ATOM 2690 O O . GLY A 1 324 ? -3.584 -31.328 40.896 1.00 26.67 324 GLY A O 1
ATOM 2691 N N . PRO A 1 325 ? -3.065 -32.397 38.984 1.00 33.16 325 PRO A N 1
ATOM 2692 C CA . PRO A 1 325 ? -1.647 -32.538 38.645 1.00 33.16 325 PRO A CA 1
ATOM 2693 C C . PRO A 1 325 ? -1.343 -33.161 37.266 1.00 33.16 325 PRO A C 1
ATOM 2695 O O . PRO A 1 325 ? -2.200 -33.691 36.565 1.00 33.16 325 PRO A O 1
ATOM 2698 N N . ALA A 1 326 ? -0.060 -33.076 36.910 1.00 28.98 326 ALA A N 1
ATOM 2699 C CA . ALA A 1 326 ? 0.578 -33.616 35.716 1.00 28.98 326 ALA A CA 1
ATOM 2700 C C . ALA A 1 326 ? 0.614 -35.154 35.665 1.00 28.98 326 ALA A C 1
ATOM 2702 O O . ALA A 1 326 ? 0.911 -35.780 36.679 1.00 28.98 326 ALA A O 1
ATOM 2703 N N . VAL A 1 327 ? 0.476 -35.731 34.461 1.00 30.61 327 VAL A N 1
ATOM 2704 C CA . VAL A 1 327 ? 1.085 -37.018 34.062 1.00 30.61 327 VAL A CA 1
ATOM 2705 C C . VAL A 1 327 ? 1.487 -36.962 32.577 1.00 30.61 327 VAL A C 1
ATOM 2707 O O . VAL A 1 327 ? 0.892 -36.257 31.768 1.00 30.61 327 VAL A O 1
ATOM 2710 N N . SER A 1 328 ? 2.570 -37.668 32.282 1.00 26.91 328 SER A N 1
ATOM 2711 C CA . SER A 1 328 ? 3.452 -37.688 31.122 1.00 26.91 328 SER A CA 1
ATOM 2712 C C . SER A 1 328 ? 2.977 -38.490 29.895 1.00 26.91 328 SER A C 1
ATOM 2714 O O . SER A 1 328 ? 2.172 -39.404 30.002 1.00 26.91 328 SER A O 1
ATOM 2716 N N . SER A 1 329 ? 3.650 -38.211 28.765 1.00 27.20 329 SER A N 1
ATOM 2717 C CA . SER A 1 329 ? 4.192 -39.176 27.782 1.00 27.20 329 SER A CA 1
ATOM 2718 C C . SER A 1 329 ? 3.242 -40.159 27.076 1.00 27.20 329 SER A C 1
ATOM 2720 O O . SER A 1 329 ? 2.872 -41.173 27.654 1.00 27.20 329 SER A O 1
ATOM 2722 N N . ALA A 1 330 ? 3.091 -40.019 25.754 1.00 25.95 330 ALA A N 1
ATOM 2723 C CA . ALA A 1 330 ? 3.745 -40.901 24.769 1.00 25.95 330 ALA A CA 1
ATOM 2724 C C . ALA A 1 330 ? 3.311 -40.564 23.331 1.00 25.95 330 ALA A C 1
ATOM 2726 O O . ALA A 1 330 ? 2.196 -40.121 23.076 1.00 25.95 330 ALA A O 1
ATOM 2727 N N . CYS A 1 331 ? 4.246 -40.785 22.411 1.00 24.86 331 CYS A N 1
ATOM 2728 C CA . CYS A 1 331 ? 4.128 -40.658 20.964 1.00 24.86 331 CYS A CA 1
ATOM 2729 C C . CYS A 1 331 ? 3.121 -41.656 20.373 1.00 24.86 331 CYS A C 1
ATOM 2731 O O . CYS A 1 331 ? 2.991 -42.742 20.925 1.00 24.86 331 CYS A O 1
ATOM 2733 N N . SER A 1 332 ? 2.540 -41.323 19.212 1.00 27.39 332 SER A N 1
ATOM 2734 C CA . SER A 1 332 ? 2.462 -42.192 18.020 1.00 27.39 332 SER A CA 1
ATOM 2735 C C . SER A 1 332 ? 1.764 -41.461 16.865 1.00 27.39 332 SER A C 1
ATOM 2737 O O . SER A 1 332 ? 0.598 -41.091 16.970 1.00 27.39 332 SER A O 1
ATOM 2739 N N . GLU A 1 333 ? 2.481 -41.290 15.751 1.00 30.89 333 GLU A N 1
ATOM 2740 C CA . GLU A 1 333 ? 1.895 -41.090 14.417 1.00 30.89 333 GLU A CA 1
ATOM 2741 C C . GLU A 1 333 ? 1.063 -42.325 14.015 1.00 30.89 333 GLU A C 1
ATOM 2743 O O . GLU A 1 333 ? 1.290 -43.423 14.537 1.00 30.89 333 GLU A O 1
ATOM 2748 N N . PRO A 1 334 ? 0.157 -42.188 13.032 1.00 34.16 334 PRO A N 1
ATOM 2749 C CA . PRO A 1 334 ? 0.505 -42.816 11.764 1.00 34.16 334 PRO A CA 1
ATOM 2750 C C . PRO A 1 334 ? 0.116 -42.027 10.508 1.00 34.16 334 PRO A C 1
ATOM 2752 O O . PRO A 1 334 ? -0.867 -41.295 10.429 1.00 34.16 334 PRO A O 1
ATOM 2755 N N . SER A 1 335 ? 0.942 -42.294 9.507 1.00 27.75 335 SER A N 1
ATOM 2756 C CA . SER A 1 335 ? 0.800 -42.090 8.076 1.00 27.75 335 SER A CA 1
ATOM 2757 C C . SER A 1 335 ? -0.511 -42.622 7.481 1.00 27.75 335 SER A C 1
ATOM 2759 O O . SER A 1 335 ? -1.041 -43.651 7.897 1.00 27.75 335 SER A O 1
ATOM 2761 N N . GLY A 1 336 ? -0.977 -41.967 6.415 1.00 28.12 336 GLY A N 1
ATOM 2762 C CA . GLY A 1 336 ? -2.057 -42.488 5.580 1.00 28.12 336 GLY A CA 1
ATOM 2763 C C . GLY A 1 336 ? -2.530 -41.510 4.513 1.00 28.12 336 GLY A C 1
ATOM 2764 O O . GLY A 1 336 ? -3.567 -40.881 4.678 1.00 28.12 336 GLY A O 1
ATOM 2765 N N . LEU A 1 337 ? -1.781 -41.404 3.409 1.00 30.45 337 LEU A N 1
ATOM 2766 C CA . LEU A 1 337 ? -2.318 -40.951 2.121 1.00 30.45 337 LEU A CA 1
ATOM 2767 C C . LEU A 1 337 ? -3.501 -41.846 1.724 1.00 30.45 337 LEU A C 1
ATOM 2769 O O . LEU A 1 337 ? -3.342 -43.069 1.755 1.00 30.45 337 LEU A O 1
ATOM 2773 N N . ARG A 1 338 ? -4.609 -41.240 1.279 1.00 30.95 338 ARG A N 1
ATOM 2774 C CA . ARG A 1 338 ? -5.533 -41.773 0.261 1.00 30.95 338 ARG A CA 1
ATOM 2775 C C . ARG A 1 338 ? -6.486 -40.673 -0.225 1.00 30.95 338 ARG A C 1
ATOM 2777 O O . ARG A 1 338 ? -7.255 -40.128 0.557 1.00 30.95 338 ARG A O 1
ATOM 2784 N N . ASP A 1 339 ? -6.335 -40.368 -1.509 1.00 28.62 339 ASP A N 1
ATOM 2785 C CA . ASP A 1 339 ? -7.365 -40.192 -2.538 1.00 28.62 339 ASP A CA 1
ATOM 2786 C C . ASP A 1 339 ? -8.555 -39.260 -2.242 1.00 28.62 339 ASP A C 1
ATOM 2788 O O . ASP A 1 339 ? -9.524 -39.630 -1.584 1.00 28.62 339 ASP A O 1
ATOM 2792 N N . LEU A 1 340 ? -8.496 -38.063 -2.836 1.00 30.33 340 LEU A N 1
ATOM 2793 C CA . LEU A 1 340 ? -9.646 -37.201 -3.114 1.00 30.33 340 LEU A CA 1
ATOM 2794 C C . LEU A 1 340 ? -9.824 -37.127 -4.634 1.00 30.33 340 LEU A C 1
ATOM 2796 O O . LEU A 1 340 ? -9.210 -36.289 -5.288 1.00 30.33 340 LEU A O 1
ATOM 2800 N N . ASP A 1 341 ? -10.670 -38.008 -5.155 1.00 27.38 341 ASP A N 1
ATOM 2801 C CA . ASP A 1 341 ? -11.401 -37.812 -6.405 1.00 27.38 341 ASP A CA 1
ATOM 2802 C C . ASP A 1 341 ? -12.903 -37.816 -6.069 1.00 27.38 341 ASP A C 1
ATOM 2804 O O . ASP A 1 341 ? -13.335 -38.451 -5.107 1.00 27.38 341 ASP A O 1
ATOM 2808 N N . ASP A 1 342 ? -13.670 -37.099 -6.889 1.00 29.94 342 ASP A N 1
ATOM 2809 C CA . ASP A 1 342 ? -15.136 -37.024 -6.944 1.00 29.94 342 ASP A CA 1
ATOM 2810 C C . ASP A 1 342 ? -15.878 -36.143 -5.924 1.00 29.94 342 ASP A C 1
ATOM 2812 O O . ASP A 1 342 ? -16.354 -36.583 -4.880 1.00 29.94 342 ASP A O 1
ATOM 2816 N N . CYS A 1 343 ? -16.141 -34.896 -6.338 1.00 27.58 343 CYS A N 1
ATOM 2817 C CA . CYS A 1 343 ? -17.520 -34.397 -6.462 1.00 27.58 343 CYS A CA 1
ATOM 2818 C C . CYS A 1 343 ? -17.555 -33.042 -7.192 1.00 27.58 343 CYS A C 1
ATOM 2820 O O . CYS A 1 343 ? -17.565 -31.975 -6.583 1.00 27.58 343 CYS A O 1
ATOM 2822 N N . MET A 1 344 ? -17.627 -33.089 -8.524 1.00 26.61 344 MET A N 1
ATOM 2823 C CA . MET A 1 344 ? -18.251 -32.030 -9.318 1.00 26.61 344 MET A CA 1
ATOM 2824 C C . MET A 1 344 ? -19.682 -32.460 -9.633 1.00 26.61 344 MET A C 1
ATOM 2826 O O . MET A 1 344 ? -19.852 -33.459 -10.322 1.00 26.61 344 MET A O 1
ATOM 2830 N N . SER A 1 345 ? -20.695 -31.707 -9.185 1.00 29.02 345 SER A N 1
ATOM 2831 C CA . SER A 1 345 ? -21.927 -31.487 -9.965 1.00 29.02 345 SER A CA 1
ATOM 2832 C C . SER A 1 345 ? -22.861 -30.419 -9.344 1.00 29.02 345 SER A C 1
ATOM 2834 O O . SER A 1 345 ? -23.306 -30.545 -8.212 1.00 29.02 345 SER A O 1
ATOM 2836 N N . VAL A 1 346 ? -23.118 -29.384 -10.164 1.00 28.05 346 VAL A N 1
ATOM 2837 C CA . VAL A 1 346 ? -24.324 -28.535 -10.371 1.00 28.05 346 VAL A CA 1
ATOM 2838 C C . VAL A 1 346 ? -25.059 -27.862 -9.197 1.00 28.05 346 VAL A C 1
ATOM 2840 O O . VAL A 1 346 ? -25.651 -28.532 -8.366 1.00 28.05 346 VAL A O 1
ATOM 2843 N N . SER A 1 347 ? -25.253 -26.537 -9.300 1.00 26.92 347 SER A N 1
ATOM 2844 C CA . SER A 1 347 ? -26.554 -25.958 -9.712 1.00 26.92 347 SER A CA 1
ATOM 2845 C C . SER A 1 347 ? -26.488 -24.435 -9.892 1.00 26.92 347 SER A C 1
ATOM 2847 O O . SER A 1 347 ? -25.989 -23.715 -9.031 1.00 26.92 347 SER A O 1
ATOM 2849 N N . SER A 1 348 ? -27.020 -23.977 -11.021 1.00 30.41 348 SER A N 1
ATOM 2850 C CA . SER A 1 348 ? -27.333 -22.596 -11.386 1.00 30.41 348 SER A CA 1
ATOM 2851 C C . SER A 1 348 ? -28.604 -22.079 -10.695 1.00 30.41 348 SER A C 1
ATOM 2853 O O . SER A 1 348 ? -29.403 -22.868 -10.198 1.00 30.41 348 SER A O 1
ATOM 2855 N N . ASP A 1 349 ? -28.790 -20.760 -10.797 1.00 29.41 349 ASP A N 1
ATOM 2856 C CA . ASP A 1 349 ? -29.983 -19.952 -10.501 1.00 29.41 349 ASP A CA 1
ATOM 2857 C C . ASP A 1 349 ? -30.107 -19.395 -9.076 1.00 29.41 349 ASP A C 1
ATOM 2859 O O . ASP A 1 349 ? -30.297 -20.116 -8.105 1.00 29.41 349 ASP A O 1
ATOM 2863 N N . LEU A 1 350 ? -30.040 -18.061 -8.974 1.00 30.98 350 LEU A N 1
ATOM 2864 C CA . LEU A 1 350 ? -31.190 -17.210 -8.639 1.00 30.98 350 LEU A CA 1
ATOM 2865 C C . LEU A 1 350 ? -30.786 -15.730 -8.764 1.00 30.98 350 LEU A C 1
ATOM 2867 O O . LEU A 1 350 ? -29.978 -15.210 -7.998 1.00 30.98 350 LEU A O 1
ATOM 2871 N N . GLY A 1 351 ? -31.371 -15.050 -9.752 1.00 31.53 351 GLY A N 1
ATOM 2872 C CA . GLY A 1 351 ? -31.411 -13.594 -9.811 1.00 31.53 351 GLY A CA 1
ATOM 2873 C C . GLY A 1 351 ? -32.479 -13.058 -8.859 1.00 31.53 351 GLY A C 1
ATOM 2874 O O . GLY A 1 351 ? -33.605 -13.549 -8.846 1.00 31.53 351 GLY A O 1
ATOM 2875 N N . GLY A 1 352 ? -32.127 -12.034 -8.085 1.00 28.02 352 GLY A N 1
ATOM 2876 C CA . GLY A 1 352 ? -33.053 -11.277 -7.251 1.00 28.02 352 GLY A CA 1
ATOM 2877 C C . GLY A 1 352 ? -32.664 -9.805 -7.262 1.00 28.02 352 GLY A C 1
ATOM 2878 O O . GLY A 1 352 ? -31.663 -9.418 -6.667 1.00 28.02 352 GLY A O 1
ATOM 2879 N N . SER A 1 353 ? -33.435 -8.989 -7.978 1.00 30.00 353 SER A N 1
ATOM 2880 C CA . SER A 1 353 ? -33.354 -7.530 -7.933 1.00 30.00 353 SER A CA 1
ATOM 2881 C C . SER A 1 353 ? -33.895 -7.039 -6.592 1.00 30.00 353 SER A C 1
ATOM 2883 O O . SER A 1 353 ? -35.074 -7.235 -6.298 1.00 30.00 353 SER A O 1
ATOM 2885 N N . MET A 1 354 ? -33.044 -6.411 -5.785 1.00 30.69 354 MET A N 1
ATOM 2886 C CA . MET A 1 354 ? -33.448 -5.781 -4.531 1.00 30.69 354 MET A CA 1
ATOM 2887 C C . MET A 1 354 ? -33.936 -4.360 -4.834 1.00 30.69 354 MET A C 1
ATOM 2889 O O . MET A 1 354 ? -33.146 -3.493 -5.208 1.00 30.69 354 MET A O 1
ATOM 2893 N N . GLU A 1 355 ? -35.247 -4.144 -4.737 1.00 33.09 355 GLU A N 1
ATOM 2894 C CA . GLU A 1 355 ? -35.855 -2.814 -4.802 1.00 33.09 355 GLU A CA 1
ATOM 2895 C C . GLU A 1 355 ? -35.421 -1.993 -3.578 1.00 33.09 355 GLU A C 1
ATOM 2897 O O . GLU A 1 355 ? -35.512 -2.455 -2.439 1.00 33.09 355 GLU A O 1
ATOM 2902 N N . LEU A 1 356 ? -34.905 -0.786 -3.824 1.00 37.06 356 LEU A N 1
ATOM 2903 C CA . LEU A 1 356 ? -34.535 0.175 -2.786 1.00 37.06 356 LEU A CA 1
ATOM 2904 C C . LEU A 1 356 ? -35.751 0.998 -2.341 1.00 37.06 356 LEU A C 1
ATOM 2906 O O . LEU A 1 356 ? -36.637 1.312 -3.134 1.00 37.06 356 LEU A O 1
ATOM 2910 N N . ASP A 1 357 ? -35.735 1.351 -1.057 1.00 37.19 357 ASP A N 1
ATOM 2911 C CA . ASP A 1 357 ? -36.756 2.093 -0.317 1.00 37.19 357 ASP A CA 1
ATOM 2912 C C . ASP A 1 357 ? -37.111 3.451 -0.981 1.00 37.19 357 ASP A C 1
ATOM 2914 O O . ASP A 1 357 ? -36.235 4.316 -1.115 1.00 37.19 357 ASP A O 1
ATOM 2918 N N . PRO A 1 358 ? -38.374 3.671 -1.397 1.00 37.38 358 PRO A N 1
ATOM 2919 C CA . PRO A 1 358 ? -38.795 4.880 -2.107 1.00 37.38 358 PRO A CA 1
ATOM 2920 C C . PRO A 1 358 ? -38.709 6.177 -1.278 1.00 37.38 358 PRO A C 1
ATOM 2922 O O . PRO A 1 358 ? -38.683 7.255 -1.874 1.00 37.38 358 PRO A O 1
ATOM 2925 N N . ASP A 1 359 ? -38.587 6.112 0.055 1.00 38.72 359 ASP A N 1
ATOM 2926 C CA . ASP A 1 359 ? -38.459 7.311 0.909 1.00 38.72 359 ASP A CA 1
ATOM 2927 C C . ASP A 1 359 ? -37.035 7.922 0.884 1.00 38.72 359 ASP A C 1
ATOM 2929 O O . ASP A 1 359 ? -36.819 9.082 1.253 1.00 38.72 359 ASP A O 1
ATOM 2933 N N . TYR A 1 360 ? -36.040 7.165 0.401 1.00 39.72 360 TYR A N 1
ATOM 2934 C CA . TYR A 1 360 ? -34.654 7.631 0.265 1.00 39.72 360 TYR A CA 1
ATOM 2935 C C . TYR A 1 360 ? -34.464 8.553 -0.951 1.00 39.72 360 TYR A C 1
ATOM 2937 O O . TYR A 1 360 ? -33.749 9.556 -0.888 1.00 39.72 360 TYR A O 1
ATOM 2945 N N . ASP A 1 361 ? -35.153 8.255 -2.052 1.00 41.88 361 ASP A N 1
ATOM 2946 C CA . ASP A 1 361 ? -34.978 8.943 -3.334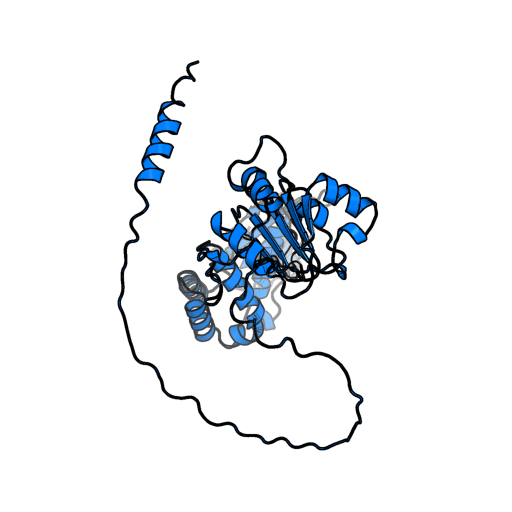 1.00 41.88 361 ASP A CA 1
ATOM 2947 C C . ASP A 1 361 ? -35.683 10.316 -3.367 1.00 41.88 361 ASP A C 1
ATOM 2949 O O . ASP A 1 361 ? -35.241 11.247 -4.050 1.00 41.88 361 ASP A O 1
ATOM 2953 N N . GLU A 1 362 ? -36.746 10.489 -2.574 1.00 37.69 362 GLU A N 1
ATOM 2954 C CA . GLU A 1 362 ? -37.491 11.750 -2.470 1.00 37.69 362 GLU A CA 1
ATOM 2955 C C . GLU A 1 362 ? -36.718 12.812 -1.664 1.00 37.69 362 GLU A C 1
ATOM 2957 O O . GLU A 1 362 ? -36.583 13.953 -2.117 1.00 37.69 362 GLU A O 1
ATOM 2962 N N . LYS A 1 363 ? -36.061 12.417 -0.562 1.00 36.66 363 LYS A N 1
ATOM 2963 C CA . LYS A 1 363 ? -35.202 13.307 0.250 1.00 36.66 363 LYS A CA 1
ATOM 2964 C C . LYS A 1 363 ? -33.940 13.761 -0.488 1.00 36.66 363 LYS A C 1
ATOM 2966 O O . LYS A 1 363 ? -33.493 14.900 -0.326 1.00 36.66 363 LYS A O 1
ATOM 2971 N N . VAL A 1 364 ? -33.377 12.906 -1.344 1.00 36.78 364 VAL A N 1
ATOM 2972 C CA . VAL A 1 364 ? -32.219 13.253 -2.189 1.00 36.78 364 VAL A CA 1
ATOM 2973 C C . VAL A 1 364 ? -32.622 14.206 -3.324 1.00 36.78 364 VAL A C 1
ATOM 2975 O O . VAL A 1 364 ? -31.869 15.127 -3.658 1.00 36.78 364 VAL A O 1
ATOM 2978 N N . ARG A 1 365 ? -33.828 14.063 -3.889 1.00 38.34 365 ARG A N 1
ATOM 2979 C CA . ARG A 1 365 ? -34.350 14.981 -4.919 1.00 38.34 365 ARG A CA 1
ATOM 2980 C C . ARG A 1 365 ? -34.711 16.360 -4.363 1.00 38.34 365 ARG A C 1
ATOM 2982 O O . ARG A 1 365 ? -34.492 17.354 -5.057 1.00 38.34 365 ARG A O 1
ATOM 2989 N N . GLU A 1 366 ? -35.206 16.446 -3.131 1.00 35.56 366 GLU A N 1
ATOM 2990 C CA . GLU A 1 366 ? -35.558 17.720 -2.488 1.00 35.56 366 GLU A CA 1
ATOM 2991 C C . GLU A 1 366 ? -34.311 18.554 -2.118 1.00 35.56 366 GLU A C 1
ATOM 2993 O O . GLU A 1 366 ? -34.273 19.769 -2.342 1.00 35.56 366 GLU A O 1
ATOM 2998 N N . MET A 1 367 ? -33.223 17.898 -1.692 1.00 35.00 367 MET A N 1
ATOM 2999 C CA . MET A 1 367 ? -31.935 18.561 -1.429 1.00 35.00 367 MET A CA 1
ATOM 3000 C C . MET A 1 367 ? -31.260 19.114 -2.692 1.00 35.00 367 MET A C 1
ATOM 3002 O O . MET A 1 367 ? -30.611 20.161 -2.635 1.00 35.00 367 MET A O 1
ATOM 3006 N N . ASN A 1 368 ? -31.415 18.442 -3.838 1.00 33.66 368 ASN A N 1
ATOM 3007 C CA . ASN A 1 368 ? -30.776 18.860 -5.088 1.00 33.66 368 ASN A CA 1
ATOM 3008 C C . ASN A 1 368 ? -31.490 20.038 -5.773 1.00 33.66 368 ASN A C 1
ATOM 3010 O O . ASN A 1 368 ? -30.825 20.847 -6.417 1.00 33.66 368 ASN A O 1
ATOM 3014 N N . ARG A 1 369 ? -32.803 20.228 -5.561 1.00 32.38 369 ARG A N 1
ATOM 3015 C CA . ARG A 1 369 ? -33.527 21.418 -6.063 1.00 32.38 369 ARG A CA 1
ATOM 3016 C C . ARG A 1 369 ? -33.110 22.719 -5.375 1.00 32.38 369 ARG A C 1
ATOM 3018 O O . ARG A 1 369 ? -33.255 23.789 -5.954 1.00 32.38 369 ARG A O 1
ATOM 3025 N N . SER A 1 370 ? -32.549 22.636 -4.170 1.00 31.70 370 SER A N 1
ATOM 3026 C CA . SER A 1 370 ? -32.129 23.811 -3.394 1.00 31.70 370 SER A CA 1
ATOM 3027 C C . SER A 1 370 ? -30.738 24.345 -3.774 1.00 31.70 370 SER A C 1
ATOM 3029 O O . SER A 1 370 ? -30.293 25.339 -3.204 1.00 31.70 370 SER A O 1
ATOM 3031 N N . ARG A 1 371 ? -30.028 23.708 -4.720 1.00 31.80 371 ARG A N 1
ATOM 3032 C CA . ARG A 1 371 ? -28.626 24.031 -5.061 1.00 31.80 371 ARG A CA 1
ATOM 3033 C C . ARG A 1 371 ? -28.404 24.632 -6.456 1.00 31.80 371 ARG A C 1
ATOM 3035 O O . ARG A 1 371 ? -27.262 24.922 -6.796 1.00 31.80 371 ARG A O 1
ATOM 3042 N N . GLU A 1 372 ? -29.455 24.885 -7.238 1.00 28.88 372 GLU A N 1
ATOM 3043 C CA . GLU A 1 372 ? -29.333 25.383 -8.624 1.00 28.88 372 GLU A CA 1
ATOM 3044 C C . GLU A 1 372 ? -29.359 26.915 -8.800 1.00 28.88 372 GLU A C 1
ATOM 3046 O O . GLU A 1 372 ? -29.389 27.414 -9.923 1.00 28.88 372 GLU A O 1
ATOM 3051 N N . ILE A 1 373 ? -29.275 27.702 -7.723 1.00 29.36 373 ILE A N 1
ATOM 3052 C CA . ILE A 1 373 ? -29.199 29.168 -7.822 1.00 29.36 373 ILE A CA 1
ATOM 3053 C C . ILE A 1 373 ? -27.843 29.644 -7.309 1.00 29.36 373 ILE A C 1
ATOM 3055 O O . ILE A 1 373 ? -27.702 29.930 -6.128 1.00 29.36 373 ILE A O 1
ATOM 3059 N N . MET A 1 374 ? -26.859 29.703 -8.213 1.00 24.05 374 MET A N 1
ATOM 3060 C CA . MET A 1 374 ? -25.725 30.650 -8.257 1.00 24.05 374 MET A CA 1
ATOM 3061 C C . MET A 1 374 ? -24.524 29.983 -8.931 1.00 24.05 374 MET A C 1
ATOM 3063 O O . MET A 1 374 ? -23.826 29.226 -8.277 1.00 24.05 374 MET A O 1
ATOM 3067 N N . VAL A 1 375 ? -24.266 30.302 -10.204 1.00 22.70 375 VAL A N 1
ATOM 3068 C CA . VAL A 1 375 ? -23.004 30.901 -10.693 1.00 22.70 375 VAL A CA 1
ATOM 3069 C C . VAL A 1 375 ? -23.277 31.433 -12.111 1.00 22.70 375 VAL A C 1
ATOM 3071 O O . VAL A 1 375 ? -23.373 30.679 -13.076 1.00 22.70 375 VAL A O 1
ATOM 3074 N N . ARG A 1 376 ? -23.395 32.757 -12.238 1.00 23.42 376 ARG A N 1
ATOM 3075 C CA . ARG A 1 376 ? -23.092 33.515 -13.460 1.00 23.42 376 ARG A CA 1
ATOM 3076 C C . ARG A 1 376 ? -22.341 34.774 -13.035 1.00 23.42 376 ARG A C 1
ATOM 3078 O O . ARG A 1 376 ? -22.969 35.718 -12.566 1.00 23.42 376 ARG A O 1
ATOM 3085 N N . HIS A 1 377 ? -21.019 34.741 -13.143 1.00 30.25 377 HIS A N 1
ATOM 3086 C CA . HIS A 1 377 ? -20.234 35.595 -14.037 1.00 30.25 377 HIS A CA 1
ATOM 3087 C C . HIS A 1 377 ? -18.766 35.190 -13.994 1.00 30.25 377 HIS A C 1
ATOM 3089 O O . HIS A 1 377 ? -18.265 34.942 -12.875 1.00 30.25 377 HIS A O 1
#